Protein AF-0000000084852584 (afdb_homodimer)

InterPro domains:
  IPR003615 HNH nuclease [PF13391] (146-246)

Sequence (698 aa):
MPSTPLPKPDSDEVQRFAYGEPNLLNAYQVCLDFEEQLALTEKVRLVRILGYLLLYAPNLSVCNEIAQSIHSCKDQSAFTDLGAFFEINIIKPFKKHRGPTPTPSEHPSRPSFETTKKDIEAEITEAPRNHKEAKRQALIRDNWRCVVTGTLHKDAPADIFKAAEPPIITAYTECAHIIPEAIFFNIKSKEEKSPKRDYSASILAVLKQFGYDTSTFSGEKVHSLTNVITMDKNIHDVFNRLELYFEATATQNHYDVKSFSAYPINAYQRDSVTFSTKYPESLPIPSPELLALHATCCKVAHLSGSAEYIDSVYDDLEEIGVLASDGTSDGLLRFQLLALDNSMMTIEAMPSTPLPKPDSDEVQRFAYGEPNLLNAYQVCLDFEEQLALTEKVRLVRILGYLLLYAPNLSVCNEIAQSIHSCKDQSAFTDLGAFFEINIIKPFKKHRGPTPTPSEHPSRPSFETTKKDIEAEITEAPRNHKEAKRQALIRDNWRCVVTGTLHKDAPADIFKAAEPPIITAYTECAHIIPEAIFFNIKSKEEKSPKRDYSASILAVLKQFGYDTSTFSGEKVHSLTNVITMDKNIHDVFNRLELYFEATATQNHYDVKSFSAYPINAYQRDSVTFSTKYPESLPIPSPELLALHATCCKVAHLSGSAEYIDSVYDDLEEIGVLASDGTSDGLLRFQLLALDNSMMTIEA

Organism: Agaricus bisporus var. burnettii (strain JB137-S8 / ATCC MYA-4627 / FGSC 10392) (NCBI:txid597362)

pLDDT: mean 82.37, std 18.95, range [16.3, 98.5]

Solvent-accessible surface area (backbone atoms only — not comparable to full-atom values): 37159 Å² total; per-residue (Å²): 122,76,52,51,81,81,79,54,77,84,34,69,69,41,42,64,66,27,60,93,34,65,67,51,44,50,39,44,48,52,32,54,52,50,44,70,70,48,80,52,67,70,57,32,27,22,33,34,35,50,40,38,42,52,68,44,35,68,43,70,66,34,26,49,47,52,31,51,50,54,68,55,38,86,46,69,66,46,44,40,49,41,18,47,45,45,43,60,45,53,36,47,66,47,30,67,67,97,63,53,57,54,59,66,74,75,67,79,65,39,78,66,48,56,55,49,18,52,56,40,44,73,62,64,50,52,30,68,84,75,47,63,65,42,38,53,50,36,29,61,44,49,72,32,18,15,67,56,48,59,35,29,29,64,82,52,56,69,68,58,60,73,69,52,64,80,84,62,35,26,35,73,54,39,72,36,48,63,63,44,60,69,60,33,48,80,39,65,60,83,82,49,92,39,62,49,37,50,30,34,16,44,30,51,32,53,42,42,70,47,65,47,70,60,78,65,52,38,35,71,29,36,53,29,47,42,29,40,44,40,22,33,46,53,59,36,50,38,39,28,54,38,39,40,38,48,43,78,52,95,48,83,60,26,24,38,51,43,61,79,58,96,49,42,71,42,96,51,56,42,62,54,42,69,65,61,52,96,40,61,86,85,36,36,53,58,35,67,68,54,42,32,45,48,28,28,37,24,52,28,24,45,39,20,27,50,49,60,51,52,52,52,52,52,53,49,43,61,70,68,60,62,59,47,87,77,57,63,37,28,65,59,57,33,35,60,72,50,42,68,63,56,76,71,65,82,79,79,122,122,76,52,52,81,80,77,56,76,84,35,70,69,41,43,65,65,29,60,93,32,66,67,51,43,52,40,43,47,52,31,53,53,49,43,70,70,47,79,51,66,70,55,33,28,22,32,34,36,51,38,38,41,52,66,44,36,69,43,69,66,33,27,51,48,52,31,51,50,55,68,55,37,87,46,70,67,46,43,38,48,41,20,48,42,45,43,60,46,54,36,48,66,49,26,68,70,94,65,51,56,51,59,66,73,74,66,79,67,38,77,64,49,56,55,49,18,52,55,40,44,73,63,64,51,50,31,68,84,75,46,63,66,41,37,53,50,35,29,60,43,48,72,32,18,15,67,55,48,61,34,28,30,65,84,52,55,71,68,57,60,70,70,51,64,78,85,62,36,25,35,73,54,39,71,37,47,63,63,44,60,69,62,33,48,81,37,64,60,84,84,51,92,40,63,47,37,50,30,36,16,44,30,50,33,53,42,42,69,48,66,46,68,60,76,66,51,38,37,71,29,35,53,30,46,44,30,38,43,39,20,34,48,54,57,37,49,39,40,29,56,38,39,38,36,48,42,79,51,94,49,84,58,28,24,39,51,43,60,80,57,95,51,43,70,43,97,52,55,42,62,54,41,68,65,60,50,98,41,61,87,84,35,38,53,58,36,67,66,54,42,31,44,48,29,29,36,23,50,28,26,45,40,21,26,49,48,60,50,53,51,51,52,52,52,50,45,62,68,68,58,65,57,47,86,78,55,62,36,30,65,58,56,33,34,59,74,52,40,70,64,57,79,73,64,83,81,77,124

Secondary structure (DSSP, 8-state):
----PPPPTTSHHHHHHHTT-HHHHHHHHHHHHHHHH---HHHHHHHHHHHHHHHT-SSHHHHHHHHHHHHT--SHHHHHHHHHHHIIIIIGGGS---SPPPPP---SS-HHHHHHHHHHHHH--PPPS--HHHHHHHHHHTTTB-TTT-PEETT--HHHHHHPPSS--EE--EEEESS-GGGGTT---TTS--HHHHHHHHHHHHHHHTT--GGGSSGGGGG-GGGEEEE-HHHHHHHHTT-EEEEE-SSTTEEEEEESSSS-SSTT--SEEE---S-TTTSPPPPHHHHHHHHHHHHHHHHHTHHHHHHHHHHHHHHHS---TTS-THHHHHHHHHHHHHTTT----/----PPPPTTSHHHHHHHTT-HHHHHHHHHHHHHHHH---HHHHHHHHHHHHHHHT-SSHHHHHHHHHHHHT--SHHHHHHHHHHHIIIIIGGGS---SPPPPP---TT-HHHHHHHHHHHHH--PPPS--HHHHHHHHHHTTTB-TTT-PEETT--HHHHHHPPSS--EE--EEEESS-GGGGTT---TTS--HHHHHHHHHHHHHHHTT--GGGSSGGGGG-GGGEEEE-HHHHHHHHTT-EEEEE-SSTTEEEEEESSSS-SSTT--SEEE---S-TTTSPPPPHHHHHHHHHHHHHHHHHTHHHHHHHHHHHHHHHS---TTS-THHHHHHHHHHHHHTTS----

Radius of gyration: 28.09 Å; Cα contacts (8 Å, |Δi|>4): 1096; chains: 2; bounding box: 68×88×63 Å

Structure (mmCIF, N/CA/C/O backbone):
data_AF-0000000084852584-model_v1
#
loop_
_entity.id
_entity.type
_entity.pdbx_description
1 polymer 'HNH nuclease domain-containing protein'
#
loop_
_atom_site.group_PDB
_atom_site.id
_atom_site.type_symbol
_atom_site.label_atom_id
_atom_site.label_alt_id
_atom_site.label_comp_id
_atom_site.label_asym_id
_atom_site.label_entity_id
_atom_site.label_seq_id
_atom_site.pdbx_PDB_ins_code
_atom_site.Cartn_x
_atom_site.Cartn_y
_atom_site.Cartn_z
_atom_site.occupancy
_atom_site.B_iso_or_equiv
_atom_site.auth_seq_id
_atom_site.auth_comp_id
_atom_site.auth_asym_id
_atom_site.auth_atom_id
_atom_site.pdbx_PDB_model_num
ATOM 1 N N . MET A 1 1 ? 8.945 20.688 -4.203 1 58.22 1 MET A N 1
ATOM 2 C CA . MET A 1 1 ? 8.836 22.141 -4.387 1 58.22 1 MET A CA 1
ATOM 3 C C . MET A 1 1 ? 9.648 22.891 -3.336 1 58.22 1 MET A C 1
ATOM 5 O O . MET A 1 1 ? 9.75 22.438 -2.189 1 58.22 1 MET A O 1
ATOM 9 N N . PRO A 1 2 ? 10.297 23.828 -3.812 1 69.94 2 PRO A N 1
ATOM 10 C CA . PRO A 1 2 ? 11.078 24.609 -2.85 1 69.94 2 PRO A CA 1
ATOM 11 C C . PRO A 1 2 ? 10.195 25.344 -1.839 1 69.94 2 PRO A C 1
ATOM 13 O O . PRO A 1 2 ? 9.023 25.609 -2.107 1 69.94 2 PRO A O 1
ATOM 16 N N . SER A 1 3 ? 10.688 25.406 -0.665 1 87.5 3 SER A N 1
ATOM 17 C CA . SER A 1 3 ? 10.023 26.172 0.381 1 87.5 3 SER A CA 1
ATOM 18 C C . SER A 1 3 ? 9.711 27.594 -0.09 1 87.5 3 SER A C 1
ATOM 20 O O . SER A 1 3 ? 10.391 28.109 -0.973 1 87.5 3 SER A O 1
ATOM 22 N N . THR A 1 4 ? 8.617 28.141 0.345 1 92.25 4 THR A N 1
ATOM 23 C CA . THR A 1 4 ? 8.133 29.469 -0.04 1 92.25 4 THR A CA 1
ATOM 24 C C . THR A 1 4 ? 8.297 30.453 1.108 1 92.25 4 THR A C 1
ATOM 26 O O . THR A 1 4 ? 7.945 30.156 2.25 1 92.25 4 THR A O 1
ATOM 29 N N . PRO A 1 5 ? 8.844 31.609 0.796 1 95 5 PRO A N 1
ATOM 30 C CA . PRO A 1 5 ? 8.914 32.625 1.853 1 95 5 PRO A CA 1
ATOM 31 C C . PRO A 1 5 ? 7.531 33.031 2.371 1 95 5 PRO A C 1
ATOM 33 O O . PRO A 1 5 ? 6.539 32.906 1.645 1 95 5 PRO A O 1
ATOM 36 N N . LEU A 1 6 ? 7.512 33.469 3.625 1 96.38 6 LEU A N 1
ATOM 37 C CA . LEU A 1 6 ? 6.258 33.938 4.211 1 96.38 6 LEU A CA 1
ATOM 38 C C . LEU A 1 6 ? 5.719 35.156 3.461 1 96.38 6 LEU A C 1
ATOM 40 O O . LEU A 1 6 ? 6.484 36.031 3.076 1 96.38 6 LEU A O 1
ATOM 44 N N . PRO A 1 7 ? 4.457 35.156 3.26 1 95.06 7 PRO A N 1
ATOM 45 C CA . PRO A 1 7 ? 3.867 36.344 2.596 1 95.06 7 PRO A CA 1
ATOM 46 C C . PRO A 1 7 ? 4.043 37.625 3.396 1 95.06 7 PRO A C 1
ATOM 48 O O . PRO A 1 7 ? 4.082 37.594 4.629 1 95.06 7 PRO A O 1
ATOM 51 N N . LYS A 1 8 ? 4.035 38.688 2.672 1 92.81 8 LYS A N 1
ATOM 52 C CA . LYS A 1 8 ? 4.16 40 3.314 1 92.81 8 LYS A CA 1
ATOM 53 C C . LYS A 1 8 ? 2.875 40.375 4.043 1 92.81 8 LYS A C 1
ATOM 55 O O . LYS A 1 8 ? 1.795 39.875 3.705 1 92.81 8 LYS A O 1
ATOM 60 N N . PRO A 1 9 ? 3.02 41.25 5.039 1 88.25 9 PRO A N 1
ATOM 61 C CA . PRO A 1 9 ? 1.856 41.625 5.855 1 88.25 9 PRO A CA 1
ATOM 62 C C . PRO A 1 9 ? 0.738 42.25 5.035 1 88.25 9 PRO A C 1
ATOM 64 O O . PRO A 1 9 ? -0.433 42.188 5.414 1 88.25 9 PRO A O 1
ATOM 67 N N . ASP A 1 10 ? 1.093 42.875 3.902 1 87.44 10 ASP A N 1
ATOM 68 C CA . ASP A 1 10 ? 0.085 43.562 3.115 1 87.44 10 ASP A CA 1
ATOM 69 C C . ASP A 1 10 ? -0.575 42.625 2.105 1 87.44 10 ASP A C 1
ATOM 71 O O . ASP A 1 10 ? -1.475 43.031 1.368 1 87.44 10 ASP A O 1
ATOM 75 N N . SER A 1 11 ? -0.097 41.469 2.135 1 90 11 SER A N 1
ATOM 76 C CA . SER A 1 11 ? -0.712 40.5 1.23 1 90 11 SER A CA 1
ATOM 77 C C . SER A 1 11 ? -2.146 40.188 1.644 1 90 11 SER A C 1
ATOM 79 O O . SER A 1 11 ? -2.508 40.344 2.812 1 90 11 SER A O 1
ATOM 81 N N . ASP A 1 12 ? -2.967 39.75 0.703 1 88.62 12 ASP A N 1
ATOM 82 C CA . ASP A 1 12 ? -4.371 39.406 0.94 1 88.62 12 ASP A CA 1
ATOM 83 C C . ASP A 1 12 ? -4.512 38.281 1.944 1 88.62 12 ASP A C 1
ATOM 85 O O . ASP A 1 12 ? -5.422 38.281 2.777 1 88.62 12 ASP A O 1
ATOM 89 N N . GLU A 1 13 ? -3.658 37.344 1.907 1 87.38 13 GLU A N 1
ATOM 90 C CA . GLU A 1 13 ? -3.715 36.188 2.783 1 87.38 13 GLU A CA 1
ATOM 91 C C . GLU A 1 13 ? -3.543 36.594 4.246 1 87.38 13 GLU A C 1
ATOM 93 O O . GLU A 1 13 ? -4.285 36.125 5.113 1 87.38 13 GLU A O 1
ATOM 98 N N . VAL A 1 14 ? -2.635 37.469 4.477 1 89.31 14 VAL A N 1
ATOM 99 C CA . VAL A 1 14 ? -2.344 37.875 5.844 1 89.31 14 VAL A CA 1
ATOM 100 C C . VAL A 1 14 ? -3.439 38.812 6.344 1 89.31 14 VAL A C 1
ATOM 102 O O . VAL A 1 14 ? -3.854 38.75 7.5 1 89.31 14 VAL A O 1
ATOM 105 N N . GLN A 1 15 ? -3.9 39.688 5.461 1 85.25 15 GLN A N 1
ATOM 106 C CA . GLN A 1 15 ? -4.945 40.625 5.848 1 85.25 15 GLN A CA 1
ATOM 107 C C . GLN A 1 15 ? -6.238 39.875 6.203 1 85.25 15 GLN A C 1
ATOM 109 O O . GLN A 1 15 ? -6.969 40.312 7.105 1 85.25 15 GLN A O 1
ATOM 114 N N . ARG A 1 16 ? -6.391 38.844 5.527 1 82.25 16 ARG A N 1
ATOM 115 C CA . ARG A 1 16 ? -7.594 38.094 5.797 1 82.25 16 ARG A CA 1
ATOM 116 C C . ARG A 1 16 ? -7.496 37.375 7.145 1 82.25 16 ARG A C 1
ATOM 118 O O . ARG A 1 16 ? -8.484 37.281 7.883 1 82.25 16 ARG A O 1
ATOM 125 N N . PHE A 1 17 ? -6.422 36.875 7.414 1 80.69 17 PHE A N 1
ATOM 126 C CA . PHE A 1 17 ? -6.199 36.094 8.617 1 80.69 17 PHE A CA 1
ATOM 127 C C . PHE A 1 17 ? -6.113 37 9.844 1 80.69 17 PHE A C 1
ATOM 129 O O . PHE A 1 17 ? -6.672 36.656 10.898 1 80.69 17 PHE A O 1
ATOM 136 N N . ALA A 1 18 ? -5.473 38.094 9.719 1 74.38 18 ALA A N 1
ATOM 137 C CA . ALA A 1 18 ? -5.113 38.906 10.867 1 74.38 18 ALA A CA 1
ATOM 138 C C . ALA A 1 18 ? -5.996 40.156 10.953 1 74.38 18 ALA A C 1
ATOM 140 O O . ALA A 1 18 ? -5.812 41 11.836 1 74.38 18 ALA A O 1
ATOM 141 N N . TYR A 1 19 ? -6.934 40.156 10.07 1 74 19 TYR A N 1
ATOM 142 C CA . TYR A 1 19 ? -7.738 41.375 10.07 1 74 19 TYR A CA 1
ATOM 143 C C . TYR A 1 19 ? -8.422 41.562 11.414 1 74 19 TYR A C 1
ATOM 145 O O . TYR A 1 19 ? -9.148 40.688 11.891 1 74 19 TYR A O 1
ATOM 153 N N . GLY A 1 20 ? -8.031 42.688 11.969 1 75.44 20 GLY A N 1
ATOM 154 C CA . GLY A 1 20 ? -8.68 43.125 13.188 1 75.44 20 GLY A CA 1
ATOM 155 C C . GLY A 1 20 ? -8.133 42.469 14.43 1 75.44 20 GLY A C 1
ATOM 156 O O . GLY A 1 20 ? -8.672 42.625 15.523 1 75.44 20 GLY A O 1
ATOM 157 N N . GLU A 1 21 ? -7.121 41.625 14.297 1 87.88 21 GLU A N 1
ATOM 158 C CA . GLU A 1 21 ? -6.523 40.938 15.445 1 87.88 21 GLU A CA 1
ATOM 159 C C . GLU A 1 21 ? -5.051 41.312 15.594 1 87.88 21 GLU A C 1
ATOM 161 O O . GLU A 1 21 ? -4.172 40.594 15.133 1 87.88 21 GLU A O 1
ATOM 166 N N . PRO A 1 22 ? -4.816 42.312 16.344 1 88.62 22 PRO A N 1
ATOM 167 C CA . PRO A 1 22 ? -3.443 42.812 16.469 1 88.62 22 PRO A CA 1
ATOM 168 C C . PRO A 1 22 ? -2.488 41.75 17.031 1 88.62 22 PRO A C 1
ATOM 170 O O . PRO A 1 22 ? -1.32 41.719 16.641 1 88.62 22 PRO A O 1
ATOM 173 N N . ASN A 1 23 ? -2.992 41 17.953 1 91.44 23 ASN A N 1
ATOM 174 C CA . ASN A 1 23 ? -2.152 39.969 18.562 1 91.44 23 ASN A CA 1
ATOM 175 C C . ASN A 1 23 ? -1.644 38.969 17.531 1 91.44 23 ASN A C 1
ATOM 177 O O . ASN A 1 23 ? -0.494 38.531 17.609 1 91.44 23 ASN A O 1
ATOM 181 N N . LEU A 1 24 ? -2.457 38.625 16.609 1 93.75 24 LEU A N 1
ATOM 182 C CA . LEU A 1 24 ? -2.094 37.688 15.555 1 93.75 24 LEU A CA 1
ATOM 183 C C . LEU A 1 24 ? -1.114 38.312 14.578 1 93.75 24 LEU A C 1
ATOM 185 O O . LEU A 1 24 ? -0.149 37.688 14.156 1 93.75 24 LEU A O 1
ATOM 189 N N . LEU A 1 25 ? -1.354 39.562 14.297 1 92.88 25 LEU A N 1
ATOM 190 C CA . LEU A 1 25 ? -0.469 40.25 13.383 1 92.88 25 LEU A CA 1
ATOM 191 C C . LEU A 1 25 ? 0.924 40.406 13.984 1 92.88 25 LEU A C 1
ATOM 193 O O . LEU A 1 25 ? 1.927 40.312 13.281 1 92.88 25 LEU A O 1
ATOM 197 N N . ASN A 1 26 ? 0.952 40.688 15.242 1 93.88 26 ASN A N 1
ATOM 198 C CA . ASN A 1 26 ? 2.234 40.812 15.93 1 93.88 26 ASN A CA 1
ATOM 199 C C . ASN A 1 26 ? 3.008 39.5 15.922 1 93.88 26 ASN A C 1
ATOM 201 O O . ASN A 1 26 ? 4.219 39.5 15.703 1 93.88 26 ASN A O 1
ATOM 205 N N . ALA A 1 27 ? 2.275 38.438 16.234 1 94.88 27 ALA A N 1
ATOM 206 C CA . ALA A 1 27 ? 2.916 37.125 16.203 1 94.88 27 ALA A CA 1
ATOM 207 C C . ALA A 1 27 ? 3.471 36.812 14.805 1 94.88 27 ALA A C 1
ATOM 209 O O . ALA A 1 27 ? 4.582 36.312 14.68 1 94.88 27 ALA A O 1
ATOM 210 N N . TYR A 1 28 ? 2.717 37.188 13.797 1 95.94 28 TYR A N 1
ATOM 211 C CA . TYR A 1 28 ? 3.145 36.969 12.414 1 95.94 28 TYR A CA 1
ATOM 212 C C . TYR A 1 28 ? 4.359 37.812 12.078 1 95.94 28 TYR A C 1
ATOM 214 O O . TYR A 1 28 ? 5.285 37.344 11.406 1 95.94 28 TYR A O 1
ATOM 222 N N . GLN A 1 29 ? 4.336 39 12.594 1 94.38 29 GLN A N 1
ATOM 223 C CA . GLN A 1 29 ? 5.457 39.906 12.344 1 94.38 29 GLN A CA 1
ATOM 224 C C . GLN A 1 29 ? 6.742 39.375 12.969 1 94.38 29 GLN A C 1
ATOM 226 O O . GLN A 1 29 ? 7.828 39.531 12.406 1 94.38 29 GLN A O 1
ATOM 231 N N . VAL A 1 30 ? 6.613 38.781 14.102 1 94.94 30 VAL A N 1
ATOM 232 C CA . VAL A 1 30 ? 7.766 38.156 14.75 1 94.94 30 VAL A CA 1
ATOM 233 C C . VAL A 1 30 ? 8.344 37.094 13.836 1 94.94 30 VAL A C 1
ATOM 235 O O . VAL A 1 30 ? 9.562 37 13.68 1 94.94 30 VAL A O 1
ATOM 238 N N . CYS A 1 31 ? 7.508 36.281 13.234 1 96 31 CYS A N 1
ATOM 239 C CA . CYS A 1 31 ? 7.949 35.25 12.312 1 96 31 CYS A CA 1
ATOM 240 C C . CYS A 1 31 ? 8.672 35.875 11.117 1 96 31 CYS A C 1
ATOM 242 O O . CYS A 1 31 ? 9.734 35.375 10.711 1 96 31 CYS A O 1
ATOM 244 N N . LEU A 1 32 ? 8.109 36.938 10.602 1 95.56 32 LEU A N 1
ATOM 245 C CA . LEU A 1 32 ? 8.719 37.625 9.461 1 95.56 32 LEU A CA 1
ATOM 246 C C . LEU A 1 32 ? 10.102 38.156 9.812 1 95.56 32 LEU A C 1
ATOM 248 O O . LEU A 1 32 ? 11.039 38.031 9.031 1 95.56 32 LEU A O 1
ATOM 252 N N . ASP A 1 33 ? 10.227 38.719 10.953 1 95 33 ASP A N 1
ATOM 253 C CA . ASP A 1 33 ? 11.492 39.281 11.406 1 95 33 ASP A CA 1
ATOM 254 C C . ASP A 1 33 ? 1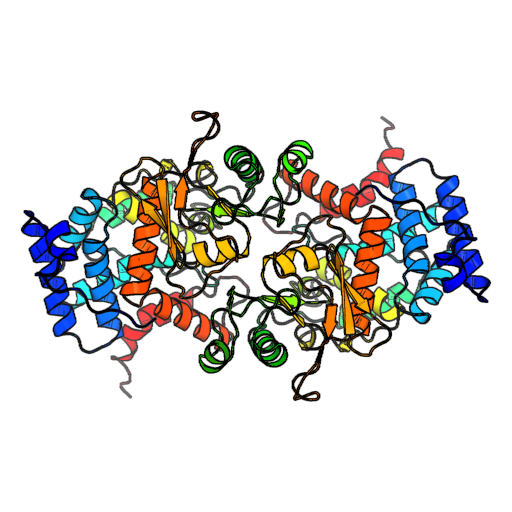2.562 38.219 11.531 1 95 33 ASP A C 1
ATOM 256 O O . ASP A 1 33 ? 13.688 38.375 11.078 1 95 33 ASP A O 1
ATOM 260 N N . PHE A 1 34 ? 12.18 37.125 12.117 1 94.5 34 PHE A N 1
ATOM 261 C CA . PHE A 1 34 ? 13.141 36.062 12.305 1 94.5 34 PHE A CA 1
ATOM 262 C C . PHE A 1 34 ? 13.5 35.406 10.969 1 94.5 34 PHE A C 1
ATOM 264 O O . PHE A 1 34 ? 14.641 35 10.766 1 94.5 34 PHE A O 1
ATOM 271 N N . GLU A 1 35 ? 12.516 35.281 10.062 1 94.81 35 GLU A N 1
ATOM 272 C CA . GLU A 1 35 ? 12.82 34.719 8.75 1 94.81 35 GLU A CA 1
ATOM 273 C C . GLU A 1 35 ? 13.867 35.531 8.016 1 94.81 35 GLU A C 1
ATOM 275 O O . GLU A 1 35 ? 14.75 35 7.352 1 94.81 35 GLU A O 1
ATOM 280 N N . GLU A 1 36 ? 13.82 36.844 8.18 1 93.25 36 GLU A N 1
ATOM 281 C CA . GLU A 1 36 ? 14.742 37.75 7.516 1 93.25 36 GLU A CA 1
ATOM 282 C C . GLU A 1 36 ? 16.125 37.719 8.172 1 93.25 36 GLU A C 1
ATOM 284 O O . GLU A 1 36 ? 17.141 37.906 7.504 1 93.25 36 GLU A O 1
ATOM 289 N N . GLN A 1 37 ? 16.172 37.469 9.414 1 91.94 37 GLN A N 1
ATOM 290 C CA . GLN A 1 37 ? 17.406 37.562 10.188 1 91.94 37 GLN A CA 1
ATOM 291 C C . GLN A 1 37 ? 18.203 36.25 10.062 1 91.94 37 GLN A C 1
ATOM 293 O O . GLN A 1 37 ? 19.422 36.25 10.141 1 91.94 37 GLN A O 1
ATOM 298 N N . LEU A 1 38 ? 17.469 35.219 9.945 1 89.25 38 LEU A N 1
ATOM 299 C CA . LEU A 1 38 ? 18.125 33.906 9.969 1 89.25 38 LEU A CA 1
ATOM 300 C C . LEU A 1 38 ? 18.703 33.562 8.594 1 89.25 38 LEU A C 1
ATOM 302 O O . LEU A 1 38 ? 18.094 33.844 7.57 1 89.25 38 LEU A O 1
ATOM 306 N N . ALA A 1 39 ? 19.906 32.938 8.578 1 82.69 39 ALA A N 1
ATOM 307 C CA . ALA A 1 39 ? 20.609 32.562 7.344 1 82.69 39 ALA A CA 1
ATOM 308 C C . ALA A 1 39 ? 20.516 31.078 7.066 1 82.69 39 ALA A C 1
ATOM 310 O O . ALA A 1 39 ? 20.453 30.656 5.906 1 82.69 39 ALA A O 1
ATOM 311 N N . LEU A 1 40 ? 20.484 30.375 8.094 1 84.69 40 LEU A N 1
ATOM 312 C CA . LEU A 1 40 ? 20.484 28.938 7.934 1 84.69 40 LEU A CA 1
ATOM 313 C C . LEU A 1 40 ? 19.141 28.438 7.445 1 84.69 40 LEU A C 1
ATOM 315 O O . LEU A 1 40 ? 18.094 28.719 8.055 1 84.69 40 LEU A O 1
ATOM 319 N N . THR A 1 41 ? 19.156 27.672 6.418 1 85.81 41 THR A N 1
ATOM 320 C CA . THR A 1 41 ? 17.969 27.172 5.754 1 85.81 41 THR A CA 1
ATOM 321 C C . THR A 1 41 ? 17.109 26.359 6.723 1 85.81 41 THR A C 1
ATOM 323 O O . THR A 1 41 ? 15.883 26.422 6.684 1 85.81 41 THR A O 1
ATOM 326 N N . GLU A 1 42 ? 17.75 25.625 7.559 1 86.75 42 GLU A N 1
ATOM 327 C CA . GLU A 1 42 ? 17.047 24.781 8.508 1 86.75 42 GLU A CA 1
ATOM 328 C C . GLU A 1 42 ? 16.266 25.609 9.516 1 86.75 42 GLU A C 1
ATOM 330 O O . GLU A 1 42 ? 15.133 25.266 9.875 1 86.75 42 GLU A O 1
ATOM 335 N N . LYS A 1 43 ? 16.906 26.609 9.984 1 90.75 43 LYS A N 1
ATOM 336 C CA . LYS A 1 43 ? 16.25 27.484 10.953 1 90.75 43 LYS A CA 1
ATOM 337 C C . LYS A 1 43 ? 15.117 28.281 10.297 1 90.75 43 LYS A C 1
ATOM 339 O O . LYS A 1 43 ? 14.07 28.5 10.914 1 90.75 43 LYS A O 1
ATOM 344 N N . VAL A 1 44 ? 15.344 28.656 9.055 1 94.19 44 VAL A N 1
ATOM 345 C CA . VAL A 1 44 ? 14.32 29.375 8.305 1 94.19 44 VAL A CA 1
ATOM 346 C C . VAL A 1 44 ? 13.086 28.5 8.133 1 94.19 44 VAL A C 1
ATOM 348 O O . VAL A 1 44 ? 11.961 28.969 8.266 1 94.19 44 VAL A O 1
ATOM 351 N N . ARG A 1 45 ? 13.281 27.203 7.84 1 95.06 45 ARG A N 1
ATOM 352 C CA . ARG A 1 45 ? 12.188 26.25 7.73 1 95.06 45 ARG A CA 1
ATOM 353 C C . ARG A 1 45 ? 11.352 26.219 9 1 95.06 45 ARG A C 1
ATOM 355 O O . ARG A 1 45 ? 10.117 26.25 8.938 1 95.06 45 ARG A O 1
ATOM 362 N N . LEU A 1 46 ? 12.023 26.219 10.141 1 94.19 46 LEU A N 1
ATOM 363 C CA . LEU A 1 46 ? 11.344 26.125 11.422 1 94.19 46 LEU A CA 1
ATOM 364 C C . LEU A 1 46 ? 10.516 27.391 11.695 1 94.19 46 LEU A C 1
ATOM 366 O O . LEU A 1 46 ? 9.406 27.312 12.227 1 94.19 46 LEU A O 1
ATOM 370 N N . VAL A 1 47 ? 11.023 28.516 11.297 1 95.69 47 VAL A N 1
ATOM 371 C CA . VAL A 1 47 ? 10.312 29.766 11.438 1 95.69 47 VAL A CA 1
ATOM 372 C C . VAL A 1 47 ? 9.102 29.781 10.5 1 95.69 47 VAL A C 1
ATOM 374 O O . VAL A 1 47 ? 8.008 30.203 10.898 1 95.69 47 VAL A O 1
ATOM 377 N N . ARG A 1 48 ? 9.305 29.312 9.344 1 96.81 48 ARG A N 1
ATOM 378 C CA . ARG A 1 48 ? 8.227 29.281 8.359 1 96.81 48 ARG A CA 1
ATOM 379 C C . ARG A 1 48 ? 7.098 28.359 8.82 1 96.81 48 ARG A C 1
ATOM 381 O O . ARG A 1 48 ? 5.926 28.625 8.547 1 96.81 48 ARG A O 1
ATOM 388 N N . ILE A 1 49 ? 7.445 27.328 9.477 1 97 49 ILE A N 1
ATOM 389 C CA . ILE A 1 49 ? 6.422 26.453 10.016 1 97 49 ILE A CA 1
ATOM 390 C C . ILE A 1 49 ? 5.477 27.234 10.922 1 97 49 ILE A C 1
ATOM 392 O O . ILE A 1 49 ? 4.254 27.125 10.797 1 97 49 ILE A O 1
ATOM 396 N N . LEU A 1 50 ? 6.047 28.078 11.789 1 96.88 50 LEU A N 1
ATOM 397 C CA . LEU A 1 50 ? 5.234 28.859 12.711 1 96.88 50 LEU A CA 1
ATOM 398 C C . LEU A 1 50 ? 4.402 29.891 11.953 1 96.88 50 LEU A C 1
ATOM 400 O O . LEU A 1 50 ? 3.209 30.047 12.219 1 96.88 50 LEU A O 1
ATOM 404 N N . GLY A 1 51 ? 5.027 30.578 11.008 1 96.94 51 GLY A N 1
ATOM 405 C CA . GLY A 1 51 ? 4.309 31.578 10.219 1 96.94 51 GLY A CA 1
ATOM 406 C C . GLY A 1 51 ? 3.156 30.984 9.43 1 96.94 51 GLY A C 1
ATOM 407 O O . GLY A 1 51 ? 2.053 31.531 9.422 1 96.94 51 GLY A O 1
ATOM 408 N N . TYR A 1 52 ? 3.377 29.891 8.812 1 97.44 52 TYR A N 1
ATOM 409 C CA . TYR A 1 52 ? 2.344 29.266 7.992 1 97.44 52 TYR A CA 1
ATOM 410 C C . TYR A 1 52 ? 1.279 28.609 8.859 1 97.44 52 TYR A C 1
ATOM 412 O O . TYR A 1 52 ? 0.114 28.516 8.469 1 97.44 52 TYR A O 1
ATOM 420 N N . LEU A 1 53 ? 1.674 28.109 10.055 1 96.94 53 LEU A N 1
ATOM 421 C CA . LEU A 1 53 ? 0.667 27.594 10.977 1 96.94 53 LEU A CA 1
ATOM 422 C C . LEU A 1 53 ? -0.315 28.688 11.367 1 96.94 53 LEU A C 1
ATOM 424 O O . LEU A 1 53 ? -1.512 28.438 11.523 1 96.94 53 LEU A O 1
ATOM 428 N N . LEU A 1 54 ? 0.199 29.891 11.523 1 95.56 54 LEU A N 1
ATOM 429 C CA . LEU A 1 54 ? -0.675 31.016 11.812 1 95.56 54 LEU A CA 1
ATOM 430 C C . LEU A 1 54 ? -1.586 31.312 10.625 1 95.56 54 LEU A C 1
ATOM 432 O O . LEU A 1 54 ? -2.799 31.469 10.789 1 95.56 54 LEU A O 1
ATOM 436 N N . LEU A 1 55 ? -1.048 31.328 9.484 1 95.38 55 LEU A N 1
ATOM 437 C CA . LEU A 1 55 ? -1.758 31.719 8.273 1 95.38 55 LEU A CA 1
ATOM 438 C C . LEU A 1 55 ? -2.828 30.703 7.906 1 95.38 55 LEU A C 1
ATOM 440 O O . LEU A 1 55 ? -3.896 31.062 7.41 1 95.38 55 LEU A O 1
ATOM 444 N N . TYR A 1 56 ? -2.518 29.469 8.133 1 95.81 56 TYR A N 1
ATOM 445 C CA . TYR A 1 56 ? -3.41 28.422 7.648 1 95.81 56 TYR A CA 1
ATOM 446 C C . TYR A 1 56 ? -3.957 27.594 8.805 1 95.81 56 TYR A C 1
ATOM 448 O O . TYR A 1 56 ? -4.262 26.406 8.641 1 95.81 56 TYR A O 1
ATOM 456 N N . ALA A 1 57 ? -3.98 28.156 9.977 1 95.44 57 ALA A N 1
ATOM 457 C CA . ALA A 1 57 ? -4.605 27.453 11.102 1 95.44 57 ALA A CA 1
ATOM 458 C C . ALA A 1 57 ? -6.016 27 10.75 1 95.44 57 ALA A C 1
ATOM 460 O O . ALA A 1 57 ? -6.742 27.688 10.031 1 95.44 57 ALA A O 1
ATOM 461 N N . PRO A 1 58 ? -6.418 25.875 11.227 1 94.5 58 PRO A N 1
ATOM 462 C CA . PRO A 1 58 ? -7.734 25.328 10.867 1 94.5 58 PRO A CA 1
ATOM 463 C C . PRO A 1 58 ? -8.883 26.172 11.414 1 94.5 58 PRO A C 1
ATOM 465 O O . PRO A 1 58 ? -9.984 26.172 10.852 1 94.5 58 PRO A O 1
ATOM 468 N N . ASN A 1 59 ? -8.695 26.844 12.523 1 91.25 59 ASN A N 1
ATOM 469 C CA . ASN A 1 59 ? -9.68 27.734 13.133 1 91.25 59 ASN A CA 1
ATOM 470 C C . ASN A 1 59 ? -9.016 28.781 14.008 1 91.25 59 ASN A C 1
ATOM 472 O O . ASN A 1 59 ? -7.801 28.766 14.203 1 91.25 59 ASN A O 1
ATOM 476 N N . LEU A 1 60 ? -9.844 29.641 14.5 1 90.06 60 LEU A N 1
ATOM 477 C CA . LEU A 1 60 ? -9.32 30.781 15.25 1 90.06 60 LEU A CA 1
ATOM 478 C C . LEU A 1 60 ? -8.719 30.344 16.578 1 90.06 60 LEU A C 1
ATOM 480 O O . LEU A 1 60 ? -7.738 30.922 17.047 1 90.06 60 LEU A O 1
ATOM 484 N N . SER A 1 61 ? -9.312 29.328 17.125 1 90.31 61 SER A N 1
ATOM 485 C CA . SER A 1 61 ? -8.812 28.828 18.406 1 90.31 61 SER A CA 1
ATOM 486 C C . SER A 1 61 ? -7.379 28.328 18.281 1 90.31 61 SER A C 1
ATOM 488 O O . SER A 1 61 ? -6.531 28.641 19.125 1 90.31 61 SER A O 1
ATOM 490 N N . VAL A 1 62 ? -7.098 27.594 17.281 1 93.62 62 VAL A N 1
ATOM 491 C CA . VAL A 1 62 ? -5.754 27.078 17.047 1 93.62 62 VAL A CA 1
ATOM 492 C C . VAL A 1 62 ? -4.805 28.219 16.734 1 93.62 62 VAL A C 1
ATOM 494 O O . VAL A 1 62 ? -3.668 28.25 17.203 1 93.62 62 VAL A O 1
ATOM 497 N N . CYS A 1 63 ? -5.273 29.141 16.016 1 93.94 63 CYS A N 1
ATOM 498 C CA . CYS A 1 63 ? -4.48 30.312 15.664 1 93.94 63 CYS A CA 1
ATOM 499 C C . CYS A 1 63 ? -4.031 31.062 16.906 1 93.94 63 CYS A C 1
ATOM 501 O O . CYS A 1 63 ? -2.865 31.438 17.031 1 93.94 63 CYS A O 1
ATOM 503 N N . ASN A 1 64 ? -4.914 31.234 17.781 1 92.5 64 ASN A N 1
ATOM 504 C CA . ASN A 1 64 ? -4.621 31.938 19.031 1 92.5 64 ASN A CA 1
ATOM 505 C C . ASN A 1 64 ? -3.637 31.156 19.891 1 92.5 64 ASN A C 1
ATOM 507 O O . ASN A 1 64 ? -2.773 31.75 20.547 1 92.5 64 ASN A O 1
ATOM 511 N N . GLU A 1 65 ? -3.854 29.891 19.875 1 91.62 65 GLU A N 1
ATOM 512 C CA . GLU A 1 65 ? -2.934 29.062 20.641 1 91.62 65 GLU A CA 1
ATOM 513 C C . GLU A 1 65 ? -1.511 29.172 20.094 1 91.62 65 GLU A C 1
ATOM 515 O O . GLU A 1 65 ? -0.552 29.234 20.875 1 91.62 65 GLU A O 1
ATOM 520 N N . ILE A 1 66 ? -1.354 29.172 18.828 1 94.12 66 ILE A N 1
ATOM 521 C CA . ILE A 1 66 ? -0.046 29.297 18.203 1 94.12 66 ILE A CA 1
ATOM 522 C C . ILE A 1 66 ? 0.551 30.672 18.5 1 94.12 66 ILE A C 1
ATOM 524 O O . ILE A 1 66 ? 1.726 30.781 18.844 1 94.12 66 ILE A O 1
ATOM 528 N N . ALA A 1 67 ? -0.27 31.656 18.391 1 94.31 67 ALA A N 1
ATOM 529 C CA . ALA A 1 67 ? 0.185 33 18.672 1 94.31 67 ALA A CA 1
ATOM 530 C C . ALA A 1 67 ? 0.678 33.156 20.109 1 94.31 67 ALA A C 1
ATOM 532 O O . ALA A 1 67 ? 1.721 33.75 20.359 1 94.31 67 ALA A O 1
ATOM 533 N N . GLN A 1 68 ? -0.077 32.562 20.969 1 92.12 68 GLN A N 1
ATOM 534 C CA . GLN A 1 68 ? 0.307 32.625 22.375 1 92.12 68 GLN A CA 1
ATOM 535 C C . GLN A 1 68 ? 1.638 31.906 22.609 1 92.12 68 GLN A C 1
ATOM 537 O O . GLN A 1 68 ? 2.477 32.375 23.375 1 92.12 68 GLN A O 1
ATOM 542 N N . SER A 1 69 ? 1.834 30.812 21.984 1 91.25 69 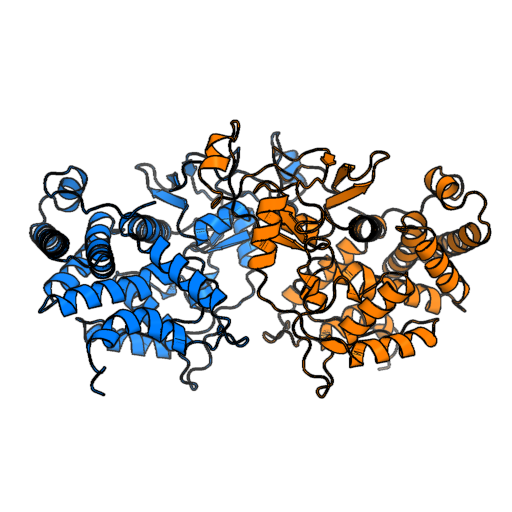SER A N 1
ATOM 543 C CA . SER A 1 69 ? 3.088 30.062 22.094 1 91.25 69 SER A CA 1
ATOM 544 C C . SER A 1 69 ? 4.258 30.875 21.547 1 91.25 69 SER A C 1
ATOM 546 O O . SER A 1 69 ? 5.348 30.875 22.125 1 91.25 69 SER A O 1
ATOM 548 N N . ILE A 1 70 ? 4.008 31.578 20.516 1 93.56 70 ILE A N 1
ATOM 549 C CA . ILE A 1 70 ? 5.031 32.406 19.891 1 93.56 70 ILE A CA 1
ATOM 550 C C . ILE A 1 70 ? 5.41 33.562 20.812 1 93.56 70 ILE A C 1
ATOM 552 O O . ILE A 1 70 ? 6.594 33.812 21.047 1 93.56 70 ILE A O 1
ATOM 556 N N . HIS A 1 71 ? 4.414 34.156 21.391 1 92.62 71 HIS A N 1
ATOM 557 C CA . HIS A 1 71 ? 4.645 35.312 22.266 1 92.62 71 HIS A CA 1
ATOM 558 C C . HIS A 1 71 ? 5.363 34.875 23.547 1 92.62 71 HIS A C 1
ATOM 560 O O . HIS A 1 71 ? 6.039 35.688 24.188 1 92.62 71 HIS A O 1
ATOM 566 N N . SER A 1 72 ? 5.215 33.656 23.906 1 89.94 72 SER A N 1
ATOM 567 C CA . SER A 1 72 ? 5.801 33.156 25.141 1 89.94 72 SER A CA 1
ATOM 568 C C . SER A 1 72 ? 7.273 32.812 24.953 1 89.94 72 SER A C 1
ATOM 570 O O . SER A 1 72 ? 7.969 32.5 25.922 1 89.94 72 SER A O 1
ATOM 572 N N . CYS A 1 73 ? 7.703 32.844 23.688 1 89.88 73 CYS A N 1
ATOM 573 C CA . CYS A 1 73 ? 9.109 32.562 23.422 1 89.88 73 CYS A CA 1
ATOM 574 C C . CYS A 1 73 ? 10 33.719 23.891 1 89.88 73 CYS A C 1
ATOM 576 O O . CYS A 1 73 ? 9.773 34.875 23.516 1 89.88 73 CYS A O 1
ATOM 578 N N . LYS A 1 74 ? 11.094 33.375 24.594 1 86 74 LYS A N 1
ATOM 579 C CA . LYS A 1 74 ? 11.953 34.375 25.219 1 86 74 LYS A CA 1
ATOM 580 C C . LYS A 1 74 ? 13 34.875 24.234 1 86 74 LYS A C 1
ATOM 582 O O . LYS A 1 74 ? 13.438 36.031 24.328 1 86 74 LYS A O 1
ATOM 587 N N . ASP A 1 75 ? 13.508 33.969 23.406 1 85.88 75 ASP A N 1
ATOM 588 C CA . ASP A 1 75 ? 14.57 34.312 22.469 1 85.88 75 ASP A CA 1
ATOM 589 C C . ASP A 1 75 ? 14.43 33.531 21.172 1 85.88 75 ASP A C 1
ATOM 591 O O . ASP A 1 75 ? 13.438 32.812 20.969 1 85.88 75 ASP A O 1
ATOM 595 N N . GLN A 1 76 ? 15.391 33.781 20.344 1 84.31 76 GLN A N 1
ATOM 596 C CA . GLN A 1 76 ? 15.359 33.156 19.016 1 84.31 76 GLN A CA 1
ATOM 597 C C . GLN A 1 76 ? 15.484 31.656 19.109 1 84.31 76 GLN A C 1
ATOM 599 O O . GLN A 1 76 ? 14.875 30.922 18.328 1 84.31 76 GLN A O 1
ATOM 604 N N . SER A 1 77 ? 16.297 31.234 20.016 1 84.25 77 SER A N 1
ATOM 605 C CA . SER A 1 77 ? 16.469 29.797 20.188 1 84.25 77 SER A CA 1
ATOM 606 C C . SER A 1 77 ? 15.172 29.125 20.609 1 84.25 77 SER A C 1
ATOM 608 O O . SER A 1 77 ? 14.812 28.062 20.078 1 84.25 77 SER A O 1
ATOM 610 N N . ALA A 1 78 ? 14.484 29.781 21.5 1 87.81 78 ALA A N 1
ATOM 611 C CA . ALA A 1 78 ? 13.195 29.266 21.938 1 87.81 78 ALA A CA 1
ATOM 612 C C . ALA A 1 78 ? 12.195 29.25 20.781 1 87.81 78 ALA A C 1
ATOM 614 O O . ALA A 1 78 ? 11.359 28.344 20.703 1 87.81 78 ALA A O 1
ATOM 615 N N . PHE A 1 79 ? 12.406 30.203 19.953 1 91 79 PHE A N 1
ATOM 616 C CA . PHE A 1 79 ? 11.523 30.328 18.812 1 91 79 PHE A CA 1
ATOM 617 C C . PHE A 1 79 ? 11.75 29.188 17.828 1 91 79 PHE A C 1
ATOM 619 O O . PHE A 1 79 ? 10.797 28.547 17.375 1 91 79 PHE A O 1
ATOM 626 N N . THR A 1 80 ? 12.938 28.859 17.516 1 89.75 80 THR A N 1
ATOM 627 C CA . THR A 1 80 ? 13.266 27.766 16.609 1 89.75 80 THR A CA 1
ATOM 628 C C . THR A 1 80 ? 12.922 26.422 17.25 1 89.75 80 THR A C 1
ATOM 630 O O . THR A 1 80 ? 12.492 25.5 16.562 1 89.75 80 THR A O 1
ATOM 633 N N . ASP A 1 81 ? 13.055 26.359 18.531 1 87 81 ASP A N 1
ATOM 634 C CA . ASP A 1 81 ? 12.672 25.141 19.25 1 87 81 ASP A CA 1
ATOM 635 C C . ASP A 1 81 ? 11.164 24.891 19.141 1 87 81 ASP A C 1
ATOM 637 O O . ASP A 1 81 ? 10.727 23.75 19.062 1 87 81 ASP A O 1
ATOM 641 N N . LEU A 1 82 ? 10.461 25.953 19.203 1 91.38 82 LEU A N 1
ATOM 642 C CA . LEU A 1 82 ? 9.008 25.844 19.062 1 91.38 82 LEU A CA 1
ATOM 643 C C . LEU A 1 82 ? 8.641 25.328 17.672 1 91.38 82 LEU A C 1
ATOM 645 O O . LEU A 1 82 ? 7.773 24.453 17.531 1 91.38 82 LEU A O 1
ATOM 649 N N . GLY A 1 83 ? 9.328 25.891 16.688 1 93.5 83 GLY A N 1
ATOM 650 C CA . GLY A 1 83 ? 9.133 25.391 15.328 1 93.5 83 GLY A CA 1
ATOM 651 C C . GLY A 1 83 ? 9.43 23.922 15.188 1 93.5 83 GLY A C 1
ATOM 652 O O . GLY A 1 83 ? 8.648 23.172 14.578 1 93.5 83 GLY A O 1
ATOM 653 N N . ALA A 1 84 ? 10.477 23.531 15.781 1 88.75 84 ALA A N 1
ATOM 654 C CA . ALA A 1 84 ? 10.859 22.125 15.766 1 88.75 84 ALA A CA 1
ATOM 655 C C . ALA A 1 84 ? 9.828 21.266 16.484 1 88.75 84 ALA A C 1
ATOM 657 O O . ALA A 1 84 ? 9.516 20.156 16.047 1 88.75 84 ALA A O 1
ATOM 658 N N . PHE A 1 85 ? 9.375 21.812 17.516 1 87.5 85 PHE A N 1
ATOM 659 C CA . PHE A 1 85 ? 8.375 21.109 18.312 1 87.5 85 PHE A CA 1
ATOM 660 C C . PHE A 1 85 ? 7.121 20.828 17.5 1 87.5 85 PHE A C 1
ATOM 662 O O . PHE A 1 85 ? 6.617 19.703 17.484 1 87.5 85 PHE A O 1
ATOM 669 N N . PHE A 1 86 ? 6.676 21.781 16.781 1 92.06 86 PHE A N 1
ATOM 670 C CA . PHE A 1 86 ? 5.469 21.594 15.977 1 92.06 86 PHE A CA 1
ATOM 671 C C . PHE A 1 86 ? 5.754 20.734 14.758 1 92.06 86 PHE A C 1
ATOM 673 O O . PHE A 1 86 ? 4.887 19.969 14.305 1 92.06 86 PHE A O 1
ATOM 680 N N . GLU A 1 87 ? 6.91 20.812 14.211 1 92.12 87 GLU A N 1
ATOM 681 C CA . GLU A 1 87 ? 7.281 19.953 13.094 1 92.12 87 GLU A CA 1
ATOM 682 C C . GLU A 1 87 ? 7.176 18.484 13.484 1 92.12 87 GLU A C 1
ATOM 684 O O . GLU A 1 87 ? 6.582 17.688 12.75 1 92.12 87 GLU A O 1
ATOM 689 N N . ILE A 1 88 ? 7.582 18.156 14.641 1 85.88 88 ILE A N 1
ATOM 690 C CA . ILE A 1 88 ? 7.695 16.781 15.094 1 85.88 88 ILE A CA 1
ATOM 691 C C . ILE A 1 88 ? 6.336 16.281 15.578 1 85.88 88 ILE A C 1
ATOM 693 O O . ILE A 1 88 ? 5.996 15.109 15.406 1 85.88 88 ILE A O 1
ATOM 697 N N . ASN A 1 89 ? 5.57 17.219 16.125 1 88.25 89 ASN A N 1
ATOM 698 C CA . ASN A 1 89 ? 4.379 16.75 16.828 1 88.25 89 ASN A CA 1
ATOM 699 C C . ASN A 1 89 ? 3.113 17.016 16.016 1 88.25 89 ASN A C 1
ATOM 701 O O . ASN A 1 89 ? 2.045 16.484 16.328 1 88.25 89 ASN A O 1
ATOM 705 N N . ILE A 1 90 ? 3.244 17.75 14.922 1 91.81 90 ILE A N 1
ATOM 706 C CA . ILE A 1 90 ? 2.045 18.062 14.148 1 91.81 90 ILE A CA 1
ATOM 707 C C . ILE A 1 90 ? 2.244 17.672 12.695 1 91.81 90 ILE A C 1
ATOM 709 O O . ILE A 1 90 ? 1.349 17.078 12.078 1 91.81 90 ILE A O 1
ATOM 713 N N . ILE A 1 91 ? 3.35 17.891 12.133 1 92.88 91 ILE A N 1
ATOM 714 C CA . ILE A 1 91 ? 3.561 17.656 10.711 1 92.88 91 ILE A CA 1
ATOM 715 C C . ILE A 1 91 ? 4.02 16.219 10.492 1 92.88 91 ILE A C 1
ATOM 717 O O . ILE A 1 91 ? 3.365 15.453 9.773 1 92.88 91 ILE A O 1
ATOM 721 N N . LYS A 1 92 ? 5.02 15.805 11.156 1 90 92 LYS A N 1
ATOM 722 C CA . LYS A 1 92 ? 5.652 14.508 10.945 1 90 92 LYS A CA 1
ATOM 723 C C . LYS A 1 92 ? 4.668 13.367 11.188 1 90 92 LYS A C 1
ATOM 725 O O . LYS A 1 92 ? 4.625 12.406 10.414 1 90 92 LYS A O 1
ATOM 730 N N . PRO A 1 93 ? 3.855 13.477 12.219 1 87.81 93 PRO A N 1
ATOM 731 C CA . PRO A 1 93 ? 2.955 12.344 12.477 1 87.81 93 PRO A CA 1
ATOM 732 C C . PRO A 1 93 ? 1.961 12.117 11.344 1 87.81 93 PRO A C 1
ATOM 734 O O . PRO A 1 93 ? 1.482 10.992 11.156 1 87.81 93 PRO A O 1
ATOM 737 N N . PHE A 1 94 ? 1.649 13.117 10.625 1 91.62 94 PHE A N 1
ATOM 738 C CA . PHE A 1 94 ? 0.647 13.016 9.57 1 91.62 94 PHE A CA 1
ATOM 739 C C . PHE A 1 94 ? 1.283 12.57 8.258 1 91.62 94 PHE A C 1
ATOM 741 O O . PHE A 1 94 ? 0.581 12.219 7.309 1 91.62 94 PHE A O 1
ATOM 748 N N . LYS A 1 95 ? 2.518 12.672 8.18 1 87.69 95 LYS A N 1
ATOM 749 C CA . LYS A 1 95 ? 3.201 12.312 6.941 1 87.69 95 LYS A CA 1
ATOM 750 C C . LYS A 1 95 ? 3.686 10.859 6.98 1 87.69 95 LYS A C 1
ATOM 752 O O . LYS A 1 95 ? 4.266 10.422 7.977 1 87.69 95 LYS A O 1
ATOM 757 N N . LYS A 1 96 ? 3.109 10.203 5.867 1 69 96 LYS A N 1
ATOM 758 C CA . LYS A 1 96 ? 3.43 8.789 5.715 1 69 96 LYS A CA 1
ATOM 759 C C . LYS A 1 96 ? 4.93 8.539 5.859 1 69 96 LYS A C 1
ATOM 761 O O . LYS A 1 96 ? 5.738 9.219 5.215 1 69 96 LYS A O 1
ATOM 766 N N . HIS A 1 97 ? 5.414 8.023 7.117 1 57.94 97 HIS A N 1
ATOM 767 C CA . HIS A 1 97 ? 6.852 7.805 7.238 1 57.94 97 HIS A CA 1
ATOM 768 C C . HIS A 1 97 ? 7.16 6.363 7.625 1 57.94 97 HIS A C 1
ATOM 770 O O . HIS A 1 97 ? 6.367 5.719 8.312 1 57.94 97 HIS A O 1
ATOM 776 N N . ARG A 1 98 ? 8.008 5.809 6.852 1 54.34 98 ARG A N 1
ATOM 777 C CA . ARG A 1 98 ? 8.695 4.535 7.051 1 54.34 98 ARG A CA 1
ATOM 778 C C . ARG A 1 98 ? 9.797 4.668 8.094 1 54.34 98 ARG A C 1
ATOM 780 O O . ARG A 1 98 ? 10.469 3.688 8.422 1 54.34 98 ARG A O 1
ATOM 787 N N . GLY A 1 99 ? 9.594 5.492 9.18 1 45.59 99 GLY A N 1
ATOM 788 C CA . GLY A 1 99 ? 10.812 5.672 9.945 1 45.59 99 GLY A CA 1
ATOM 789 C C . GLY A 1 99 ? 10.633 5.402 11.43 1 45.59 99 GLY A C 1
ATOM 790 O O . GLY A 1 99 ? 9.555 5.008 11.867 1 45.59 99 GLY A O 1
ATOM 791 N N . PRO A 1 100 ? 11.68 5.387 12.156 1 42.59 100 PRO A N 1
ATOM 792 C CA . PRO A 1 100 ? 11.625 5.156 13.602 1 42.59 100 PRO A CA 1
ATOM 793 C C . PRO A 1 100 ? 10.828 6.23 14.336 1 42.59 100 PRO A C 1
ATOM 795 O O . PRO A 1 100 ? 10.625 7.328 13.805 1 42.59 100 PRO A O 1
ATOM 798 N N . THR A 1 101 ? 10.25 5.824 15.508 1 47.28 101 THR A N 1
ATOM 799 C CA . THR A 1 101 ? 9.531 6.742 16.391 1 47.28 101 THR A CA 1
ATOM 800 C C . THR A 1 101 ? 10.43 7.895 16.812 1 47.28 101 THR A C 1
ATOM 802 O O . THR A 1 101 ? 11.555 7.676 17.281 1 47.28 101 THR A O 1
ATOM 805 N N . PRO A 1 102 ? 10.102 9.156 16.625 1 43.69 102 PRO A N 1
ATOM 806 C CA . PRO A 1 102 ? 10.883 10.312 17.062 1 43.69 102 PRO A CA 1
ATOM 807 C C . PRO A 1 102 ? 11.047 10.367 18.578 1 43.69 102 PRO A C 1
ATOM 809 O O . PRO A 1 102 ? 10.25 9.773 19.312 1 43.69 102 PRO A O 1
ATOM 812 N N . THR A 1 103 ? 12.156 10.984 19.109 1 43.84 103 THR A N 1
ATOM 813 C CA . THR A 1 103 ? 12.297 11.266 20.531 1 43.84 103 THR A CA 1
ATOM 814 C C . THR A 1 103 ? 11.305 12.336 20.984 1 43.84 103 THR A C 1
ATOM 816 O O . THR A 1 103 ? 11.156 13.367 20.328 1 43.84 103 THR A O 1
ATOM 819 N N . PRO A 1 104 ? 10.602 11.938 22.062 1 44.72 104 PRO A N 1
ATOM 820 C CA . PRO A 1 104 ? 9.656 12.938 22.562 1 44.72 104 PRO A CA 1
ATOM 821 C C . PRO A 1 104 ? 10.328 14.266 22.906 1 44.72 104 PRO A C 1
ATOM 823 O O . PRO A 1 104 ? 11.492 14.281 23.312 1 44.72 104 PRO A O 1
ATOM 826 N N . SER A 1 105 ? 9.766 15.383 22.484 1 49.94 105 SER A N 1
ATOM 827 C CA . SER A 1 105 ? 10.273 16.719 22.812 1 49.94 105 SER A CA 1
ATOM 828 C C . SER A 1 105 ? 9.328 17.453 23.75 1 49.94 105 SER A C 1
ATOM 830 O O . SER A 1 105 ? 8.125 17.188 23.766 1 49.94 105 SER A O 1
ATOM 832 N N . GLU A 1 106 ? 9.969 18.266 24.641 1 55.12 106 GLU A N 1
ATOM 833 C CA . GLU A 1 106 ? 9.188 19.109 25.547 1 55.12 106 GLU A CA 1
ATOM 834 C C . GLU A 1 106 ? 8.695 20.375 24.844 1 55.12 106 GLU A C 1
ATOM 836 O O . GLU A 1 106 ? 9.352 20.859 23.906 1 55.12 106 GLU A O 1
ATOM 841 N N . HIS A 1 107 ? 7.527 20.719 25.172 1 59 107 HIS A N 1
ATOM 842 C CA . HIS A 1 107 ? 7.043 22 24.656 1 59 107 HIS A CA 1
ATOM 843 C C . HIS A 1 107 ? 7.867 23.156 25.203 1 59 107 HIS A C 1
ATOM 845 O O . HIS A 1 107 ? 8.07 23.266 26.422 1 59 107 HIS A O 1
ATOM 851 N N . PRO A 1 108 ? 8.414 23.891 24.453 1 56.66 108 PRO A N 1
ATOM 852 C CA . PRO A 1 108 ? 9.359 24.891 24.953 1 56.66 108 PRO A CA 1
ATOM 853 C C . PRO A 1 108 ? 8.695 25.953 25.812 1 56.66 108 PRO A C 1
ATOM 855 O O . PRO A 1 108 ? 9.367 26.594 26.641 1 56.66 108 PRO A O 1
ATOM 858 N N . SER A 1 109 ? 7.398 26.156 25.781 1 57.84 109 SER A N 1
ATOM 859 C CA . SER A 1 109 ? 6.895 27.375 26.391 1 57.84 109 SER A CA 1
ATOM 860 C C . SER A 1 109 ? 5.652 27.109 27.234 1 57.84 109 SER A C 1
ATOM 862 O O . SER A 1 109 ? 4.973 28.031 27.672 1 57.84 109 SER A O 1
ATOM 864 N N . ARG A 1 110 ? 5.312 25.797 27.391 1 59.34 110 ARG A N 1
ATOM 865 C CA . ARG A 1 110 ? 4.082 25.578 28.141 1 59.34 110 ARG A CA 1
ATOM 866 C C . ARG A 1 110 ? 4.258 24.453 29.156 1 59.34 110 ARG A C 1
ATOM 868 O O . ARG A 1 110 ? 4.164 23.281 28.812 1 59.34 110 ARG A O 1
ATOM 875 N N . PRO A 1 111 ? 4.527 24.906 30.438 1 60.97 111 PRO A N 1
ATOM 876 C CA . PRO A 1 111 ? 4.656 23.875 31.469 1 60.97 111 PRO A CA 1
ATOM 877 C C . PRO A 1 111 ? 3.406 23.016 31.594 1 60.97 111 PRO A C 1
ATOM 879 O O . PRO A 1 111 ? 3.496 21.828 31.953 1 60.97 111 PRO A O 1
ATOM 882 N N . SER A 1 112 ? 2.303 23.641 31.312 1 71.25 112 SER A N 1
ATOM 883 C CA . SER A 1 112 ? 1.041 22.922 31.406 1 71.25 112 SER A CA 1
ATOM 884 C C . SER A 1 112 ? 0.975 21.781 30.391 1 71.25 112 SER A C 1
ATOM 886 O O . SER A 1 112 ? 0.242 20.812 30.578 1 71.25 112 SER A O 1
ATOM 888 N N . PHE A 1 113 ? 1.766 21.938 29.406 1 76.25 113 PHE A N 1
ATOM 889 C CA . PHE A 1 113 ? 1.787 20.922 28.359 1 76.25 113 PHE A CA 1
ATOM 890 C C . PHE A 1 113 ? 2.254 19.578 28.922 1 76.25 113 PHE A C 1
ATOM 892 O O . PHE A 1 113 ? 1.679 18.531 28.609 1 76.25 113 PHE A O 1
ATOM 899 N N . GLU A 1 114 ? 3.191 19.641 29.781 1 75.62 114 GLU A N 1
ATOM 900 C CA . GLU A 1 114 ? 3.766 18.406 30.297 1 75.62 114 GLU A CA 1
ATOM 901 C C . GLU A 1 114 ? 2.773 17.672 31.203 1 75.62 114 GLU A C 1
ATOM 903 O O . GLU A 1 114 ? 2.736 16.453 31.219 1 75.62 114 GLU A O 1
ATOM 908 N N . THR A 1 115 ? 1.988 18.453 31.891 1 78.81 115 THR A N 1
ATOM 909 C CA . THR A 1 115 ? 0.963 17.844 32.719 1 78.81 115 THR A CA 1
ATOM 910 C C . THR A 1 115 ? -0.093 17.156 31.875 1 78.81 115 THR A C 1
ATOM 912 O O . THR A 1 115 ? -0.459 16 32.156 1 78.81 115 THR A O 1
ATOM 915 N N . THR A 1 116 ? -0.483 17.875 30.906 1 79 116 THR A N 1
ATOM 916 C CA . THR A 1 116 ? -1.467 17.297 29.984 1 79 116 THR A CA 1
ATOM 917 C C . THR A 1 116 ? -0.917 16.031 29.328 1 79 116 THR A C 1
ATOM 919 O O . THR A 1 116 ? -1.613 15.023 29.219 1 79 116 THR A O 1
ATOM 922 N N . LYS A 1 117 ? 0.268 16.094 28.922 1 81.81 117 LYS A N 1
ATOM 923 C CA . LYS A 1 117 ? 0.912 14.961 28.25 1 81.81 117 LYS A CA 1
ATOM 924 C C . LYS A 1 117 ? 0.979 13.75 29.188 1 81.81 117 LYS A C 1
ATOM 926 O O . LYS A 1 117 ? 0.701 12.625 28.766 1 81.81 117 LYS A O 1
ATOM 931 N N . LYS A 1 118 ? 1.356 13.992 30.375 1 77.06 118 LYS A N 1
ATOM 932 C CA . LYS A 1 118 ? 1.47 12.906 31.359 1 77.06 118 LYS A CA 1
ATOM 933 C C . LYS A 1 118 ? 0.119 12.242 31.594 1 77.06 118 LYS A C 1
ATOM 935 O O . LYS A 1 118 ? 0.038 11.016 31.703 1 77.06 118 LYS A O 1
ATOM 940 N N . ASP A 1 119 ? -0.873 13.062 31.688 1 82.19 119 ASP A N 1
ATOM 941 C CA . ASP A 1 119 ? -2.219 12.531 31.875 1 82.19 119 ASP A CA 1
ATOM 942 C C . ASP A 1 119 ? -2.635 11.648 30.703 1 82.19 119 ASP A C 1
ATOM 944 O O . ASP A 1 119 ? -3.197 10.57 30.891 1 82.19 119 ASP A O 1
ATOM 948 N N . ILE A 1 120 ? -2.342 12.117 29.609 1 80.12 120 ILE A N 1
ATOM 949 C CA . ILE A 1 120 ? -2.705 11.375 28.406 1 80.12 120 ILE A CA 1
ATOM 950 C C . ILE A 1 120 ? -1.898 10.078 28.328 1 80.12 120 ILE A C 1
ATOM 952 O O . ILE A 1 120 ? -2.436 9.023 27.984 1 80.12 120 ILE A O 1
ATOM 956 N N . GLU A 1 121 ? -0.656 10.195 28.578 1 77.12 121 GLU A N 1
ATOM 957 C CA . GLU A 1 121 ? 0.229 9.031 28.531 1 77.12 121 GLU A CA 1
ATOM 958 C C . GLU A 1 121 ? -0.267 7.926 29.469 1 77.12 121 GLU A C 1
ATOM 960 O O . GLU A 1 121 ? -0.129 6.742 29.156 1 77.12 121 GLU A O 1
ATOM 965 N N . ALA A 1 122 ? -0.825 8.328 30.5 1 75.5 122 ALA A N 1
ATOM 966 C CA . ALA A 1 122 ? -1.322 7.371 31.484 1 75.5 122 ALA A CA 1
ATOM 967 C C . ALA A 1 122 ? -2.561 6.645 30.969 1 75.5 122 ALA A C 1
ATOM 969 O O . ALA A 1 122 ? -2.834 5.508 31.359 1 75.5 122 ALA A O 1
ATOM 970 N N . GLU A 1 123 ? -3.209 7.293 30.031 1 76.5 123 GLU A N 1
ATOM 971 C CA . GLU A 1 123 ? -4.52 6.766 29.656 1 76.5 123 GLU A CA 1
ATOM 972 C C . GLU A 1 123 ? -4.5 6.184 28.25 1 76.5 123 GLU A C 1
ATOM 974 O O . GLU A 1 123 ? -5.383 5.406 27.875 1 76.5 123 GLU A O 1
ATOM 979 N N . ILE A 1 124 ? -3.594 6.535 27.562 1 74.81 124 ILE A N 1
ATOM 980 C CA . ILE A 1 124 ? -3.582 6.164 26.141 1 74.81 124 ILE A CA 1
ATOM 981 C C . ILE A 1 124 ? -3.518 4.645 26.016 1 74.81 124 ILE A C 1
ATOM 983 O O . ILE A 1 124 ? -2.812 3.979 26.781 1 74.81 124 ILE A O 1
ATOM 987 N N . THR A 1 125 ? -4.359 4.098 25.109 1 73.81 125 THR A N 1
ATOM 988 C CA . THR A 1 125 ? -4.402 2.666 24.828 1 73.81 125 THR A CA 1
ATOM 989 C C . THR A 1 125 ? -4.164 2.391 23.359 1 73.81 125 THR A C 1
ATOM 991 O O . THR A 1 125 ? -4.449 3.238 22.5 1 73.81 125 THR A O 1
ATOM 994 N N . GLU A 1 126 ? -3.623 1.193 23.172 1 72.69 126 GLU A N 1
ATOM 995 C CA . GLU A 1 126 ? -3.369 0.789 21.797 1 72.69 126 GLU A CA 1
ATOM 996 C C . GLU A 1 126 ? -4.672 0.614 21.016 1 72.69 126 GLU A C 1
ATOM 998 O O . GLU A 1 126 ? -5.648 0.081 21.547 1 72.69 126 GLU A O 1
ATOM 1003 N N . ALA A 1 127 ? -4.707 1.148 19.844 1 74.06 127 ALA A N 1
ATOM 1004 C CA . ALA A 1 127 ? -5.852 0.96 18.953 1 74.06 127 ALA A CA 1
ATOM 1005 C C . ALA A 1 127 ? -5.859 -0.446 18.359 1 74.06 127 ALA A C 1
ATOM 1007 O O . ALA A 1 127 ? -4.801 -1.016 18.078 1 74.06 127 ALA A O 1
ATOM 1008 N N . PRO A 1 128 ? -7.082 -0.976 18.172 1 70.25 128 PRO A N 1
ATOM 1009 C CA . PRO A 1 128 ? -7.129 -2.248 17.453 1 70.25 128 PRO A CA 1
ATOM 1010 C C . PRO A 1 128 ? -6.574 -2.139 16.031 1 70.25 128 PRO A C 1
ATOM 1012 O O . PRO A 1 128 ? -6.773 -1.12 15.359 1 70.25 128 PRO A O 1
ATOM 1015 N N . ARG A 1 129 ? -5.871 -3.08 15.633 1 65.56 129 ARG A N 1
ATOM 1016 C CA . ARG A 1 129 ? -5.262 -3.049 14.312 1 65.56 129 ARG A CA 1
ATOM 1017 C C . ARG A 1 129 ? -6.266 -3.449 13.234 1 65.56 129 ARG A C 1
ATOM 1019 O O . ARG A 1 129 ? -6.133 -3.059 12.078 1 65.56 129 ARG A O 1
ATOM 1026 N N . ASN A 1 130 ? -7.223 -4.172 13.727 1 67.38 130 ASN A N 1
ATOM 1027 C CA . ASN A 1 130 ? -8.234 -4.617 12.766 1 67.38 130 ASN A CA 1
ATOM 1028 C C . ASN A 1 130 ? -9.273 -3.533 12.508 1 67.38 130 ASN A C 1
ATOM 1030 O O . ASN A 1 130 ? -9.914 -3.041 13.438 1 67.38 130 ASN A O 1
ATOM 1034 N N . HIS A 1 131 ? -9.344 -3.184 11.258 1 77.88 131 HIS A N 1
ATOM 1035 C CA . HIS A 1 131 ? -10.336 -2.17 10.922 1 77.88 131 HIS A CA 1
ATOM 1036 C C . HIS A 1 131 ? -11.273 -2.662 9.82 1 77.88 131 HIS A C 1
ATOM 1038 O O . HIS A 1 131 ? -11.766 -1.866 9.016 1 77.88 131 HIS A O 1
ATOM 1044 N N . LYS A 1 132 ? -11.453 -3.869 9.797 1 78.75 132 LYS A N 1
ATOM 1045 C CA . LYS A 1 132 ? -12.281 -4.453 8.75 1 78.75 132 LYS A CA 1
ATOM 1046 C C . LYS A 1 132 ? -13.695 -3.871 8.773 1 78.75 132 LYS A C 1
ATOM 1048 O O . LYS A 1 132 ? -14.242 -3.516 7.73 1 78.75 132 LYS A O 1
ATOM 1053 N N . GLU A 1 133 ? -14.211 -3.779 9.945 1 82.81 133 GLU A N 1
ATOM 1054 C CA . GLU A 1 133 ? -15.562 -3.25 10.07 1 82.81 133 GLU A CA 1
ATOM 1055 C C . GLU A 1 133 ? -15.625 -1.787 9.641 1 82.81 133 GLU A C 1
ATOM 1057 O O . GLU A 1 133 ? -16.547 -1.382 8.93 1 82.81 133 GLU A O 1
ATOM 1062 N N . ALA A 1 134 ? -14.68 -1.037 10.086 1 88.44 134 ALA A N 1
ATOM 1063 C CA . ALA A 1 134 ? -14.617 0.366 9.688 1 88.44 134 ALA A CA 1
ATOM 1064 C C . ALA A 1 134 ? -14.508 0.502 8.172 1 88.44 134 ALA A C 1
ATOM 1066 O O . ALA A 1 134 ? -15.164 1.357 7.574 1 88.44 134 ALA A O 1
ATOM 1067 N N . LYS A 1 135 ? -13.758 -0.374 7.617 1 90.12 135 LYS A N 1
ATOM 1068 C CA . LYS A 1 135 ? -13.602 -0.348 6.164 1 90.12 135 LYS A CA 1
ATOM 1069 C C . LYS A 1 135 ? -14.922 -0.658 5.469 1 90.12 135 LYS A C 1
ATOM 1071 O O . LYS A 1 135 ? -15.312 0.04 4.531 1 90.12 135 LYS A O 1
ATOM 1076 N N . ARG A 1 136 ? -15.586 -1.65 5.898 1 89.62 136 ARG A N 1
ATOM 1077 C CA . ARG A 1 136 ? -16.859 -2.035 5.293 1 89.62 136 ARG A CA 1
ATOM 1078 C C . ARG A 1 136 ? -17.875 -0.904 5.395 1 89.62 136 ARG A C 1
ATOM 1080 O O . ARG A 1 136 ? -18.547 -0.582 4.414 1 89.62 136 ARG A O 1
ATOM 1087 N N . GLN A 1 137 ? -17.969 -0.319 6.547 1 93 137 GLN A N 1
ATOM 1088 C CA . GLN A 1 137 ? -18.906 0.777 6.758 1 93 137 GLN A CA 1
ATOM 1089 C C . GLN A 1 137 ? -18.547 1.989 5.906 1 93 137 GLN A C 1
ATOM 1091 O O . GLN A 1 137 ? -19.422 2.662 5.359 1 93 137 GLN A O 1
ATOM 1096 N N . ALA A 1 138 ? -17.266 2.236 5.797 1 96.06 138 ALA A N 1
ATOM 1097 C CA . ALA A 1 138 ? -16.812 3.342 4.957 1 96.06 138 ALA A CA 1
ATOM 1098 C C . ALA A 1 138 ? -17.156 3.096 3.492 1 96.06 138 ALA A C 1
ATOM 1100 O O . ALA A 1 138 ? -17.531 4.02 2.775 1 96.06 138 ALA A O 1
ATOM 1101 N N . LEU A 1 139 ? -17 1.84 3.078 1 95.31 139 LEU A N 1
ATOM 1102 C CA . LEU A 1 139 ? -17.344 1.478 1.709 1 95.31 139 LEU A CA 1
ATOM 1103 C C . LEU A 1 139 ? -18.828 1.721 1.44 1 95.31 139 LEU A C 1
ATOM 1105 O O . LEU A 1 139 ? -19.203 2.287 0.407 1 95.31 139 LEU A O 1
ATOM 1109 N N . ILE A 1 140 ? -19.625 1.344 2.383 1 94.81 140 ILE A N 1
ATOM 1110 C CA . ILE A 1 140 ? -21.062 1.553 2.23 1 94.81 140 ILE A CA 1
ATOM 1111 C C . ILE A 1 140 ? -21.359 3.049 2.184 1 94.81 140 ILE A C 1
ATOM 1113 O O . ILE A 1 140 ? -22.078 3.518 1.294 1 94.81 140 ILE A O 1
ATOM 1117 N N . ARG A 1 141 ? -20.797 3.779 3.076 1 96.25 141 ARG A N 1
ATOM 1118 C CA . ARG A 1 141 ? -21 5.223 3.15 1 96.25 141 ARG A CA 1
ATOM 1119 C C . ARG A 1 141 ? -20.578 5.902 1.85 1 96.25 141 ARG A C 1
ATOM 1121 O O . ARG A 1 141 ? -21.281 6.773 1.343 1 96.25 141 ARG A O 1
ATOM 1128 N N . ASP A 1 142 ? -19.469 5.477 1.309 1 96.62 142 ASP A N 1
ATOM 1129 C CA . ASP A 1 142 ? -18.859 6.133 0.155 1 96.62 142 ASP A CA 1
ATOM 1130 C C . ASP A 1 142 ? -19.297 5.465 -1.148 1 96.62 142 ASP A C 1
ATOM 1132 O O . ASP A 1 142 ? -18.641 5.625 -2.182 1 96.62 142 ASP A O 1
ATOM 1136 N N . ASN A 1 143 ? -20.328 4.648 -1.116 1 95 143 ASN A N 1
ATOM 1137 C CA . ASN A 1 143 ? -20.891 3.961 -2.273 1 95 143 ASN A CA 1
ATOM 1138 C C . ASN A 1 143 ? -19.859 3.061 -2.947 1 95 143 ASN A C 1
ATOM 1140 O O . ASN A 1 143 ? -19.797 2.984 -4.176 1 95 143 ASN A O 1
ATOM 1144 N N . TRP A 1 144 ? -18.938 2.525 -2.152 1 94.75 144 TRP A N 1
ATOM 1145 C CA . TRP A 1 144 ? -17.938 1.541 -2.553 1 94.75 144 TRP A CA 1
ATOM 1146 C C . TRP A 1 144 ? -16.922 2.152 -3.523 1 94.75 144 TRP A C 1
ATOM 1148 O O . TRP A 1 144 ? -16.453 1.478 -4.438 1 94.75 144 TRP A O 1
ATOM 1158 N N . ARG A 1 145 ? -16.719 3.438 -3.381 1 96.19 145 ARG A N 1
ATOM 1159 C CA . ARG A 1 145 ? -15.844 4.117 -4.328 1 96.19 145 ARG A CA 1
ATOM 1160 C C . ARG A 1 145 ? -14.773 4.926 -3.602 1 96.19 145 ARG A C 1
ATOM 1162 O O . ARG A 1 145 ? -15 5.391 -2.482 1 96.19 145 ARG A O 1
ATOM 1169 N N . CYS A 1 146 ? -13.602 4.98 -4.223 1 97.12 146 CYS A N 1
ATOM 1170 C CA . CYS A 1 146 ? -12.688 6.043 -3.834 1 97.12 146 CYS A CA 1
ATOM 1171 C C . CYS A 1 146 ? -13.352 7.41 -3.967 1 97.12 146 CYS A C 1
ATOM 1173 O O . CYS A 1 146 ? -13.828 7.77 -5.043 1 97.12 146 CYS A O 1
ATOM 1175 N N . VAL A 1 147 ? -13.312 8.227 -2.992 1 97.12 147 VAL A N 1
ATOM 1176 C CA . VAL A 1 147 ? -14.07 9.477 -2.986 1 97.12 147 VAL A CA 1
ATOM 1177 C C . VAL A 1 147 ? -13.422 10.469 -3.947 1 97.12 147 VAL A C 1
ATOM 1179 O O . VAL A 1 147 ? -14.102 11.352 -4.484 1 97.12 147 VAL A O 1
ATOM 1182 N N . VAL A 1 148 ? -12.164 10.312 -4.199 1 96.56 148 VAL A N 1
ATOM 1183 C CA . VAL A 1 148 ? -11.414 11.297 -4.973 1 96.56 148 VAL A CA 1
ATOM 1184 C C . VAL A 1 148 ? -11.5 10.961 -6.457 1 96.56 148 VAL A C 1
ATOM 1186 O O . VAL A 1 148 ? -11.609 11.859 -7.301 1 96.56 148 VAL A O 1
ATOM 1189 N N . THR A 1 149 ? -11.508 9.672 -6.828 1 94.44 149 THR A N 1
ATOM 1190 C CA . THR A 1 149 ? -11.375 9.297 -8.234 1 94.44 149 THR A CA 1
ATOM 1191 C C . THR A 1 149 ? -12.664 8.656 -8.742 1 94.44 149 THR A C 1
ATOM 1193 O O . THR A 1 149 ? -12.867 8.547 -9.953 1 94.44 149 THR A O 1
ATOM 1196 N N . GLY A 1 150 ? -13.469 8.125 -7.859 1 94.06 150 GLY A N 1
ATOM 1197 C CA . GLY A 1 150 ? -14.656 7.391 -8.258 1 94.06 150 GLY A CA 1
ATOM 1198 C C . GLY A 1 150 ? -14.383 5.934 -8.578 1 94.06 150 GLY A C 1
ATOM 1199 O O . GLY A 1 150 ? -15.289 5.188 -8.938 1 94.06 150 GLY A O 1
ATOM 1200 N N . THR A 1 151 ? -13.164 5.508 -8.43 1 94.81 151 THR A N 1
ATOM 1201 C CA . THR A 1 151 ? -12.797 4.113 -8.656 1 94.81 151 THR A CA 1
ATOM 1202 C C . THR A 1 151 ? -13.617 3.188 -7.77 1 94.81 151 THR A C 1
ATOM 1204 O O . THR A 1 151 ? -13.742 3.422 -6.566 1 94.81 151 THR A O 1
ATOM 1207 N N . LEU A 1 152 ? -14.172 2.188 -8.375 1 95.62 152 LEU A N 1
ATOM 1208 C CA . LEU A 1 152 ? -15.047 1.256 -7.668 1 95.62 152 LEU A CA 1
ATOM 1209 C C . LEU A 1 152 ? -14.234 0.163 -6.98 1 95.62 152 LEU A C 1
ATOM 1211 O O . LEU A 1 152 ? -13.297 -0.382 -7.566 1 95.62 152 LEU A O 1
ATOM 1215 N N . HIS A 1 153 ? -14.562 -0.104 -5.715 1 95.31 153 HIS A N 1
ATOM 1216 C CA . HIS A 1 153 ? -13.914 -1.198 -4.996 1 95.31 153 HIS A CA 1
ATOM 1217 C C . HIS A 1 153 ? -14.164 -2.533 -5.691 1 95.31 153 HIS A C 1
ATOM 1219 O O . HIS A 1 153 ? -15.305 -2.854 -6.043 1 95.31 153 HIS A O 1
ATOM 1225 N N . LYS A 1 154 ? -13.219 -3.26 -5.82 1 92.12 154 LYS A N 1
ATOM 1226 C CA . LYS A 1 154 ? -13.25 -4.461 -6.652 1 92.12 154 LYS A CA 1
ATOM 1227 C C . LYS A 1 154 ? -14.258 -5.473 -6.113 1 92.12 154 LYS A C 1
ATOM 1229 O O . LYS A 1 154 ? -14.891 -6.191 -6.887 1 92.12 154 LYS A O 1
ATOM 1234 N N . ASP A 1 155 ? -14.414 -5.543 -4.781 1 87.75 155 ASP A N 1
ATOM 1235 C CA . ASP A 1 155 ? -15.305 -6.527 -4.184 1 87.75 155 ASP A CA 1
ATOM 1236 C C . ASP A 1 155 ? -16.672 -5.918 -3.898 1 87.75 155 ASP A C 1
ATOM 1238 O O . ASP A 1 155 ? -17.391 -6.371 -3.002 1 87.75 155 ASP A O 1
ATOM 1242 N N . ALA A 1 156 ? -17 -4.875 -4.527 1 92.25 156 ALA A N 1
ATOM 1243 C CA . ALA A 1 156 ? -18.328 -4.281 -4.367 1 92.25 156 ALA A CA 1
ATOM 1244 C C . ALA A 1 156 ? -19.422 -5.262 -4.777 1 92.25 156 ALA A C 1
ATOM 1246 O O . ALA A 1 156 ? -19.203 -6.145 -5.609 1 92.25 156 ALA A O 1
ATOM 1247 N N . PRO A 1 157 ? -20.562 -5.168 -4.207 1 91.81 157 PRO A N 1
ATOM 1248 C CA . PRO A 1 157 ? -21.672 -6.047 -4.57 1 91.81 157 PRO A CA 1
ATOM 1249 C C . PRO A 1 157 ? -22.094 -5.891 -6.031 1 91.81 157 PRO A C 1
ATOM 1251 O O . PRO A 1 157 ? -21.891 -4.832 -6.629 1 91.81 157 PRO A O 1
ATOM 1254 N N . ALA A 1 158 ? -22.75 -6.902 -6.527 1 90.5 158 ALA A N 1
ATOM 1255 C CA . ALA A 1 158 ? -23.141 -6.973 -7.934 1 90.5 158 ALA A CA 1
ATOM 1256 C C . ALA A 1 158 ? -24.078 -5.824 -8.297 1 90.5 158 ALA A C 1
ATOM 1258 O O . ALA A 1 158 ? -23.984 -5.277 -9.406 1 90.5 158 ALA A O 1
ATOM 1259 N N . ASP A 1 159 ? -24.906 -5.449 -7.418 1 91.38 159 ASP A N 1
ATOM 1260 C CA . ASP A 1 159 ? -25.875 -4.395 -7.688 1 91.38 159 ASP A CA 1
ATOM 1261 C C . ASP A 1 159 ? -25.188 -3.049 -7.895 1 91.38 159 ASP A C 1
ATOM 1263 O O . ASP A 1 159 ? -25.641 -2.225 -8.688 1 91.38 159 ASP A O 1
ATOM 1267 N N . ILE A 1 160 ? -24.078 -2.867 -7.199 1 92.06 160 ILE A N 1
ATOM 1268 C CA . ILE A 1 160 ? -23.312 -1.635 -7.332 1 92.06 160 ILE A CA 1
ATOM 1269 C C . ILE A 1 160 ? -22.656 -1.581 -8.711 1 92.06 160 ILE A C 1
ATOM 1271 O O . ILE A 1 160 ? -22.656 -0.536 -9.367 1 92.06 160 ILE A O 1
ATOM 1275 N N . PHE A 1 161 ? -22.141 -2.695 -9.156 1 92.06 161 PHE A N 1
ATOM 1276 C CA . PHE A 1 161 ? -21.531 -2.771 -10.484 1 92.06 161 PHE A CA 1
ATOM 1277 C C . PHE A 1 161 ? -22.578 -2.521 -11.57 1 92.06 161 PHE A C 1
ATOM 1279 O O . PHE A 1 161 ? -22.297 -1.809 -12.539 1 92.06 161 PHE A O 1
ATOM 1286 N N . LYS A 1 162 ? -23.734 -3.084 -11.438 1 92 162 LYS A N 1
ATOM 1287 C CA . LYS A 1 162 ? -24.797 -2.941 -12.422 1 92 162 LYS A CA 1
ATOM 1288 C C . LYS A 1 162 ? -25.25 -1.486 -12.539 1 92 162 LYS A C 1
ATOM 1290 O O . LYS A 1 162 ? -25.562 -1.019 -13.633 1 92 162 LYS A O 1
ATOM 1295 N N . ALA A 1 163 ? -25.203 -0.799 -11.422 1 91.88 163 ALA A N 1
ATOM 1296 C CA . ALA A 1 163 ? -25.672 0.583 -11.383 1 91.88 163 ALA A CA 1
ATOM 1297 C C . ALA A 1 163 ? -24.594 1.546 -11.852 1 91.88 163 ALA A C 1
ATOM 1299 O O . ALA A 1 163 ? -24.859 2.711 -12.141 1 91.88 163 ALA A O 1
ATOM 1300 N N . ALA A 1 164 ? -23.359 1.029 -11.938 1 91.25 164 ALA A N 1
ATOM 1301 C CA . ALA A 1 164 ? -22.234 1.9 -12.273 1 91.25 164 ALA A CA 1
ATOM 1302 C C . ALA A 1 164 ? -22.25 2.268 -13.75 1 91.25 164 ALA A C 1
ATOM 1304 O O . ALA A 1 164 ? -22.547 1.429 -14.602 1 91.25 164 ALA A O 1
ATOM 1305 N N . GLU A 1 165 ? -21.938 3.494 -14.031 1 89.69 165 GLU A N 1
ATOM 1306 C CA . GLU A 1 165 ? -21.844 3.963 -15.414 1 89.69 165 GLU A CA 1
ATOM 1307 C C . GLU A 1 165 ? -20.422 3.82 -15.945 1 89.69 165 GLU A C 1
ATOM 1309 O O . GLU A 1 165 ? -19.453 4.121 -15.234 1 89.69 165 GLU A O 1
ATOM 1314 N N . PRO A 1 166 ? -20.328 3.373 -17.141 1 87.31 166 PRO A N 1
ATOM 1315 C CA . PRO A 1 166 ? -18.984 3.289 -17.719 1 87.31 166 PRO A CA 1
ATOM 1316 C C . PRO A 1 166 ? -18.344 4.656 -17.891 1 87.31 166 PRO A C 1
ATOM 1318 O O . PRO A 1 166 ? -19.031 5.664 -18.047 1 87.31 166 PRO A O 1
ATOM 1321 N N . PRO A 1 167 ? -17.078 4.734 -18 1 87.44 167 PRO A N 1
ATOM 1322 C CA . PRO A 1 167 ? -16.156 3.615 -17.797 1 87.44 167 PRO A CA 1
ATOM 1323 C C . PRO A 1 167 ? -16.016 3.221 -16.328 1 87.44 167 PRO A C 1
ATOM 1325 O O . PRO A 1 167 ? -15.977 4.086 -15.445 1 87.44 167 PRO A O 1
ATOM 1328 N N . ILE A 1 168 ? -15.984 1.945 -16.109 1 90.5 168 ILE A N 1
ATOM 1329 C CA . ILE A 1 168 ? -15.844 1.429 -14.758 1 90.5 168 ILE A CA 1
ATOM 1330 C C . ILE A 1 168 ? -14.383 1.042 -14.508 1 90.5 168 ILE A C 1
ATOM 1332 O O . ILE A 1 168 ? -13.836 0.187 -15.203 1 90.5 168 ILE A O 1
ATOM 1336 N N . ILE A 1 169 ? -13.797 1.757 -13.594 1 92.19 169 ILE A N 1
ATOM 1337 C CA . ILE A 1 169 ? -12.445 1.45 -13.141 1 92.19 169 ILE A CA 1
ATOM 1338 C C . ILE A 1 169 ? -12.492 0.873 -11.727 1 92.19 169 ILE A C 1
ATOM 1340 O O . ILE A 1 169 ? -13.211 1.379 -10.867 1 92.19 169 ILE A O 1
ATOM 1344 N N . THR A 1 170 ? -11.773 -0.208 -11.523 1 93.56 170 THR A N 1
ATOM 1345 C CA . THR A 1 170 ? -11.852 -0.862 -10.227 1 93.56 170 THR A CA 1
ATOM 1346 C C . THR A 1 170 ? -10.477 -0.935 -9.57 1 93.56 170 THR A C 1
ATOM 1348 O O . THR A 1 170 ? -9.453 -0.878 -10.258 1 93.56 170 THR A O 1
ATOM 1351 N N . ALA A 1 171 ? -10.383 -0.944 -8.328 1 93.38 171 ALA A N 1
ATOM 1352 C CA . ALA A 1 171 ? -9.203 -1.166 -7.508 1 93.38 171 ALA A CA 1
ATOM 1353 C C . ALA A 1 171 ? -9.578 -1.651 -6.113 1 93.38 171 ALA A C 1
ATOM 1355 O O . ALA A 1 171 ? -10.742 -1.535 -5.707 1 93.38 171 ALA A O 1
ATOM 1356 N N . TYR A 1 172 ? -8.664 -2.312 -5.488 1 92.62 172 TYR A N 1
ATOM 1357 C CA . TYR A 1 172 ? -8.859 -2.549 -4.062 1 92.62 172 TYR A CA 1
ATOM 1358 C C . TYR A 1 172 ? -8.602 -1.278 -3.258 1 92.62 172 TYR A C 1
ATOM 1360 O O . TYR A 1 172 ? -7.453 -0.866 -3.086 1 92.62 172 TYR A O 1
ATOM 1368 N N . THR A 1 173 ? -9.688 -0.706 -2.822 1 94.75 173 THR A N 1
ATOM 1369 C CA . THR A 1 173 ? -9.562 0.54 -2.074 1 94.75 173 THR A CA 1
ATOM 1370 C C . THR A 1 173 ? -9.133 0.267 -0.635 1 94.75 173 THR A C 1
ATOM 1372 O O . THR A 1 173 ? -9.117 -0.885 -0.196 1 94.75 173 THR A O 1
ATOM 1375 N N . GLU A 1 174 ? -8.711 1.344 0.029 1 93.81 174 GLU A N 1
ATOM 1376 C CA . GLU A 1 174 ? -8.25 1.297 1.414 1 93.81 174 GLU A CA 1
ATOM 1377 C C . GLU A 1 174 ? -8.984 2.322 2.273 1 93.81 174 GLU A C 1
ATOM 1379 O O . GLU A 1 174 ? -9.594 3.258 1.75 1 93.81 174 GLU A O 1
ATOM 1384 N N . CYS A 1 175 ? -8.914 1.949 3.547 1 91.44 175 CYS A N 1
ATOM 1385 C CA . CYS A 1 175 ? -9.383 2.906 4.543 1 91.44 175 CYS A CA 1
ATOM 1386 C C . CYS A 1 175 ? -8.289 3.908 4.895 1 91.44 175 CYS A C 1
ATOM 1388 O O . CYS A 1 175 ? -7.344 3.574 5.605 1 91.44 175 CYS A O 1
ATOM 1390 N N . ALA A 1 176 ? -8.422 5.098 4.398 1 94.94 176 ALA A N 1
ATOM 1391 C CA . ALA A 1 176 ? -7.453 6.152 4.695 1 94.94 176 ALA A CA 1
ATOM 1392 C C . ALA A 1 176 ? -7.844 6.914 5.961 1 94.94 176 ALA A C 1
ATOM 1394 O O . ALA A 1 176 ? -8.945 7.449 6.055 1 94.94 176 ALA A O 1
ATOM 1395 N N . HIS A 1 177 ? -6.988 6.965 6.898 1 94.88 177 HIS A N 1
ATOM 1396 C CA . HIS A 1 177 ? -7.238 7.699 8.133 1 94.88 177 HIS A CA 1
ATOM 1397 C C . HIS A 1 177 ? -6.809 9.156 8.008 1 94.88 177 HIS A C 1
ATOM 1399 O O . HIS A 1 177 ? -5.719 9.445 7.508 1 94.88 177 HIS A O 1
ATOM 1405 N N . ILE A 1 178 ? -7.645 9.992 8.445 1 96.75 178 ILE A N 1
ATOM 1406 C CA . ILE A 1 178 ? -7.289 11.414 8.461 1 96.75 178 ILE A CA 1
ATOM 1407 C C . ILE A 1 178 ? -6.207 11.664 9.508 1 96.75 178 ILE A C 1
ATOM 1409 O O . ILE A 1 178 ? -5.152 12.219 9.195 1 96.75 178 ILE A O 1
ATOM 1413 N N . ILE A 1 179 ? -6.551 11.32 10.75 1 93.25 179 ILE A N 1
ATOM 1414 C CA . ILE A 1 179 ? -5.527 11.188 11.781 1 93.25 179 ILE A CA 1
ATOM 1415 C C . ILE A 1 179 ? -4.902 9.797 11.711 1 93.25 179 ILE A C 1
ATOM 1417 O O . ILE A 1 179 ? -5.594 8.789 11.883 1 93.25 179 ILE A O 1
ATOM 1421 N N . PRO A 1 180 ? -3.652 9.734 11.43 1 90.19 180 PRO A N 1
ATOM 1422 C CA . PRO A 1 180 ? -3.023 8.438 11.172 1 90.19 180 PRO A CA 1
ATOM 1423 C C . PRO A 1 180 ? -3.152 7.473 12.352 1 90.19 180 PRO A C 1
ATOM 1425 O O . PRO A 1 180 ? -2.875 7.848 13.492 1 90.19 180 PRO A O 1
ATOM 1428 N N . GLU A 1 181 ? -3.447 6.242 12.016 1 85.5 181 GLU A N 1
ATOM 1429 C CA . GLU A 1 181 ? -3.615 5.211 13.031 1 85.5 181 GLU A CA 1
ATOM 1430 C C . GLU A 1 181 ? -2.281 4.852 13.68 1 85.5 181 GLU A C 1
ATOM 1432 O O . GLU A 1 181 ? -2.246 4.398 14.828 1 85.5 181 GLU A O 1
ATOM 1437 N N . ALA A 1 182 ? -1.235 5.098 12.984 1 77.25 182 ALA A N 1
ATOM 1438 C CA . ALA A 1 182 ? 0.097 4.746 13.469 1 77.25 182 ALA A CA 1
ATOM 1439 C C . ALA A 1 182 ? 0.41 5.461 14.781 1 77.25 182 ALA A C 1
ATOM 1441 O O . ALA A 1 182 ? 1.255 5.004 15.555 1 77.25 182 ALA A O 1
ATOM 1442 N N . ILE A 1 183 ? -0.238 6.602 15 1 78.25 183 ILE A N 1
ATOM 1443 C CA . ILE A 1 183 ? -0.064 7.348 16.234 1 78.25 183 ILE A CA 1
ATOM 1444 C C . ILE A 1 183 ? -0.438 6.465 17.422 1 78.25 183 ILE A C 1
ATOM 1446 O O . ILE A 1 183 ? 0.138 6.59 18.516 1 78.25 183 ILE A O 1
ATOM 1450 N N . PHE A 1 184 ? -1.241 5.527 17.172 1 74.31 184 PHE A N 1
ATOM 1451 C CA . PHE A 1 184 ? -1.835 4.793 18.281 1 74.31 184 PHE A CA 1
ATOM 1452 C C . PHE A 1 184 ? -1.36 3.344 18.297 1 74.31 184 PHE A C 1
ATOM 1454 O O . PHE A 1 184 ? -1.795 2.547 19.125 1 74.31 184 PHE A O 1
ATOM 1461 N N . PHE A 1 185 ? -0.541 2.945 17.344 1 69.06 185 PHE A N 1
ATOM 1462 C CA . PHE A 1 185 ? -0.053 1.573 17.266 1 69.06 185 PHE A CA 1
ATOM 1463 C C . PHE A 1 185 ? 1.209 1.403 18.109 1 69.06 185 PHE A C 1
ATOM 1465 O O . PHE A 1 185 ? 1.969 2.355 18.297 1 69.06 185 PHE A O 1
ATOM 1472 N N . ASN A 1 186 ? 1.397 0.179 18.516 1 65.62 186 ASN A N 1
ATOM 1473 C CA . ASN A 1 186 ? 2.592 -0.243 19.234 1 65.62 186 ASN A CA 1
ATOM 1474 C C . ASN A 1 186 ? 2.742 0.508 20.562 1 65.62 186 ASN A C 1
ATOM 1476 O O . ASN A 1 186 ? 3.854 0.87 20.953 1 65.62 186 ASN A O 1
ATOM 1480 N N . ILE A 1 187 ? 1.638 1.02 21.094 1 68.94 187 ILE A N 1
ATOM 1481 C CA . ILE A 1 187 ? 1.65 1.606 22.422 1 68.94 187 ILE A CA 1
ATOM 1482 C C . ILE A 1 187 ? 1.679 0.499 23.469 1 68.94 187 ILE A C 1
ATOM 1484 O O . ILE A 1 187 ? 0.71 -0.25 23.625 1 68.94 187 ILE A O 1
ATOM 1488 N N . LYS A 1 188 ? 2.883 0.214 23.984 1 67.19 188 LYS A N 1
ATOM 1489 C CA . LYS A 1 188 ? 3.061 -0.84 24.969 1 67.19 188 LYS A CA 1
ATOM 1490 C C . LYS A 1 188 ? 2.352 -0.491 26.281 1 67.19 188 LYS A C 1
ATOM 1492 O O . LYS A 1 188 ? 1.898 0.641 26.469 1 67.19 188 LYS A O 1
ATOM 1497 N N . SER A 1 189 ? 2.279 -1.42 27.141 1 69.5 189 SER A N 1
ATOM 1498 C CA . SER A 1 189 ? 1.585 -1.256 28.422 1 69.5 189 SER A CA 1
ATOM 1499 C C . SER A 1 189 ? 2.23 -0.165 29.266 1 69.5 189 SER A C 1
ATOM 1501 O O . SER A 1 189 ? 3.385 0.204 29.031 1 69.5 189 SER A O 1
ATOM 1503 N N . LYS A 1 190 ? 1.529 0.43 30.094 1 65.75 190 LYS A N 1
ATOM 1504 C CA . LYS A 1 190 ? 1.88 1.553 30.953 1 65.75 190 LYS A CA 1
ATOM 1505 C C . LYS A 1 190 ? 3.156 1.264 31.75 1 65.75 190 LYS A C 1
ATOM 1507 O O . LYS A 1 190 ? 3.922 2.18 32.062 1 65.75 190 LYS A O 1
ATOM 1512 N N . GLU A 1 191 ? 3.266 0.205 31.953 1 61.44 191 GLU A N 1
ATOM 1513 C CA . GLU A 1 191 ? 4.375 -0.144 32.844 1 61.44 191 GLU A CA 1
ATOM 1514 C C . GLU A 1 191 ? 5.711 -0.035 32.125 1 61.44 191 GLU A C 1
ATOM 1516 O O . GLU A 1 191 ? 6.758 0.125 32.75 1 61.44 191 GLU A O 1
ATOM 1521 N N . GLU A 1 192 ? 5.707 -0.049 30.938 1 61.88 192 GLU A N 1
ATOM 1522 C CA . GLU A 1 192 ? 6.953 -0.031 30.172 1 61.88 192 GLU A CA 1
ATOM 1523 C C . GLU A 1 192 ? 7.199 1.34 29.547 1 61.88 192 GLU A C 1
ATOM 1525 O O . GLU A 1 192 ? 6.312 1.905 28.906 1 61.88 192 GLU A O 1
ATOM 1530 N N . LYS A 1 193 ? 8.18 1.922 30.141 1 60.25 193 LYS A N 1
ATOM 1531 C CA . LYS A 1 193 ? 8.586 3.158 29.469 1 60.25 193 LYS A CA 1
ATOM 1532 C C . LYS A 1 193 ? 8.867 2.922 28 1 60.25 193 LYS A C 1
ATOM 1534 O O . LYS A 1 193 ? 9.727 2.119 27.641 1 60.25 193 LYS A O 1
ATOM 1539 N N . SER A 1 194 ? 7.938 3.338 27.125 1 70.06 194 SER A N 1
ATOM 1540 C CA . SER A 1 194 ? 8.062 3.143 25.688 1 70.06 194 SER A CA 1
ATOM 1541 C C . SER A 1 194 ? 8.156 4.477 24.953 1 70.06 194 SER A C 1
ATOM 1543 O O . SER A 1 194 ? 7.363 5.387 25.203 1 70.06 194 SER A O 1
ATOM 1545 N N . PRO A 1 195 ? 9.227 4.797 24.297 1 69.19 195 PRO A N 1
ATOM 1546 C CA . PRO A 1 195 ? 9.344 6.02 23.5 1 69.19 195 PRO A CA 1
ATOM 1547 C C . PRO A 1 195 ? 8.133 6.27 22.609 1 69.19 195 PRO A C 1
ATOM 1549 O O . PRO A 1 195 ? 7.734 7.422 22.406 1 69.19 195 PRO A O 1
ATOM 1552 N N . LYS A 1 196 ? 7.582 5.211 22.219 1 75.62 196 LYS A N 1
ATOM 1553 C CA . LYS A 1 196 ? 6.402 5.348 21.375 1 75.62 196 LYS A CA 1
ATOM 1554 C C . LYS A 1 196 ? 5.219 5.902 22.156 1 75.62 196 LYS A C 1
ATOM 1556 O O . LYS A 1 196 ? 4.477 6.754 21.672 1 75.62 196 LYS A O 1
ATOM 1561 N N . ARG A 1 197 ? 5.02 5.492 23.312 1 78.69 197 ARG A N 1
ATOM 1562 C CA . ARG A 1 197 ? 3.955 5.977 24.188 1 78.69 197 ARG A CA 1
ATOM 1563 C C . ARG A 1 197 ? 4.137 7.457 24.5 1 78.69 197 ARG A C 1
ATOM 1565 O O . ARG A 1 197 ? 3.18 8.234 24.422 1 78.69 197 ARG A O 1
ATOM 1572 N N . ASP A 1 198 ? 5.312 7.777 24.797 1 77.81 198 ASP A N 1
ATOM 1573 C CA . ASP A 1 198 ? 5.629 9.164 25.109 1 77.81 198 ASP A CA 1
ATOM 1574 C C . ASP A 1 198 ? 5.383 10.062 23.891 1 77.81 198 ASP A C 1
ATOM 1576 O O . ASP A 1 198 ? 4.809 11.148 24.031 1 77.81 198 ASP A O 1
ATOM 1580 N N . TYR A 1 199 ? 5.824 9.641 22.781 1 79.56 199 TYR A N 1
ATOM 1581 C CA . TYR A 1 199 ? 5.652 10.406 21.547 1 79.56 199 TYR A CA 1
ATOM 1582 C C . TYR A 1 199 ? 4.176 10.57 21.203 1 79.56 199 TYR A C 1
ATOM 1584 O O . TYR A 1 199 ? 3.717 11.68 20.906 1 79.56 199 TYR A O 1
ATOM 1592 N N . SER A 1 200 ? 3.467 9.5 21.266 1 83.38 200 SER A N 1
ATOM 1593 C CA . SER A 1 200 ? 2.033 9.547 21 1 83.38 200 SER A CA 1
ATOM 1594 C C . SER A 1 200 ? 1.324 10.5 21.953 1 83.38 200 SER A C 1
ATOM 1596 O O . SER A 1 200 ? 0.439 11.258 21.547 1 83.38 200 SER A O 1
ATOM 1598 N N . ALA A 1 201 ? 1.762 10.453 23.188 1 83.38 201 ALA A N 1
ATOM 1599 C CA . ALA A 1 201 ? 1.181 11.344 24.172 1 83.38 201 ALA A CA 1
ATOM 1600 C C . ALA A 1 201 ? 1.479 12.805 23.844 1 83.38 201 ALA A C 1
ATOM 1602 O O . ALA A 1 201 ? 0.645 13.68 24.078 1 83.38 201 ALA A O 1
ATOM 1603 N N . SER A 1 202 ? 2.607 13.07 23.359 1 83.69 202 SER A N 1
ATOM 1604 C CA . SER A 1 202 ? 2.979 14.422 22.969 1 83.69 202 SER A CA 1
ATOM 1605 C C . SER A 1 202 ? 2.096 14.938 21.844 1 83.69 202 SER A C 1
ATOM 1607 O O . SER A 1 202 ? 1.615 16.078 21.891 1 83.69 202 SER A O 1
ATOM 1609 N N . ILE A 1 203 ? 1.905 14.109 20.859 1 87.25 203 ILE A N 1
ATOM 1610 C CA . ILE A 1 203 ? 1.062 14.477 19.734 1 87.25 203 ILE A CA 1
ATOM 1611 C C . ILE A 1 203 ? -0.347 14.805 20.219 1 87.25 203 ILE A C 1
ATOM 1613 O O . ILE A 1 203 ? -0.897 15.852 19.891 1 87.25 203 ILE A O 1
ATOM 1617 N N . LEU A 1 204 ? -0.852 13.961 21.062 1 88.5 204 LEU A N 1
ATOM 1618 C CA . LEU A 1 204 ? -2.221 14.133 21.531 1 88.5 204 LEU A CA 1
ATOM 1619 C C . LEU A 1 204 ? -2.336 15.359 22.438 1 88.5 204 LEU A C 1
ATOM 1621 O O . LEU A 1 204 ? -3.369 16.031 22.438 1 88.5 204 LEU A O 1
ATOM 1625 N N . ALA A 1 205 ? -1.361 15.586 23.172 1 88.31 205 ALA A N 1
ATOM 1626 C CA . ALA A 1 205 ? -1.359 16.766 24.031 1 88.31 205 ALA A CA 1
ATOM 1627 C C . ALA A 1 205 ? -1.405 18.047 23.203 1 88.31 205 ALA A C 1
ATOM 1629 O O . ALA A 1 205 ? -2.1 19 23.562 1 88.31 205 ALA A O 1
ATOM 1630 N N . VAL A 1 206 ? -0.678 18.125 22.172 1 90.31 206 VAL A N 1
ATOM 1631 C CA . VAL A 1 206 ? -0.702 19.281 21.281 1 90.31 206 VAL A CA 1
ATOM 1632 C C . VAL A 1 206 ? -2.098 19.453 20.688 1 90.31 206 VAL A C 1
ATOM 1634 O O . VAL A 1 206 ? -2.637 20.562 20.656 1 90.31 206 VAL A O 1
ATOM 1637 N N . LEU A 1 207 ? -2.666 18.344 20.25 1 92 207 LEU A N 1
ATOM 1638 C CA . LEU A 1 207 ? -4 18.406 19.656 1 92 207 LEU A CA 1
ATOM 1639 C C . LEU A 1 207 ? -5.027 18.859 20.688 1 92 207 LEU A C 1
ATOM 1641 O O . LEU A 1 207 ? -5.93 19.641 20.359 1 92 207 LEU A O 1
ATOM 1645 N N . LYS A 1 208 ? -4.848 18.391 21.859 1 89.69 208 LYS A N 1
ATOM 1646 C CA . LYS A 1 208 ? -5.727 18.844 22.938 1 89.69 208 LYS A CA 1
ATOM 1647 C C . LYS A 1 208 ? -5.574 20.344 23.172 1 89.69 208 LYS A C 1
ATOM 1649 O O . LYS A 1 208 ? -6.566 21.047 23.359 1 89.69 208 LYS A O 1
ATOM 1654 N N . GLN A 1 209 ? -4.418 20.766 23.188 1 89.19 209 GLN A N 1
ATOM 1655 C CA . GLN A 1 209 ? -4.156 22.203 23.344 1 89.19 209 GLN A CA 1
ATOM 1656 C C . GLN A 1 209 ? -4.789 23 22.219 1 89.19 209 GLN A C 1
ATOM 1658 O O . GLN A 1 209 ? -5.219 24.141 22.422 1 89.19 209 GLN A O 1
ATOM 1663 N N . PHE A 1 210 ? -4.832 22.422 21.062 1 92.12 210 PHE A N 1
ATOM 1664 C CA . PHE A 1 210 ? -5.449 23.047 19.906 1 92.12 210 PHE A CA 1
ATOM 1665 C C . PHE A 1 210 ? -6.969 23.016 20 1 92.12 210 PHE A C 1
ATOM 1667 O O . PHE A 1 210 ? -7.668 23.578 19.156 1 92.12 210 PHE A O 1
ATOM 1674 N N . GLY A 1 211 ? -7.484 22.281 21.016 1 91.38 211 GLY A N 1
ATOM 1675 C CA . GLY A 1 211 ? -8.914 22.297 21.266 1 91.38 211 GLY A CA 1
ATOM 1676 C C . GLY A 1 211 ? -9.633 21.078 20.719 1 91.38 211 GLY A C 1
ATOM 1677 O O . GLY A 1 211 ? -10.859 21.016 20.719 1 91.38 211 GLY A O 1
ATOM 1678 N N . TYR A 1 212 ? -8.883 20.125 20.188 1 92.56 212 TYR A N 1
ATOM 1679 C CA . TYR A 1 212 ? -9.508 18.906 19.656 1 92.56 212 TYR A CA 1
ATOM 1680 C C . TYR A 1 212 ? -9.891 17.953 20.781 1 92.56 212 TYR A C 1
ATOM 1682 O O . TYR A 1 212 ? -9.164 17.812 21.766 1 92.56 212 TYR A O 1
ATOM 1690 N N . ASP A 1 213 ? -11 17.391 20.625 1 92.44 213 ASP A N 1
ATOM 1691 C CA . ASP A 1 213 ? -11.398 16.312 21.516 1 92.44 213 ASP A CA 1
ATOM 1692 C C . ASP A 1 213 ? -10.781 14.977 21.078 1 92.44 213 ASP A C 1
ATOM 1694 O O . ASP A 1 213 ? -11.375 14.234 20.312 1 92.44 213 ASP A O 1
ATOM 1698 N N . THR A 1 214 ? -9.695 14.586 21.672 1 89.38 214 THR A N 1
ATOM 1699 C CA . THR A 1 214 ? -8.906 13.438 21.234 1 89.38 214 THR A CA 1
ATOM 1700 C C . THR A 1 214 ? -9.633 12.133 21.531 1 89.38 214 THR A C 1
ATOM 1702 O O . THR A 1 214 ? -9.297 11.086 20.984 1 89.38 214 THR A O 1
ATOM 1705 N N . SER A 1 215 ? -10.625 12.164 22.391 1 87.38 215 SER A N 1
ATOM 1706 C CA . SER A 1 215 ? -11.375 10.961 22.719 1 87.38 215 SER A CA 1
ATOM 1707 C C . SER A 1 215 ? -12.188 10.469 21.531 1 87.38 215 SER A C 1
ATOM 1709 O O . SER A 1 215 ? -12.602 9.305 21.484 1 87.38 215 SER A O 1
ATOM 1711 N N . THR A 1 216 ? -12.352 11.297 20.562 1 88.19 216 THR A N 1
ATOM 1712 C CA . THR A 1 216 ? -13.203 10.961 19.422 1 88.19 216 THR A CA 1
ATOM 1713 C C . THR A 1 216 ? -12.422 10.156 18.391 1 88.19 216 THR A C 1
ATOM 1715 O O . THR A 1 216 ? -13.016 9.547 17.5 1 88.19 216 THR A O 1
ATOM 1718 N N . PHE A 1 217 ? -11.148 10.102 18.531 1 89 217 PHE A N 1
ATOM 1719 C CA . PHE A 1 217 ? -10.367 9.383 17.531 1 89 217 PHE A CA 1
ATOM 1720 C C . PHE A 1 217 ? -9.195 8.648 18.188 1 89 217 PHE A C 1
ATOM 1722 O O . PHE A 1 217 ? -8.148 8.477 17.578 1 89 217 PHE A O 1
ATOM 1729 N N . SER A 1 218 ? -9.266 8.383 19.422 1 83.62 218 SER A N 1
ATOM 1730 C CA . SER A 1 218 ? -8.25 7.609 20.125 1 83.62 218 SER A CA 1
ATOM 1731 C C . SER A 1 218 ? -8.758 6.219 20.484 1 83.62 218 SER A C 1
ATOM 1733 O O . SER A 1 218 ? -9.969 5.977 20.484 1 83.62 218 SER A O 1
ATOM 1735 N N . GLY A 1 219 ? -7.758 5.305 20.688 1 80.5 219 GLY A N 1
ATOM 1736 C CA . GLY A 1 219 ? -8.148 3.943 21.016 1 80.5 219 GLY A CA 1
ATOM 1737 C C . GLY A 1 219 ? -8.93 3.268 19.906 1 80.5 219 GLY A C 1
ATOM 1738 O O . GLY A 1 219 ? -8.508 3.285 18.734 1 80.5 219 GLY A O 1
ATOM 1739 N N . GLU A 1 220 ? -10.047 2.764 20.219 1 79 220 GLU A N 1
ATOM 1740 C CA . GLU A 1 220 ? -10.875 2.07 19.234 1 79 220 GLU A CA 1
ATOM 1741 C C . GLU A 1 220 ? -11.492 3.053 18.25 1 79 220 GLU A C 1
ATOM 1743 O O . GLU A 1 220 ? -11.781 2.688 17.109 1 79 220 GLU A O 1
ATOM 1748 N N . LYS A 1 221 ? -11.562 4.254 18.672 1 86.75 221 LYS A N 1
ATOM 1749 C CA . LYS A 1 221 ? -12.242 5.258 17.859 1 86.75 221 LYS A CA 1
ATOM 1750 C C . LYS A 1 221 ? -11.328 5.785 16.766 1 86.75 221 LYS A C 1
ATOM 1752 O O . LYS A 1 221 ? -11.758 6.57 15.914 1 86.75 221 LYS A O 1
ATOM 1757 N N . VAL A 1 222 ? -10.172 5.262 16.75 1 89.06 222 VAL A N 1
ATOM 1758 C CA . VAL A 1 222 ? -9.258 5.648 15.68 1 89.06 222 VAL A CA 1
ATOM 1759 C C . VAL A 1 222 ? -9.844 5.23 14.328 1 89.06 222 VAL A C 1
ATOM 1761 O O . VAL A 1 222 ? -9.586 5.871 13.305 1 89.06 222 VAL A O 1
ATOM 1764 N N . HIS A 1 223 ? -10.688 4.168 14.375 1 89.94 223 HIS A N 1
ATOM 1765 C CA . HIS A 1 223 ? -11.297 3.635 13.164 1 89.94 223 HIS A CA 1
ATOM 1766 C C . HIS A 1 223 ? -12.727 4.141 12.992 1 89.94 223 HIS A C 1
ATOM 1768 O O . HIS A 1 223 ? -13.5 3.578 12.211 1 89.94 223 HIS A O 1
ATOM 1774 N N . SER A 1 224 ? -13.016 5.246 13.734 1 92.5 224 SER A N 1
ATOM 1775 C CA . SER A 1 224 ? -14.328 5.855 13.547 1 92.5 224 SER A CA 1
ATOM 1776 C C . SER A 1 224 ? -14.484 6.398 12.133 1 92.5 224 SER A C 1
ATOM 1778 O O . SER A 1 224 ? -13.523 6.871 11.531 1 92.5 224 SER A O 1
ATOM 1780 N N . LEU A 1 225 ? -15.773 6.371 11.648 1 94.94 225 LEU A N 1
ATOM 1781 C CA . LEU A 1 225 ? -16.047 6.801 10.281 1 94.94 225 LEU A CA 1
ATOM 1782 C C . LEU A 1 225 ? -15.758 8.289 10.117 1 94.94 225 LEU A C 1
ATOM 1784 O O . LEU A 1 225 ? -15.523 8.758 9 1 94.94 225 LEU A O 1
ATOM 1788 N N . THR A 1 226 ? -15.734 9.016 11.195 1 96.25 226 THR A N 1
ATOM 1789 C CA . THR A 1 226 ? -15.414 10.438 11.133 1 96.25 226 THR A CA 1
ATOM 1790 C C . THR A 1 226 ? -13.93 10.648 10.852 1 96.25 226 THR A C 1
ATOM 1792 O O . THR A 1 226 ? -13.508 11.75 10.484 1 96.25 226 THR A O 1
ATOM 1795 N N . ASN A 1 227 ? -13.117 9.547 11.023 1 96 227 ASN A N 1
ATOM 1796 C CA . ASN A 1 227 ? -11.672 9.633 10.828 1 96 227 ASN A CA 1
ATOM 1797 C C . ASN A 1 227 ? -11.211 8.789 9.641 1 96 227 ASN A C 1
ATOM 1799 O O . ASN A 1 227 ? -10.016 8.57 9.461 1 96 227 ASN A O 1
ATOM 1803 N N . VAL A 1 228 ? -12.117 8.242 8.867 1 95.75 228 VAL A N 1
ATOM 1804 C CA . VAL A 1 228 ? -11.68 7.375 7.781 1 95.75 228 VAL A CA 1
ATOM 1805 C C . VAL A 1 228 ? -12.383 7.777 6.484 1 95.75 228 VAL A C 1
ATOM 1807 O O . VAL A 1 228 ? -13.516 8.258 6.508 1 95.75 228 VAL A O 1
ATOM 1810 N N . ILE A 1 229 ? -11.664 7.582 5.383 1 97.44 229 ILE A N 1
ATOM 1811 C CA . ILE A 1 229 ? -12.156 7.867 4.035 1 97.44 229 ILE A CA 1
ATOM 1812 C C . ILE A 1 229 ? -11.734 6.746 3.088 1 97.44 229 ILE A C 1
ATOM 1814 O O . ILE A 1 229 ? -10.617 6.23 3.176 1 97.44 229 ILE A O 1
ATOM 1818 N N . THR A 1 230 ? -12.617 6.359 2.178 1 96.94 230 THR A N 1
ATOM 1819 C CA . THR A 1 230 ? -12.281 5.324 1.206 1 96.94 230 THR A CA 1
ATOM 1820 C C . THR A 1 230 ? -11.445 5.906 0.069 1 96.94 230 THR A C 1
ATOM 1822 O O . THR A 1 230 ? -11.883 6.832 -0.618 1 96.94 230 THR A O 1
ATOM 1825 N N . MET A 1 231 ? -10.25 5.316 -0.115 1 97 231 MET A N 1
ATOM 1826 C CA . MET A 1 231 ? -9.367 5.789 -1.178 1 97 231 MET A CA 1
ATOM 1827 C C . MET A 1 231 ? -8.688 4.617 -1.886 1 97 231 MET A C 1
ATOM 1829 O O . MET A 1 231 ? -8.453 3.572 -1.276 1 97 231 MET A O 1
ATOM 1833 N N . ASP A 1 232 ? -8.516 4.793 -3.195 1 95.38 232 ASP A N 1
ATOM 1834 C CA . ASP A 1 232 ? -7.648 3.801 -3.822 1 95.38 232 ASP A CA 1
ATOM 1835 C C . ASP A 1 232 ? -6.203 3.963 -3.354 1 95.38 232 ASP A C 1
ATOM 1837 O O . ASP A 1 232 ? -5.871 4.93 -2.668 1 95.38 232 ASP A O 1
ATOM 1841 N N . LYS A 1 233 ? -5.363 3.074 -3.725 1 94.19 233 LYS A N 1
ATOM 1842 C CA . LYS A 1 233 ? -4.039 2.979 -3.119 1 94.19 233 LYS A CA 1
ATOM 1843 C C . LYS A 1 233 ? -3.152 4.145 -3.551 1 94.19 233 LYS A C 1
ATOM 1845 O O . LYS A 1 233 ? -2.355 4.652 -2.758 1 94.19 233 LYS A O 1
ATOM 1850 N N . ASN A 1 234 ? -3.203 4.57 -4.781 1 94.31 234 ASN A N 1
ATOM 1851 C CA . ASN A 1 234 ? -2.404 5.699 -5.246 1 94.31 234 ASN A CA 1
ATOM 1852 C C . ASN A 1 234 ? -2.795 6.992 -4.543 1 94.31 234 ASN A C 1
ATOM 1854 O O . ASN A 1 234 ? -1.931 7.746 -4.09 1 94.31 234 ASN A O 1
ATOM 1858 N N . ILE A 1 235 ? -4.129 7.227 -4.387 1 95.5 235 ILE A N 1
ATOM 1859 C CA . ILE A 1 235 ? -4.637 8.422 -3.725 1 95.5 235 ILE A CA 1
ATOM 1860 C C . ILE A 1 235 ? -4.301 8.375 -2.236 1 95.5 235 ILE A C 1
ATOM 1862 O O . ILE A 1 235 ? -3.873 9.375 -1.657 1 95.5 235 ILE A O 1
ATOM 1866 N N . HIS A 1 236 ? -4.52 7.215 -1.682 1 95.69 236 HIS A N 1
ATOM 1867 C CA . HIS A 1 236 ? -4.203 7.035 -0.269 1 95.69 236 HIS A CA 1
ATOM 1868 C C . HIS A 1 236 ? -2.746 7.383 0.018 1 95.69 236 HIS A C 1
ATOM 1870 O O . HIS A 1 236 ? -2.441 8 1.04 1 95.69 236 HIS A O 1
ATOM 1876 N N . ASP A 1 237 ? -1.89 6.973 -0.843 1 93.75 237 ASP A N 1
ATOM 1877 C CA . ASP A 1 237 ? -0.459 7.203 -0.667 1 93.75 237 ASP A CA 1
ATOM 1878 C C . ASP A 1 237 ? -0.139 8.695 -0.646 1 93.75 237 ASP A C 1
ATOM 1880 O O . ASP A 1 237 ? 0.557 9.172 0.252 1 93.75 237 ASP A O 1
ATOM 1884 N N . VAL A 1 238 ? -0.649 9.438 -1.621 1 94.38 238 VAL A N 1
ATOM 1885 C CA . VAL A 1 238 ? -0.352 10.867 -1.688 1 94.38 238 VAL A CA 1
ATOM 1886 C C . VAL A 1 238 ? -1.05 11.594 -0.542 1 94.38 238 VAL A C 1
ATOM 1888 O O . VAL A 1 238 ? -0.54 12.594 -0.033 1 94.38 238 VAL A O 1
ATOM 1891 N N . PHE A 1 239 ? -2.238 11.117 -0.088 1 96.38 239 PHE A N 1
ATOM 1892 C CA . PHE A 1 239 ? -2.918 11.656 1.083 1 96.38 239 PHE A CA 1
ATOM 1893 C C . PHE A 1 239 ? -2.049 11.516 2.328 1 96.38 239 PHE A C 1
ATOM 1895 O O . PHE A 1 239 ? -1.871 12.477 3.08 1 96.38 239 PHE A O 1
ATOM 1902 N N . ASN A 1 240 ? -1.419 10.367 2.422 1 93.88 240 ASN A N 1
ATOM 1903 C CA . ASN A 1 240 ? -0.568 10.078 3.57 1 93.88 240 ASN A CA 1
ATOM 1904 C C . ASN A 1 240 ? 0.754 10.836 3.498 1 93.88 240 ASN A C 1
ATOM 1906 O O . ASN A 1 240 ? 1.428 11.016 4.512 1 93.88 240 ASN A O 1
ATOM 1910 N N . ARG A 1 241 ? 1.138 11.258 2.355 1 92.62 241 ARG A N 1
ATOM 1911 C CA . ARG A 1 241 ? 2.379 12 2.166 1 92.62 241 ARG A CA 1
ATOM 1912 C C . ARG A 1 241 ? 2.15 13.5 2.312 1 92.62 241 ARG A C 1
ATOM 1914 O O . ARG A 1 241 ? 3.066 14.297 2.105 1 92.62 241 ARG A O 1
ATOM 1921 N N . LEU A 1 242 ? 0.913 13.883 2.625 1 95.38 242 LEU A N 1
ATOM 1922 C CA . LEU A 1 242 ? 0.509 15.273 2.779 1 95.38 242 LEU A CA 1
ATOM 1923 C C . LEU A 1 242 ? 0.622 16.016 1.454 1 95.38 242 LEU A C 1
ATOM 1925 O O . LEU A 1 242 ? 1.02 17.188 1.427 1 95.38 242 LEU A O 1
ATOM 1929 N N . GLU A 1 243 ? 0.279 15.367 0.389 1 95.06 243 GLU A N 1
ATOM 1930 C CA . GLU A 1 243 ? 0.383 15.977 -0.932 1 95.06 243 GLU A CA 1
ATOM 1931 C C . GLU A 1 243 ? -0.996 16.234 -1.53 1 95.06 243 GLU A C 1
ATOM 1933 O O . GLU A 1 243 ? -1.115 16.891 -2.564 1 95.06 243 GLU A O 1
ATOM 1938 N N . LEU A 1 244 ? -1.977 15.719 -0.931 1 96.12 244 LEU A N 1
ATOM 1939 C CA . LEU A 1 244 ? -3.371 15.914 -1.315 1 96.12 244 LEU A CA 1
ATOM 1940 C C . LEU A 1 244 ? -4.227 16.25 -0.1 1 96.12 244 LEU A C 1
ATOM 1942 O O . LEU A 1 244 ? -4.078 15.641 0.96 1 96.12 244 LEU A O 1
ATOM 1946 N N . TYR A 1 245 ? -5.078 17.25 -0.228 1 97.44 245 TYR A N 1
ATOM 1947 C CA . TYR A 1 245 ? -5.922 17.609 0.904 1 97.44 245 TYR A CA 1
ATOM 1948 C C . TYR A 1 245 ? -7.266 18.141 0.429 1 97.44 245 TYR A C 1
ATOM 1950 O O . TYR A 1 245 ? -7.438 18.453 -0.753 1 97.44 245 TYR A O 1
ATOM 1958 N N . PHE A 1 246 ? -8.203 18.156 1.314 1 98.38 246 PHE A N 1
ATOM 1959 C CA . PHE A 1 246 ? -9.547 18.672 1.066 1 98.38 246 PHE A CA 1
ATOM 1960 C C . PHE A 1 246 ? -9.711 20.078 1.63 1 98.38 246 PHE A C 1
ATOM 1962 O O . PHE A 1 246 ? -9.617 20.281 2.842 1 98.38 246 PHE A O 1
ATOM 1969 N N . GLU A 1 247 ? -9.938 21 0.778 1 97.56 247 GLU A N 1
ATOM 1970 C CA . GLU A 1 247 ? -10.148 22.375 1.181 1 97.56 247 GLU A CA 1
ATOM 1971 C C . GLU A 1 247 ? -11.641 22.703 1.265 1 97.56 247 GLU A C 1
ATOM 1973 O O . GLU A 1 247 ? -12.359 22.609 0.271 1 97.56 247 GLU A O 1
ATOM 1978 N N . ALA A 1 248 ? -12.047 23.109 2.457 1 96.94 248 ALA A N 1
ATOM 1979 C CA . ALA A 1 248 ? -13.461 23.406 2.666 1 96.94 248 ALA A CA 1
ATOM 1980 C C . ALA A 1 248 ? -13.914 24.562 1.775 1 96.94 248 ALA A C 1
ATOM 1982 O O . ALA A 1 248 ? -13.18 25.531 1.571 1 96.94 248 ALA A O 1
ATOM 1983 N N . THR A 1 249 ? -15.062 24.438 1.251 1 97 249 THR A N 1
ATOM 1984 C CA . THR A 1 249 ? -15.703 25.5 0.486 1 97 249 THR A CA 1
ATOM 1985 C C . THR A 1 249 ? -16.812 26.156 1.299 1 97 249 THR A C 1
ATOM 1987 O O . THR A 1 249 ? -17 25.828 2.473 1 97 249 THR A O 1
ATOM 1990 N N . ALA A 1 250 ? -17.531 27.078 0.643 1 95 250 ALA A N 1
ATOM 1991 C CA . ALA A 1 250 ? -18.656 27.75 1.289 1 95 250 ALA A CA 1
ATOM 1992 C C . ALA A 1 250 ? -19.828 26.797 1.482 1 95 250 ALA A C 1
ATOM 1994 O O . ALA A 1 250 ? -20.688 27.016 2.35 1 95 250 ALA A O 1
ATOM 1995 N N . THR A 1 251 ? -19.875 25.766 0.649 1 96.31 251 THR A N 1
ATOM 1996 C CA . THR A 1 251 ? -20.938 24.766 0.75 1 96.31 251 THR A CA 1
ATOM 1997 C C . THR A 1 251 ? -20.562 23.672 1.758 1 96.31 251 THR A C 1
ATOM 1999 O O . THR A 1 251 ? -19.469 23.094 1.678 1 96.31 251 THR A O 1
ATOM 2002 N N . GLN A 1 252 ? -21.453 23.438 2.664 1 95.56 252 GLN A N 1
ATOM 2003 C CA . GLN A 1 252 ? -21.203 22.469 3.719 1 95.56 252 GLN A CA 1
ATOM 2004 C C . GLN A 1 252 ? -20.891 21.094 3.133 1 95.56 252 GLN A C 1
ATOM 2006 O O . GLN A 1 252 ? -21.531 20.656 2.18 1 95.56 252 GLN A O 1
ATOM 2011 N N . ASN A 1 253 ? -19.891 20.469 3.654 1 96.94 253 ASN A N 1
ATOM 2012 C CA . ASN A 1 253 ? -19.484 19.109 3.326 1 96.94 253 ASN A CA 1
ATOM 2013 C C . ASN A 1 253 ? -18.984 19 1.889 1 96.94 253 ASN A C 1
ATOM 2015 O O . ASN A 1 253 ? -18.891 17.906 1.338 1 96.94 253 ASN A O 1
ATOM 2019 N N . HIS A 1 254 ? -18.766 20.172 1.302 1 98.12 254 HIS A N 1
ATOM 2020 C CA . HIS A 1 254 ? -18.203 20.234 -0.04 1 98.12 254 HIS A CA 1
ATOM 2021 C C . HIS A 1 254 ? -16.75 20.734 -0.004 1 98.12 254 HIS A C 1
ATOM 2023 O O . HIS A 1 254 ? -16.469 21.75 0.627 1 98.12 254 HIS A O 1
ATOM 2029 N N . TYR A 1 255 ? -15.922 20 -0.625 1 98.5 255 TYR A N 1
ATOM 2030 C CA . TYR A 1 255 ? -14.5 20.281 -0.535 1 98.5 255 TYR A CA 1
ATOM 2031 C C . TYR A 1 255 ? -13.859 20.312 -1.917 1 98.5 255 TYR A C 1
ATOM 2033 O O . TYR A 1 255 ? -14.18 19.484 -2.77 1 98.5 255 TYR A O 1
ATOM 2041 N N . ASP A 1 256 ? -13.008 21.266 -2.15 1 98.12 256 ASP A N 1
ATOM 2042 C CA . ASP A 1 256 ? -12.109 21.188 -3.297 1 98.12 256 ASP A CA 1
ATOM 2043 C C . ASP A 1 256 ? -10.969 20.203 -3.037 1 98.12 256 ASP A C 1
ATOM 2045 O O . ASP A 1 256 ? -10.383 20.203 -1.955 1 98.12 256 ASP A O 1
ATOM 2049 N N . VAL A 1 257 ? -10.734 19.328 -4.035 1 97.12 257 VAL A N 1
ATOM 2050 C CA . VAL A 1 257 ? -9.594 18.422 -3.943 1 97.12 257 VAL A CA 1
ATOM 2051 C C . VAL A 1 257 ? -8.336 19.125 -4.453 1 97.12 257 VAL A C 1
ATOM 2053 O O . VAL A 1 257 ? -8.227 19.422 -5.648 1 97.12 257 VAL A O 1
ATOM 2056 N N . LYS A 1 258 ? -7.402 19.375 -3.492 1 96.19 258 LYS A N 1
ATOM 2057 C CA . LYS A 1 258 ? -6.18 20.094 -3.832 1 96.19 258 LYS A CA 1
ATOM 2058 C C . LYS A 1 258 ? -4.957 19.188 -3.746 1 96.19 258 LYS A C 1
ATOM 2060 O O . LYS A 1 258 ? -4.941 18.234 -2.965 1 96.19 258 LYS A O 1
ATOM 2065 N N . SER A 1 259 ? -4.035 19.422 -4.637 1 92.69 259 SER A N 1
ATOM 2066 C CA . SER A 1 259 ? -2.791 18.672 -4.652 1 92.69 259 SER A CA 1
ATOM 2067 C C . SER A 1 259 ? -1.59 19.578 -4.879 1 92.69 259 SER A C 1
ATOM 2069 O O . SER A 1 259 ? -1.72 20.641 -5.48 1 92.69 259 SER A O 1
ATOM 2071 N N . PHE A 1 260 ? -0.458 19.297 -4.34 1 90.44 260 PHE A N 1
ATOM 2072 C CA . PHE A 1 260 ? 0.776 20.047 -4.551 1 90.44 260 PHE A CA 1
ATOM 2073 C C . PHE A 1 260 ? 1.531 19.516 -5.766 1 90.44 260 PHE A C 1
ATOM 2075 O O . PHE A 1 260 ? 2.549 20.078 -6.168 1 90.44 260 PHE A O 1
ATOM 2082 N N . SER A 1 261 ? 0.987 18.484 -6.352 1 83.88 261 SER A N 1
ATOM 2083 C CA . SER A 1 261 ? 1.577 17.953 -7.578 1 83.88 261 SER A CA 1
ATOM 2084 C C . SER A 1 261 ? 1.065 18.688 -8.805 1 83.88 261 SER A C 1
ATOM 2086 O O . SER A 1 261 ? -0.103 19.078 -8.859 1 83.88 261 SER A O 1
ATOM 2088 N N . ALA A 1 262 ? 1.979 18.859 -9.758 1 82.94 262 ALA A N 1
ATOM 2089 C CA . ALA A 1 262 ? 1.604 19.516 -11.008 1 82.94 262 ALA A CA 1
ATOM 2090 C C . ALA A 1 262 ? 0.778 18.578 -11.891 1 82.94 262 ALA A C 1
ATOM 2092 O O . ALA A 1 262 ? 0.07 19.016 -12.789 1 82.94 262 ALA A O 1
ATOM 2093 N N . TYR A 1 263 ? 0.872 17.344 -11.625 1 86.88 263 TYR A N 1
ATOM 2094 C CA . TYR A 1 263 ? 0.188 16.359 -12.445 1 86.88 263 TYR A CA 1
ATOM 2095 C C . TYR A 1 263 ? -0.794 15.547 -11.617 1 86.88 263 TYR A C 1
ATOM 2097 O O . TYR A 1 263 ? -0.548 15.273 -10.438 1 86.88 263 TYR A O 1
ATOM 2105 N N . PRO A 1 264 ? -1.815 15.141 -12.305 1 84.62 264 PRO A N 1
ATOM 2106 C CA . PRO A 1 264 ? -2.803 14.344 -11.57 1 84.62 264 PRO A CA 1
ATOM 2107 C C . PRO A 1 264 ? -2.303 12.945 -11.234 1 84.62 264 PRO A C 1
ATOM 2109 O O . PRO A 1 264 ? -1.408 12.43 -11.914 1 84.62 264 PRO A O 1
ATOM 2112 N N . ILE A 1 265 ? -2.873 12.406 -10.219 1 83.25 265 ILE A N 1
ATOM 2113 C CA . ILE A 1 265 ? -2.547 11.055 -9.766 1 83.25 265 ILE A CA 1
ATOM 2114 C C . ILE A 1 265 ? -3.436 10.039 -10.477 1 83.25 265 ILE A C 1
ATOM 2116 O O . ILE A 1 265 ? -3.131 8.844 -10.5 1 83.25 265 ILE A O 1
ATOM 2120 N N . ASN A 1 266 ? -4.445 10.469 -11.008 1 79.62 266 ASN A N 1
ATOM 2121 C CA . ASN A 1 266 ? -5.43 9.648 -11.703 1 79.62 266 ASN A CA 1
ATOM 2122 C C . ASN A 1 266 ? -6.145 10.438 -12.797 1 79.62 266 ASN A C 1
ATOM 2124 O O . ASN A 1 266 ? -6.398 11.633 -12.641 1 79.62 266 ASN A O 1
ATOM 2128 N N . ALA A 1 267 ? -6.477 9.734 -13.812 1 79.25 267 ALA A N 1
ATOM 2129 C CA . ALA A 1 267 ? -7.152 10.383 -14.938 1 79.25 267 ALA A CA 1
ATOM 2130 C C . ALA A 1 267 ? -8.539 10.867 -14.531 1 79.25 267 ALA A C 1
ATOM 2132 O O . ALA A 1 267 ? -9.086 11.789 -15.148 1 79.25 267 ALA A O 1
ATOM 2133 N N . TYR A 1 268 ? -9.039 10.32 -13.477 1 81.5 268 TYR A N 1
ATOM 2134 C CA . TYR A 1 268 ? -10.414 10.625 -13.086 1 81.5 268 TYR A CA 1
ATOM 2135 C C . TYR A 1 268 ? -10.453 11.414 -11.789 1 81.5 268 TYR A C 1
ATOM 2137 O O . TYR A 1 268 ? -11.477 11.453 -11.102 1 81.5 268 TYR A O 1
ATOM 2145 N N . GLN A 1 269 ? -9.367 11.961 -11.445 1 87.69 269 GLN A N 1
ATOM 2146 C CA . GLN A 1 269 ? -9.359 12.758 -10.219 1 87.69 269 GLN A CA 1
ATOM 2147 C C . GLN A 1 269 ? -10.375 13.883 -10.289 1 87.69 269 GLN A C 1
ATOM 2149 O O . GLN A 1 269 ? -10.375 14.68 -11.234 1 87.69 269 GLN A O 1
ATOM 2154 N N . ARG A 1 270 ? -11.18 13.945 -9.289 1 90.88 270 ARG A N 1
ATOM 2155 C CA . ARG A 1 270 ? -12.219 14.969 -9.211 1 90.88 270 ARG A CA 1
ATOM 2156 C C . ARG A 1 270 ? -11.648 16.281 -8.703 1 90.88 270 ARG A C 1
ATOM 2158 O O . ARG A 1 270 ? -10.75 16.297 -7.852 1 90.88 270 ARG A O 1
ATOM 2165 N N . ASP A 1 271 ? -12.273 17.281 -9.125 1 93.94 271 ASP A N 1
ATOM 2166 C CA . ASP A 1 271 ? -11.867 18.594 -8.656 1 93.94 271 ASP A CA 1
ATOM 2167 C C . ASP A 1 271 ? -12.445 18.891 -7.273 1 93.94 271 ASP A C 1
ATOM 2169 O O . ASP A 1 271 ? -11.867 19.656 -6.5 1 93.94 271 ASP A O 1
ATOM 2173 N N . SER A 1 272 ? -13.602 18.297 -7.066 1 97.12 272 SER A N 1
ATOM 2174 C CA . SER A 1 272 ? -14.258 18.531 -5.781 1 97.12 272 SER A CA 1
ATOM 2175 C C . SER A 1 272 ? -15.047 17.297 -5.344 1 97.12 272 SER A C 1
ATOM 2177 O O . SER A 1 272 ? -15.312 16.406 -6.152 1 97.12 272 SER A O 1
ATOM 2179 N N . VAL A 1 273 ? -15.312 17.266 -4.086 1 97.31 273 VAL A N 1
ATOM 2180 C CA . VAL A 1 273 ? -16.047 16.141 -3.506 1 97.31 273 VAL A CA 1
ATOM 2181 C C . VAL A 1 273 ? -17.078 16.656 -2.506 1 97.31 273 VAL A C 1
ATOM 2183 O O . VAL A 1 273 ? -16.828 17.641 -1.803 1 97.31 273 VAL A O 1
ATOM 2186 N N . THR A 1 274 ? -18.219 16.078 -2.473 1 97.5 274 THR A N 1
ATOM 2187 C CA . THR A 1 274 ? -19.219 16.281 -1.426 1 97.5 274 THR A CA 1
ATOM 2188 C C . THR A 1 274 ? -19.359 15.023 -0.572 1 97.5 274 THR A C 1
ATOM 2190 O O . THR A 1 274 ? -19.688 13.953 -1.086 1 97.5 274 THR A O 1
ATOM 2193 N N . PHE A 1 275 ? -19.062 15.133 0.651 1 97.69 275 PHE A N 1
ATOM 2194 C CA . PHE A 1 275 ? -19.297 14.016 1.556 1 97.69 275 PHE A CA 1
ATOM 2195 C C . PHE A 1 275 ? -20.75 13.961 1.991 1 97.69 275 PHE A C 1
ATOM 2197 O O . PHE A 1 275 ? -21.297 14.953 2.475 1 97.69 275 PHE A O 1
ATOM 2204 N N . SER A 1 276 ? -21.375 12.867 1.755 1 95.19 276 SER A N 1
ATOM 2205 C CA . SER A 1 276 ? -22.766 12.672 2.129 1 95.19 276 SER A CA 1
ATOM 2206 C C . SER A 1 276 ? -23.016 11.25 2.613 1 95.19 276 SER A C 1
ATOM 2208 O O . SER A 1 276 ? -22.188 10.367 2.406 1 95.19 276 SER A O 1
ATOM 2210 N N . THR A 1 277 ? -24.031 11.133 3.377 1 94 277 THR A N 1
ATOM 2211 C CA . THR A 1 277 ? -24.438 9.82 3.877 1 94 277 THR A CA 1
ATOM 2212 C C . THR A 1 277 ? -25.969 9.727 3.967 1 94 277 THR A C 1
ATOM 2214 O O . THR A 1 277 ? -26.641 10.734 4.195 1 94 277 THR A O 1
ATOM 2217 N N . LYS A 1 278 ? -26.469 8.586 3.707 1 88.25 278 LYS A N 1
ATOM 2218 C CA . LYS A 1 278 ? -27.906 8.328 3.883 1 88.25 278 LYS A CA 1
ATOM 2219 C C . LYS A 1 278 ? -28.234 8.047 5.348 1 88.25 278 LYS A C 1
ATOM 2221 O O . LYS A 1 278 ? -29.375 8.203 5.766 1 88.25 278 LYS A O 1
ATOM 2226 N N . TYR A 1 279 ? -27.172 7.684 6.109 1 91.69 279 TYR A N 1
ATOM 2227 C CA . TYR A 1 279 ? -27.359 7.281 7.5 1 91.69 279 TYR A CA 1
ATOM 2228 C C . TYR A 1 279 ? -26.422 8.062 8.422 1 91.69 279 TYR A C 1
ATOM 2230 O O . TYR A 1 279 ? -25.453 7.516 8.953 1 91.69 279 TYR A O 1
ATOM 2238 N N . PRO A 1 280 ? -26.766 9.273 8.703 1 91.31 280 PRO A N 1
ATOM 2239 C CA . PRO A 1 280 ? -25.844 10.156 9.43 1 91.31 280 PRO A CA 1
ATOM 2240 C C . PRO A 1 280 ? -25.484 9.625 10.812 1 91.31 280 PRO A C 1
ATOM 2242 O O . PRO A 1 280 ? -24.375 9.875 11.305 1 91.31 280 PRO A O 1
ATOM 2245 N N . GLU A 1 281 ? -26.312 8.844 11.469 1 90.62 281 GLU A N 1
ATOM 2246 C CA . GLU A 1 281 ? -26.047 8.359 12.82 1 90.62 281 GLU A CA 1
ATOM 2247 C C . GLU A 1 281 ? -25.156 7.121 12.797 1 90.62 281 GLU A C 1
ATOM 2249 O O . GLU A 1 281 ? -24.234 7 13.609 1 90.62 281 GLU A O 1
ATOM 2254 N N . SER A 1 282 ? -25.359 6.281 11.828 1 90.69 282 SER A N 1
ATOM 2255 C CA . SER A 1 282 ? -24.656 5.012 11.797 1 90.69 282 SER A CA 1
ATOM 2256 C C . SER A 1 282 ? -23.406 5.098 10.914 1 90.69 282 SER A C 1
ATOM 2258 O O . SER A 1 282 ? -22.422 4.406 11.164 1 90.69 282 SER A O 1
ATOM 2260 N N . LEU A 1 283 ? -23.516 5.941 9.93 1 95.44 283 LEU A N 1
ATOM 2261 C CA . LEU A 1 283 ? -22.422 6.086 8.977 1 95.44 283 LEU A CA 1
ATOM 2262 C C . LEU A 1 283 ? -22.047 7.551 8.789 1 95.44 283 LEU A C 1
ATOM 2264 O O . LEU A 1 283 ? -22.172 8.086 7.68 1 95.44 283 LEU A O 1
ATOM 2268 N N . PRO A 1 284 ? -21.594 8.164 9.82 1 96.31 284 PRO A N 1
ATOM 2269 C CA . PRO A 1 284 ? -21.297 9.594 9.727 1 96.31 284 PRO A CA 1
ATOM 2270 C C . PRO A 1 284 ? -20.219 9.914 8.703 1 96.31 284 PRO A C 1
ATOM 2272 O O . PRO A 1 284 ? -19.391 9.055 8.391 1 96.31 284 PRO A O 1
ATOM 2275 N N . ILE A 1 285 ? -20.266 11.094 8.188 1 97.62 285 ILE A N 1
ATOM 2276 C CA . ILE A 1 285 ? -19.281 11.562 7.23 1 97.62 285 ILE A CA 1
ATOM 2277 C C . ILE A 1 285 ? -18 11.969 7.965 1 97.62 285 ILE A C 1
ATOM 2279 O O . ILE A 1 285 ? -18 12.102 9.188 1 97.62 285 ILE A O 1
ATOM 2283 N N . PRO A 1 286 ? -16.844 12.094 7.234 1 97.31 286 PRO A N 1
ATOM 2284 C CA . PRO A 1 286 ? -15.602 12.523 7.867 1 97.31 286 PRO A CA 1
ATOM 2285 C C . PRO A 1 286 ? -15.734 13.859 8.594 1 97.31 286 PRO A C 1
ATOM 2287 O O . PRO A 1 286 ? -16.453 14.75 8.125 1 97.31 286 PRO A O 1
ATOM 2290 N N . SER A 1 287 ? -15 13.984 9.695 1 97.06 287 SER A N 1
ATOM 2291 C CA . SER A 1 287 ? -15.062 15.195 10.508 1 97.06 287 SER A CA 1
ATOM 2292 C C . SER A 1 287 ? -14.477 16.391 9.758 1 97.06 287 SER A C 1
ATOM 2294 O O . SER A 1 287 ? -13.32 16.359 9.336 1 97.06 287 SER A O 1
ATOM 2296 N N . PRO A 1 288 ? -15.305 17.453 9.664 1 97.06 288 PRO A N 1
ATOM 2297 C CA . PRO A 1 288 ? -14.766 18.656 9.031 1 97.06 288 PRO A CA 1
ATOM 2298 C C . PRO A 1 288 ? -13.547 19.203 9.766 1 97.06 288 PRO A C 1
ATOM 2300 O O . PRO A 1 288 ? -12.625 19.734 9.133 1 97.06 288 PRO A O 1
ATOM 2303 N N . GLU A 1 289 ? -13.516 19.078 11.016 1 96.31 289 GLU A N 1
ATOM 2304 C CA . GLU A 1 289 ? -12.406 19.578 11.812 1 96.31 289 GLU A CA 1
ATOM 2305 C C . GLU A 1 289 ? -11.117 18.812 11.523 1 96.31 289 GLU A C 1
ATOM 2307 O O . GLU A 1 289 ? -10.039 19.406 11.422 1 96.31 289 GLU A O 1
ATOM 2312 N N . LEU A 1 290 ? -11.273 17.516 11.391 1 97.06 290 LEU A N 1
ATOM 2313 C CA . LEU A 1 290 ? -10.109 16.703 11.102 1 97.06 290 LEU A CA 1
ATOM 2314 C C . LEU A 1 290 ? -9.594 16.953 9.688 1 97.06 290 LEU A C 1
ATOM 2316 O O . LEU A 1 290 ? -8.383 17 9.469 1 97.06 290 LEU A O 1
ATOM 2320 N N . LEU A 1 291 ? -10.508 17.094 8.789 1 98.12 291 LEU A N 1
ATOM 2321 C CA . LEU A 1 291 ? -10.125 17.406 7.418 1 98.12 291 LEU A CA 1
ATOM 2322 C C . LEU A 1 291 ? -9.383 18.734 7.355 1 98.12 291 LEU A C 1
ATOM 2324 O O . LEU A 1 291 ? -8.383 18.859 6.637 1 98.12 291 LEU A O 1
ATOM 2328 N N . ALA A 1 292 ? -9.844 19.672 8.133 1 97.75 292 ALA A N 1
ATOM 2329 C CA . ALA A 1 292 ? -9.195 20.984 8.172 1 97.75 292 ALA A CA 1
ATOM 2330 C C . ALA A 1 292 ? -7.797 20.891 8.766 1 97.75 292 ALA A C 1
ATOM 2332 O O . ALA A 1 292 ? -6.867 21.547 8.281 1 97.75 292 ALA A O 1
ATOM 2333 N N . LEU A 1 293 ? -7.699 20.141 9.773 1 97.38 293 LEU A N 1
ATOM 2334 C CA . LEU A 1 293 ? -6.387 19.922 10.383 1 97.38 293 LEU A CA 1
ATOM 2335 C C . LEU A 1 293 ? -5.422 19.297 9.383 1 97.38 293 LEU A C 1
ATOM 2337 O O . LEU A 1 293 ? -4.281 19.734 9.242 1 97.38 293 LEU A O 1
ATOM 2341 N N . HIS A 1 294 ? -5.844 18.266 8.719 1 97.88 294 HIS A N 1
ATOM 2342 C CA . HIS A 1 294 ? -5.012 17.625 7.715 1 97.88 294 HIS A CA 1
ATOM 2343 C C . HIS A 1 294 ? -4.605 18.594 6.617 1 97.88 294 HIS A C 1
ATOM 2345 O O . HIS A 1 294 ? -3.445 18.609 6.191 1 97.88 294 HIS A O 1
ATOM 2351 N N . ALA A 1 295 ? -5.547 19.375 6.188 1 98.25 295 ALA A N 1
ATOM 2352 C CA . ALA A 1 295 ? -5.254 20.391 5.176 1 98.25 295 ALA A CA 1
ATOM 2353 C C . ALA A 1 295 ? -4.176 21.359 5.664 1 98.25 295 ALA A C 1
ATOM 2355 O O . ALA A 1 295 ? -3.264 21.703 4.914 1 98.25 295 ALA A O 1
ATOM 2356 N N . THR A 1 296 ? -4.309 21.75 6.859 1 97.69 296 THR A N 1
ATOM 2357 C CA . THR A 1 296 ? -3.312 22.625 7.465 1 97.69 296 THR A CA 1
ATOM 2358 C C . THR A 1 296 ? -1.935 21.969 7.449 1 97.69 296 THR A C 1
ATOM 2360 O O . THR A 1 296 ? -0.948 22.594 7.055 1 97.69 296 THR A O 1
ATOM 2363 N N . CYS A 1 297 ? -1.896 20.766 7.848 1 97.44 297 CYS A N 1
ATOM 2364 C CA . CYS A 1 297 ? -0.63 20.047 7.867 1 97.44 297 CYS A CA 1
ATOM 2365 C C . CYS A 1 297 ? -0.023 19.969 6.473 1 97.44 297 CYS A C 1
ATOM 2367 O O . CYS A 1 297 ? 1.184 20.156 6.305 1 97.44 297 CYS A O 1
ATOM 2369 N N . CYS A 1 298 ? -0.843 19.703 5.516 1 97.31 298 CYS A N 1
ATOM 2370 C CA . CYS A 1 298 ? -0.383 19.641 4.133 1 97.31 298 CYS A CA 1
ATOM 2371 C C . CYS A 1 298 ? 0.227 20.969 3.701 1 97.31 298 CYS A C 1
ATOM 2373 O O . CYS A 1 298 ? 1.363 21.016 3.227 1 97.31 298 CYS A O 1
ATOM 2375 N N . LYS A 1 299 ? -0.497 22.031 3.904 1 97.12 299 LYS A N 1
ATOM 2376 C CA . LYS A 1 299 ? -0.059 23.344 3.473 1 97.12 299 LYS A CA 1
ATOM 2377 C C . LYS A 1 299 ? 1.218 23.766 4.195 1 97.12 299 LYS A C 1
ATOM 2379 O O . LYS A 1 299 ? 2.182 24.203 3.561 1 97.12 299 LYS A O 1
ATOM 2384 N N . VAL A 1 300 ? 1.239 23.609 5.465 1 97.62 300 VAL A N 1
ATOM 2385 C CA . VAL A 1 300 ? 2.393 24.016 6.258 1 97.62 300 VAL A CA 1
ATOM 2386 C C . VAL A 1 300 ? 3.609 23.188 5.871 1 97.62 300 VAL A C 1
ATOM 2388 O O . VAL A 1 300 ? 4.707 23.719 5.688 1 97.62 300 VAL A O 1
ATOM 2391 N N . ALA A 1 301 ? 3.414 21.891 5.73 1 96.69 301 ALA A N 1
ATOM 2392 C CA . ALA A 1 301 ? 4.52 21 5.406 1 96.69 301 ALA A CA 1
ATOM 2393 C C . ALA A 1 301 ? 5.176 21.391 4.082 1 96.69 301 ALA A C 1
ATOM 2395 O O . ALA A 1 301 ? 6.402 21.453 3.99 1 96.69 301 ALA A O 1
ATOM 2396 N N . HIS A 1 302 ? 4.418 21.703 3.146 1 96 302 HIS A N 1
ATOM 2397 C CA . HIS A 1 302 ? 4.957 21.953 1.816 1 96 302 HIS A CA 1
ATOM 2398 C C . HIS A 1 302 ? 5.457 23.391 1.683 1 96 302 HIS A C 1
ATOM 2400 O O . HIS A 1 302 ? 6.535 23.641 1.139 1 96 302 HIS A O 1
ATOM 2406 N N . LEU A 1 303 ? 4.754 24.344 2.191 1 96.25 303 LEU A N 1
ATOM 2407 C CA . LEU A 1 303 ? 5.129 25.75 2.033 1 96.25 303 LEU A CA 1
ATOM 2408 C C . LEU A 1 303 ? 6.367 26.062 2.859 1 96.25 303 LEU A C 1
ATOM 2410 O O . LEU A 1 303 ? 7.195 26.891 2.451 1 96.25 303 LEU A O 1
ATOM 2414 N N . SER A 1 304 ? 6.535 25.422 4.012 1 96.56 304 SER A N 1
ATOM 2415 C CA . SER A 1 304 ? 7.684 25.672 4.875 1 96.56 304 SER A CA 1
ATOM 2416 C C . SER A 1 304 ? 8.914 24.906 4.402 1 96.56 304 SER A C 1
ATOM 2418 O O . SER A 1 304 ? 10.031 25.203 4.824 1 96.56 304 SER A O 1
ATOM 2420 N N . GLY A 1 305 ? 8.711 23.891 3.619 1 94.5 305 GLY A N 1
ATOM 2421 C CA . GLY A 1 305 ? 9.805 23.016 3.217 1 94.5 305 GLY A CA 1
ATOM 2422 C C . GLY A 1 305 ? 10 21.844 4.148 1 94.5 305 GLY A C 1
ATOM 2423 O O . GLY A 1 305 ? 10.922 21.047 3.963 1 94.5 305 GLY A O 1
ATOM 2424 N N . SER A 1 306 ? 9.156 21.734 5.102 1 93.12 306 SER A N 1
ATOM 2425 C CA . SER A 1 306 ? 9.273 20.656 6.082 1 93.12 306 SER A CA 1
ATOM 2426 C C . SER A 1 306 ? 9.078 19.297 5.426 1 93.12 306 SER A C 1
ATOM 2428 O O . SER A 1 306 ? 9.766 18.328 5.773 1 93.12 306 SER A O 1
ATOM 2430 N N . ALA A 1 307 ? 8.133 19.156 4.508 1 92.44 307 ALA A N 1
ATOM 2431 C CA . ALA A 1 307 ? 7.871 17.891 3.838 1 92.44 307 ALA A CA 1
ATOM 2432 C C . ALA A 1 307 ? 9.133 17.359 3.162 1 92.44 307 ALA A C 1
ATOM 2434 O O . ALA A 1 307 ? 9.5 16.188 3.352 1 92.44 307 ALA A O 1
ATOM 2435 N N . GLU A 1 308 ? 9.781 18.219 2.449 1 88.19 308 GLU A N 1
ATOM 2436 C CA . GLU A 1 308 ? 11.008 17.828 1.755 1 88.19 308 GLU A CA 1
ATOM 2437 C C . GLU A 1 308 ? 12.117 17.484 2.744 1 88.19 308 GLU A C 1
ATOM 2439 O O . GLU A 1 308 ? 12.883 16.547 2.52 1 88.19 308 GLU A O 1
ATOM 2444 N N . TYR A 1 309 ? 12.25 18.281 3.721 1 88.62 309 TYR A N 1
ATOM 2445 C CA . TYR A 1 309 ? 13.258 18.031 4.746 1 88.62 309 TYR A CA 1
ATOM 2446 C C . TYR A 1 309 ? 13.062 16.656 5.375 1 88.62 309 TYR A C 1
ATOM 2448 O O . TYR A 1 309 ? 14.016 15.883 5.492 1 88.62 309 TYR A O 1
ATOM 2456 N N . ILE A 1 310 ? 11.836 16.375 5.715 1 86.31 310 ILE A N 1
ATOM 2457 C CA . ILE A 1 310 ? 11.523 15.094 6.34 1 86.31 310 ILE A CA 1
ATOM 2458 C C . ILE A 1 310 ? 11.859 13.953 5.387 1 86.31 310 ILE A C 1
ATOM 2460 O O . ILE A 1 310 ? 12.484 12.961 5.789 1 86.31 310 ILE A O 1
ATOM 2464 N N . ASP A 1 311 ? 11.492 14.008 4.176 1 83.81 311 ASP A N 1
ATOM 2465 C CA . ASP A 1 311 ? 11.812 12.992 3.18 1 83.81 311 ASP A CA 1
ATOM 2466 C C . ASP A 1 311 ? 13.32 12.789 3.064 1 83.81 311 ASP A C 1
ATOM 2468 O O . ASP A 1 311 ? 13.797 11.648 2.98 1 83.81 311 ASP A O 1
ATOM 2472 N N . SER A 1 312 ? 14.055 13.867 3.051 1 81.56 312 SER A N 1
ATOM 2473 C CA . SER A 1 312 ? 15.5 13.797 2.912 1 81.56 312 SER A CA 1
ATOM 2474 C C . SER A 1 312 ? 16.141 13.086 4.105 1 81.56 312 SER A C 1
ATOM 2476 O O . SER A 1 312 ? 17.094 12.328 3.947 1 81.56 312 SER A O 1
ATOM 2478 N N . VAL A 1 313 ? 15.625 13.352 5.203 1 77.56 313 VAL A N 1
ATOM 2479 C CA . VAL A 1 313 ? 16.125 12.719 6.418 1 77.56 313 VAL A CA 1
ATOM 2480 C C . VAL A 1 313 ? 15.93 11.211 6.34 1 77.56 313 VAL A C 1
ATOM 2482 O O . VAL A 1 313 ? 16.844 10.438 6.645 1 77.56 313 VAL A O 1
ATOM 2485 N N . TYR A 1 314 ? 14.836 10.828 5.883 1 74.19 314 TYR A N 1
ATOM 2486 C CA . TYR A 1 314 ? 14.547 9.406 5.809 1 74.19 314 TYR A CA 1
ATOM 2487 C C . TYR A 1 314 ? 15.344 8.742 4.695 1 74.19 314 TYR A C 1
ATOM 2489 O O . TYR A 1 314 ? 15.773 7.59 4.832 1 74.19 314 TYR A O 1
ATOM 2497 N N . ASP A 1 315 ? 15.508 9.383 3.672 1 71.81 315 ASP A N 1
ATOM 2498 C CA . ASP A 1 315 ? 16.359 8.867 2.598 1 71.81 315 ASP A CA 1
ATOM 2499 C C . ASP A 1 315 ? 17.781 8.633 3.086 1 71.81 315 ASP A C 1
ATOM 2501 O O . ASP A 1 315 ? 18.391 7.613 2.77 1 71.81 315 ASP A O 1
ATOM 2505 N N . ASP A 1 316 ? 18.266 9.492 3.805 1 67.62 316 ASP A N 1
ATOM 2506 C CA . ASP A 1 316 ? 19.625 9.398 4.336 1 67.62 316 ASP A CA 1
ATOM 2507 C C . ASP A 1 316 ? 19.75 8.234 5.32 1 67.62 316 ASP A C 1
ATOM 2509 O O . ASP A 1 316 ? 20.734 7.512 5.316 1 67.62 316 ASP A O 1
ATOM 2513 N N . LEU A 1 317 ? 18.766 8.094 6.145 1 66.25 317 LEU A N 1
ATOM 2514 C CA . LEU A 1 317 ? 18.766 7.016 7.121 1 66.25 317 LEU A CA 1
ATOM 2515 C C . LEU A 1 317 ? 18.781 5.656 6.43 1 66.25 317 LEU A C 1
ATOM 2517 O O . LEU A 1 317 ? 19.438 4.727 6.887 1 66.25 317 LEU A O 1
ATOM 2521 N N . GLU A 1 318 ? 18.031 5.566 5.457 1 63.28 318 GLU A N 1
ATOM 2522 C CA . GLU A 1 318 ? 17.969 4.309 4.715 1 63.28 318 GLU A CA 1
ATOM 2523 C C . GLU A 1 318 ? 19.297 4.004 4.035 1 63.28 318 GLU A C 1
ATOM 2525 O O . GLU A 1 318 ? 19.688 2.84 3.926 1 63.28 318 GLU A O 1
ATOM 2530 N N . GLU A 1 319 ? 19.922 5.004 3.551 1 59.59 319 GLU A N 1
ATOM 2531 C CA . GLU A 1 319 ? 21.219 4.832 2.896 1 59.59 319 GLU A CA 1
ATOM 2532 C C . GLU A 1 319 ? 22.281 4.383 3.893 1 59.59 319 GLU A C 1
ATOM 2534 O O . GLU A 1 319 ? 23.141 3.553 3.566 1 59.59 319 GLU A O 1
ATOM 2539 N N . ILE A 1 320 ? 22.297 5.004 5.047 1 55.59 320 ILE A N 1
ATOM 2540 C CA . ILE A 1 320 ? 23.312 4.672 6.031 1 55.59 320 ILE A CA 1
ATOM 2541 C C . ILE A 1 320 ? 23.016 3.299 6.633 1 55.59 320 ILE A C 1
ATOM 2543 O O . ILE A 1 320 ? 23.922 2.635 7.148 1 55.59 320 ILE A O 1
ATOM 2547 N N . GLY A 1 321 ? 22.203 2.41 6.141 1 48.03 321 GLY A N 1
ATOM 2548 C CA . GLY A 1 321 ? 21.953 1.053 6.602 1 48.03 321 GLY A CA 1
ATOM 2549 C C . GLY A 1 321 ? 21.391 0.995 8.008 1 48.03 321 GLY A C 1
ATOM 2550 O O . GLY A 1 321 ? 21.172 -0.09 8.555 1 48.03 321 GLY A O 1
ATOM 2551 N N . VAL A 1 322 ? 21.719 1.907 8.93 1 44.16 322 VAL A N 1
ATOM 2552 C CA . VAL A 1 322 ? 21.484 1.772 10.367 1 44.16 322 VAL A CA 1
ATOM 2553 C C . VAL A 1 322 ? 20 1.545 10.617 1 44.16 322 VAL A C 1
ATOM 2555 O O . VAL A 1 322 ? 19.5 1.828 11.711 1 44.16 322 VAL A O 1
ATOM 2558 N N . LEU A 1 323 ? 19.188 1.617 9.805 1 42.69 323 LEU A N 1
ATOM 2559 C CA . LEU A 1 323 ? 17.844 1.376 10.344 1 42.69 323 LEU A CA 1
ATOM 2560 C C . LEU A 1 323 ? 17.766 -0.013 10.969 1 42.69 323 LEU A C 1
ATOM 2562 O O . LEU A 1 323 ? 17.969 -1.019 10.281 1 42.69 323 LEU A O 1
ATOM 2566 N N . ALA A 1 324 ? 18.312 -0.219 12.148 1 36.41 324 ALA A N 1
ATOM 2567 C CA . ALA A 1 324 ? 18.094 -1.491 12.828 1 36.41 324 ALA A CA 1
ATOM 2568 C C . ALA A 1 324 ? 16.719 -2.057 12.492 1 36.41 324 ALA A C 1
ATOM 2570 O O . ALA A 1 324 ? 15.758 -1.302 12.289 1 36.41 324 ALA A O 1
ATOM 2571 N N . SER A 1 325 ? 16.734 -3.383 12.125 1 34.81 325 SER A N 1
ATOM 2572 C CA . SER A 1 325 ? 15.57 -4.207 11.82 1 34.81 325 SER A CA 1
ATOM 2573 C C . SER A 1 325 ? 14.391 -3.85 12.711 1 34.81 325 SER A C 1
ATOM 2575 O O . SER A 1 325 ? 13.234 -4.098 12.352 1 34.81 325 SER A O 1
ATOM 2577 N N . ASP A 1 326 ? 14.641 -3.957 14.039 1 33.88 326 ASP A N 1
ATOM 2578 C CA . ASP A 1 326 ? 13.586 -3.98 15.047 1 33.88 326 ASP A CA 1
ATOM 2579 C C . ASP A 1 326 ? 12.961 -2.6 15.219 1 33.88 326 ASP A C 1
ATOM 2581 O O . ASP A 1 326 ? 12.18 -2.379 16.141 1 33.88 326 ASP A O 1
ATOM 2585 N N . GLY A 1 327 ? 12.773 -1.795 14.32 1 34.88 327 GLY A N 1
ATOM 2586 C CA . GLY A 1 327 ? 12.102 -0.523 14.531 1 34.88 327 GLY A CA 1
ATOM 2587 C C . GLY A 1 327 ? 12.773 0.339 15.578 1 34.88 327 GLY A C 1
ATOM 2588 O O . GLY A 1 327 ? 12.297 1.438 15.883 1 34.88 327 GLY A O 1
ATOM 2589 N N . THR A 1 328 ? 13.578 -0.258 16.469 1 30.95 328 THR A N 1
ATOM 2590 C CA . THR A 1 328 ? 14.109 0.497 17.594 1 30.95 328 THR A CA 1
ATOM 2591 C C . THR A 1 328 ? 15.211 1.45 17.141 1 30.95 328 THR A C 1
ATOM 2593 O O . THR A 1 328 ? 15.977 1.961 17.953 1 30.95 328 THR A O 1
ATOM 2596 N N . SER A 1 329 ? 15.508 1.571 15.961 1 34.09 329 SER A N 1
ATOM 2597 C CA . SER A 1 329 ? 16.578 2.531 15.719 1 34.09 329 SER A CA 1
ATOM 2598 C C . SER A 1 329 ? 16.172 3.938 16.141 1 34.09 329 SER A C 1
ATOM 2600 O O . SER A 1 329 ? 15.852 4.781 15.305 1 34.09 329 SER A O 1
ATOM 2602 N N . ASP A 1 330 ? 15.508 4.023 17.141 1 33.12 330 ASP A N 1
ATOM 2603 C CA . ASP A 1 330 ? 15.047 5.258 17.781 1 33.12 330 ASP A CA 1
ATOM 2604 C C . ASP A 1 330 ? 16.172 6.289 17.844 1 33.12 330 ASP A C 1
ATOM 2606 O O . ASP A 1 330 ? 15.938 7.488 17.672 1 33.12 330 ASP A O 1
ATOM 2610 N N . GLY A 1 331 ? 17.406 5.848 18.188 1 30.94 331 GLY A N 1
ATOM 2611 C CA . GLY A 1 331 ? 18.422 6.805 18.625 1 30.94 331 GLY A CA 1
ATOM 2612 C C . GLY A 1 331 ? 18.859 7.742 17.516 1 30.94 331 GLY A C 1
ATOM 2613 O O . GLY A 1 331 ? 19.125 8.922 17.75 1 30.94 331 GLY A O 1
ATOM 2614 N N . LEU A 1 332 ? 18.984 7.121 16.281 1 33.56 332 LEU A N 1
ATOM 2615 C CA . LEU A 1 332 ? 19.562 8.031 15.297 1 33.56 332 LEU A CA 1
ATOM 2616 C C . LEU A 1 332 ? 18.547 9.078 14.867 1 33.56 332 LEU A C 1
ATOM 2618 O O . LEU A 1 332 ? 18.891 10.234 14.641 1 33.56 332 LEU A O 1
ATOM 2622 N N . LEU A 1 333 ? 17.297 8.688 14.852 1 36.94 333 LEU A N 1
ATOM 2623 C CA . LEU A 1 333 ? 16.344 9.711 14.414 1 36.94 333 LEU A CA 1
ATOM 2624 C C . LEU A 1 333 ? 16.125 10.742 15.516 1 36.94 333 LEU A C 1
ATOM 2626 O O . LEU A 1 333 ? 15.562 11.812 15.258 1 36.94 333 LEU A O 1
ATOM 2630 N N . ARG A 1 334 ? 16.172 10.383 16.75 1 36.81 334 ARG A N 1
ATOM 2631 C CA . ARG A 1 334 ? 16.328 11.492 17.688 1 36.81 334 ARG A CA 1
ATOM 2632 C C . ARG A 1 334 ? 17.359 12.492 17.172 1 36.81 334 ARG A C 1
ATOM 2634 O O . ARG A 1 334 ? 17.172 13.711 17.312 1 36.81 334 ARG A O 1
ATOM 2641 N N . PHE A 1 335 ? 18.641 11.945 16.891 1 34.66 335 PHE A N 1
ATOM 2642 C CA . PHE A 1 335 ? 19.938 12.594 16.703 1 34.66 335 PHE A CA 1
ATOM 2643 C C . PHE A 1 335 ? 19.906 13.508 15.477 1 34.66 335 PHE A C 1
ATOM 2645 O O . PHE A 1 335 ? 20.422 14.625 15.516 1 34.66 335 PHE A O 1
ATOM 2652 N N . GLN A 1 336 ? 19.578 13.008 14.25 1 39.25 336 GLN A N 1
ATOM 2653 C CA . GLN A 1 336 ? 19.797 13.93 13.141 1 39.25 336 GLN A CA 1
ATOM 2654 C C . GLN A 1 336 ? 18.875 15.141 13.227 1 39.25 336 GLN A C 1
ATOM 2656 O O . GLN A 1 336 ? 19.266 16.25 12.852 1 39.25 336 GLN A O 1
ATOM 2661 N N . LEU A 1 337 ? 17.703 14.961 13.648 1 37.19 337 LEU A N 1
ATOM 2662 C CA . LEU A 1 337 ? 16.984 16.219 13.844 1 37.19 337 LEU A CA 1
ATOM 2663 C C . LEU A 1 337 ? 17.562 17 15.016 1 37.19 337 LEU A C 1
ATOM 2665 O O . LEU A 1 337 ? 17.656 18.219 14.961 1 37.19 337 LEU A O 1
ATOM 2669 N N . LEU A 1 338 ? 17.906 16.406 16.203 1 33.94 338 LEU A N 1
ATOM 2670 C CA . LEU A 1 338 ? 18.594 17.141 17.25 1 33.94 338 LEU A CA 1
ATOM 2671 C C . LEU A 1 338 ? 20.062 17.375 16.875 1 33.94 338 LEU A C 1
ATOM 2673 O O . LEU A 1 338 ? 20.672 18.344 17.328 1 33.94 338 LEU A O 1
ATOM 2677 N N . ALA A 1 339 ? 20.828 16.453 16.219 1 33.34 339 ALA A N 1
ATOM 2678 C CA . ALA A 1 339 ? 22.234 16.703 15.898 1 33.34 339 ALA A CA 1
ATOM 2679 C C . ALA A 1 339 ? 22.391 17.953 15.031 1 33.34 339 ALA A C 1
ATOM 2681 O O . ALA A 1 339 ? 23.484 18.516 14.938 1 33.34 339 ALA A O 1
ATOM 2682 N N . LEU A 1 340 ? 21.625 18.375 14.188 1 32.03 340 LEU A N 1
ATOM 2683 C CA . LEU A 1 340 ? 21.891 19.703 13.664 1 32.03 340 LEU A CA 1
ATOM 2684 C C . LEU A 1 340 ? 22.062 20.719 14.797 1 32.03 340 LEU A C 1
ATOM 2686 O O . LEU A 1 340 ? 22.844 21.656 14.672 1 32.03 340 LEU A O 1
ATOM 2690 N N . ASP A 1 341 ? 21.469 20.688 15.867 1 29.78 341 ASP A N 1
ATOM 2691 C CA . ASP A 1 341 ? 21.906 21.719 16.812 1 29.78 341 ASP A CA 1
ATOM 2692 C C . ASP A 1 341 ? 23.219 21.328 17.484 1 29.78 341 ASP A C 1
ATOM 2694 O O . ASP A 1 341 ? 24.094 22.188 17.688 1 29.78 341 ASP A O 1
ATOM 2698 N N . ASN A 1 342 ? 23.578 20.156 17.953 1 29.84 342 ASN A N 1
ATOM 2699 C CA . ASN A 1 342 ? 24.75 20.078 18.812 1 29.84 342 ASN A CA 1
ATOM 2700 C C . ASN A 1 342 ? 26.031 19.984 17.984 1 29.84 342 ASN A C 1
ATOM 2702 O O . ASN A 1 342 ? 27.125 19.844 18.531 1 29.84 342 ASN A O 1
ATOM 2706 N N . SER A 1 343 ? 26.25 19.609 16.812 1 29.5 343 SER A N 1
ATOM 2707 C CA . SER A 1 343 ? 27.594 19.766 16.25 1 29.5 343 SER A CA 1
ATOM 2708 C C . SER A 1 343 ? 28.047 21.219 16.312 1 29.5 343 SER A C 1
ATOM 2710 O O . SER A 1 343 ? 29.141 21.547 15.844 1 29.5 343 SER A O 1
ATOM 2712 N N . MET A 1 344 ? 27.547 22.297 16.703 1 26.78 344 MET A N 1
ATOM 2713 C CA . MET A 1 344 ? 28.359 23.469 17.047 1 26.78 344 MET A CA 1
ATOM 2714 C C . MET A 1 344 ? 29.141 23.234 18.328 1 26.78 344 MET A C 1
ATOM 2716 O O . MET A 1 344 ? 30.062 23.984 18.641 1 26.78 344 MET A O 1
ATOM 2720 N N . MET A 1 345 ? 28.891 22.531 19.391 1 26.2 345 MET A N 1
ATOM 2721 C CA . MET A 1 345 ? 29.797 22.781 20.516 1 26.2 345 MET A CA 1
ATOM 2722 C C . MET A 1 345 ? 31.047 21.906 20.406 1 26.2 345 MET A C 1
ATOM 2724 O O . MET A 1 345 ? 32.156 22.406 20.578 1 26.2 345 MET A O 1
ATOM 2728 N N . THR A 1 346 ? 31.375 20.672 20.797 1 22.2 346 THR A N 1
ATOM 2729 C CA . THR A 1 346 ? 32.625 20.188 21.375 1 22.2 346 THR A CA 1
ATOM 2730 C C . THR A 1 346 ? 33.531 19.641 20.281 1 22.2 346 THR A C 1
ATOM 2732 O O . THR A 1 346 ? 33.312 18.547 19.75 1 22.2 346 THR A O 1
ATOM 2735 N N . ILE A 1 347 ? 33.906 20.188 19.203 1 21.14 347 ILE A N 1
ATOM 2736 C CA . ILE A 1 347 ? 35.188 19.688 18.703 1 21.14 347 ILE A CA 1
ATOM 2737 C C . ILE A 1 347 ? 36.312 20.172 19.609 1 21.14 347 ILE A C 1
ATOM 2739 O O . ILE A 1 347 ? 36.781 21.297 19.469 1 21.14 347 ILE A O 1
ATOM 2743 N N . GLU A 1 348 ? 36.375 20.359 20.953 1 19.98 348 GLU A N 1
ATOM 2744 C CA . GLU A 1 348 ? 37.656 20.578 21.609 1 19.98 348 GLU A CA 1
ATOM 2745 C C . GLU A 1 348 ? 38.438 19.266 21.734 1 19.98 348 GLU A C 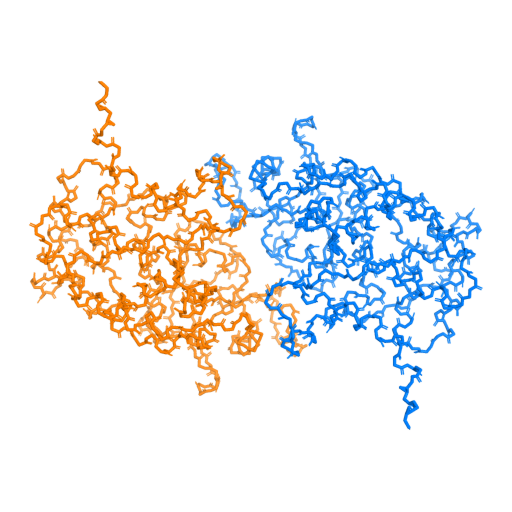1
ATOM 2747 O O . GLU A 1 348 ? 38.031 18.359 22.469 1 19.98 348 GLU A O 1
ATOM 2752 N N . ALA A 1 349 ? 38.812 18.625 20.797 1 17.02 349 ALA A N 1
ATOM 2753 C CA . ALA A 1 349 ? 40.125 18.062 20.969 1 17.02 349 ALA A CA 1
ATOM 2754 C C . ALA A 1 349 ? 41.219 19.031 20.453 1 17.02 349 ALA A C 1
ATOM 2756 O O . ALA A 1 349 ? 41 19.672 19.422 1 17.02 349 ALA A O 1
ATOM 2757 N N . MET B 1 1 ? -14.586 -15.281 -8.93 1 58.28 1 MET B N 1
ATOM 2758 C CA . MET B 1 1 ? -15.117 -16.156 -9.969 1 58.28 1 MET B CA 1
ATOM 2759 C C . MET B 1 1 ? -15.164 -17.609 -9.484 1 58.28 1 MET B C 1
ATOM 2761 O O . MET B 1 1 ? -14.297 -18.031 -8.719 1 58.28 1 MET B O 1
ATOM 2765 N N . PRO B 1 2 ? -16.203 -18.203 -9.812 1 70.5 2 PRO B N 1
ATOM 2766 C CA . PRO B 1 2 ? -16.297 -19.594 -9.406 1 70.5 2 PRO B CA 1
ATOM 2767 C C . PRO B 1 2 ? -15.25 -20.484 -10.094 1 70.5 2 PRO B C 1
ATOM 2769 O O . PRO B 1 2 ? -14.742 -20.125 -11.156 1 70.5 2 PRO B O 1
ATOM 2772 N N . SER B 1 3 ? -14.789 -21.406 -9.336 1 87.81 3 SER B N 1
ATOM 2773 C CA . SER B 1 3 ? -13.867 -22.406 -9.883 1 87.81 3 SER B CA 1
ATOM 2774 C C . SER B 1 3 ? -14.414 -23.016 -11.164 1 87.81 3 SER B C 1
ATOM 2776 O O . SER B 1 3 ? -15.633 -23.062 -11.367 1 87.81 3 SER B O 1
ATOM 2778 N N . THR B 1 4 ? -13.57 -23.344 -12.109 1 92.38 4 THR B N 1
ATOM 2779 C CA . THR B 1 4 ? -13.922 -23.891 -13.414 1 92.38 4 THR B CA 1
ATOM 2780 C C . THR B 1 4 ? -13.547 -25.375 -13.492 1 92.38 4 THR B C 1
ATOM 2782 O O . THR B 1 4 ? -12.445 -25.766 -13.109 1 92.38 4 THR B O 1
ATOM 2785 N N . PRO B 1 5 ? -14.477 -26.188 -13.945 1 95.06 5 PRO B N 1
ATOM 2786 C CA . PRO B 1 5 ? -14.117 -27.594 -14.141 1 95.06 5 PRO B CA 1
ATOM 2787 C C . PRO B 1 5 ? -12.969 -27.766 -15.133 1 95.06 5 PRO B C 1
ATOM 2789 O O . PRO B 1 5 ? -12.766 -26.938 -16.016 1 95.06 5 PRO B O 1
ATOM 2792 N N . LEU B 1 6 ? -12.25 -28.875 -14.945 1 96.44 6 LEU B N 1
ATOM 2793 C CA . LEU B 1 6 ? -11.156 -29.188 -15.859 1 96.44 6 LEU B CA 1
ATOM 2794 C C . LEU B 1 6 ? -11.68 -29.422 -17.266 1 96.44 6 LEU B C 1
ATOM 2796 O O . LEU B 1 6 ? -12.719 -30.062 -17.453 1 96.44 6 LEU B O 1
ATOM 2800 N N . PRO B 1 7 ? -10.992 -28.906 -18.219 1 95 7 PRO B N 1
ATOM 2801 C CA . PRO B 1 7 ? -11.406 -29.141 -19.609 1 95 7 PRO B CA 1
ATOM 2802 C C . PRO B 1 7 ? -11.367 -30.625 -19.984 1 95 7 PRO B C 1
ATOM 2804 O O . PRO B 1 7 ? -10.547 -31.375 -19.469 1 95 7 PRO B O 1
ATOM 2807 N N . LYS B 1 8 ? -12.18 -30.938 -20.938 1 92.81 8 LYS B N 1
ATOM 2808 C CA . LYS B 1 8 ? -12.227 -32.312 -21.422 1 92.81 8 LYS B CA 1
ATOM 2809 C C . LYS B 1 8 ? -10.992 -32.625 -22.266 1 92.81 8 LYS B C 1
ATOM 2811 O O . LYS B 1 8 ? -10.359 -31.734 -22.828 1 92.81 8 LYS B O 1
ATOM 2816 N N . PRO B 1 9 ? -10.672 -33.938 -22.328 1 88.38 9 PRO B N 1
ATOM 2817 C CA . PRO B 1 9 ? -9.461 -34.344 -23.047 1 88.38 9 PRO B CA 1
ATOM 2818 C C . PRO B 1 9 ? -9.477 -33.938 -24.516 1 88.38 9 PRO B C 1
ATOM 2820 O O . PRO B 1 9 ? -8.422 -33.75 -25.125 1 88.38 9 PRO B O 1
ATOM 2823 N N . ASP B 1 10 ? -10.68 -33.75 -25.094 1 87.31 10 ASP B N 1
ATOM 2824 C CA . ASP B 1 10 ? -10.766 -33.469 -26.516 1 87.31 10 ASP B CA 1
ATOM 2825 C C . ASP B 1 10 ? -10.727 -31.953 -26.766 1 87.31 10 ASP B C 1
ATOM 2827 O O . ASP B 1 10 ? -10.758 -31.5 -27.906 1 87.31 10 ASP B O 1
ATOM 2831 N N . SER B 1 11 ? -10.656 -31.281 -25.688 1 90 11 SER B N 1
ATOM 2832 C CA . SER B 1 11 ? -10.57 -29.844 -25.844 1 90 11 SER B CA 1
ATOM 2833 C C . SER B 1 11 ? -9.242 -29.438 -26.469 1 90 11 SER B C 1
ATOM 2835 O O . SER B 1 11 ? -8.25 -30.156 -26.359 1 90 11 SER B O 1
ATOM 2837 N N . ASP B 1 12 ? -9.195 -28.25 -27.109 1 88.5 12 ASP B N 1
ATOM 2838 C CA . ASP B 1 12 ? -8.008 -27.734 -27.766 1 88.5 12 ASP B CA 1
ATOM 2839 C C . ASP B 1 12 ? -6.875 -27.5 -26.766 1 88.5 12 ASP B C 1
ATOM 2841 O O . ASP B 1 12 ? -5.707 -27.75 -27.078 1 88.5 12 ASP B O 1
ATOM 2845 N N . GLU B 1 13 ? -7.188 -27.078 -25.625 1 87.38 13 GLU B N 1
ATOM 2846 C CA . GLU B 1 13 ? -6.195 -26.781 -24.594 1 87.38 13 GLU B CA 1
ATOM 2847 C C . GLU B 1 13 ? -5.441 -28.047 -24.172 1 87.38 13 GLU B C 1
ATOM 2849 O O . GLU B 1 13 ? -4.211 -28.031 -24.062 1 87.38 13 GLU B O 1
ATOM 2854 N N . VAL B 1 14 ? -6.168 -29.094 -24.016 1 89.31 14 VAL B N 1
ATOM 2855 C CA . VAL B 1 14 ? -5.562 -30.344 -23.562 1 89.31 14 VAL B CA 1
ATOM 2856 C C . VAL B 1 14 ? -4.785 -30.984 -24.703 1 89.31 14 VAL B C 1
ATOM 2858 O O . VAL B 1 14 ? -3.699 -31.531 -24.5 1 89.31 14 VAL B O 1
ATOM 2861 N N . GLN B 1 15 ? -5.332 -30.891 -25.891 1 85.31 15 GLN B N 1
ATOM 2862 C CA . GLN B 1 15 ? -4.664 -31.484 -27.047 1 85.31 15 GLN B CA 1
ATOM 2863 C C . GLN B 1 15 ? -3.332 -30.781 -27.312 1 85.31 15 GLN B C 1
ATOM 2865 O O . GLN B 1 15 ? -2.365 -31.422 -27.734 1 85.31 15 GLN B O 1
ATOM 2870 N N . ARG B 1 16 ? -3.373 -29.578 -27.031 1 82.25 16 ARG B N 1
ATOM 2871 C CA . ARG B 1 16 ? -2.146 -28.812 -27.25 1 82.25 16 ARG B CA 1
ATOM 2872 C C . ARG B 1 16 ? -1.075 -29.203 -26.234 1 82.25 16 ARG B C 1
ATOM 2874 O O . ARG B 1 16 ? 0.104 -29.297 -26.578 1 82.25 16 ARG B O 1
ATOM 2881 N N . PHE B 1 17 ? -1.453 -29.359 -25.094 1 80.81 17 PHE B N 1
ATOM 2882 C CA . PHE B 1 17 ? -0.528 -29.625 -24 1 80.81 17 PHE B CA 1
ATOM 2883 C C . PHE B 1 17 ? -0.04 -31.078 -24.047 1 80.81 17 PHE B C 1
ATOM 2885 O O . PHE B 1 17 ? 1.145 -31.344 -23.828 1 80.81 17 PHE B O 1
ATOM 2892 N N . ALA B 1 18 ? -0.901 -31.969 -24.344 1 74.69 18 ALA B N 1
ATOM 2893 C CA . ALA B 1 18 ? -0.622 -33.406 -24.188 1 74.69 18 ALA B CA 1
ATOM 2894 C C . ALA B 1 18 ? -0.368 -34.062 -25.547 1 74.69 18 ALA B C 1
ATOM 2896 O O . ALA B 1 18 ? -0.165 -35.281 -25.625 1 74.69 18 ALA B O 1
ATOM 2897 N N . TYR B 1 19 ? -0.327 -33.188 -26.516 1 74.06 19 TYR B N 1
ATOM 2898 C CA . TYR B 1 19 ? -0.177 -33.812 -27.828 1 74.06 19 TYR B CA 1
ATOM 2899 C C . TYR B 1 19 ? 1.123 -34.594 -27.922 1 74.06 19 TYR B C 1
ATOM 2901 O O . TYR B 1 19 ? 2.205 -34.062 -27.703 1 74.06 19 TYR B O 1
ATOM 2909 N N . GLY B 1 20 ? 0.891 -35.875 -28.141 1 75.44 20 GLY B N 1
ATOM 2910 C CA . GLY B 1 20 ? 2.018 -36.75 -28.391 1 75.44 20 GLY B CA 1
ATOM 2911 C C . GLY B 1 20 ? 2.707 -37.219 -27.125 1 75.44 20 GLY B C 1
ATOM 2912 O O . GLY B 1 20 ? 3.766 -37.844 -27.172 1 75.44 20 GLY B O 1
ATOM 2913 N N . GLU B 1 21 ? 2.203 -36.844 -25.953 1 87.88 21 GLU B N 1
ATOM 2914 C CA . GLU B 1 21 ? 2.795 -37.25 -24.688 1 87.88 21 GLU B CA 1
ATOM 2915 C C . GLU B 1 21 ? 1.807 -38.062 -23.859 1 87.88 21 GLU B C 1
ATOM 2917 O O . GLU B 1 21 ? 1.132 -37.531 -22.969 1 87.88 21 GLU B O 1
ATOM 2922 N N . PRO B 1 22 ? 1.86 -39.344 -24.047 1 88.75 22 PRO B N 1
ATOM 2923 C CA . PRO B 1 22 ? 0.873 -40.188 -23.375 1 88.75 22 PRO B CA 1
ATOM 2924 C C . PRO B 1 22 ? 0.952 -40.094 -21.844 1 88.75 22 PRO B C 1
ATOM 2926 O O . PRO B 1 22 ? -0.074 -40.188 -21.172 1 88.75 22 PRO B O 1
ATOM 2929 N N . ASN B 1 23 ? 2.154 -39.969 -21.359 1 91.44 23 ASN B N 1
ATOM 2930 C CA . ASN B 1 23 ? 2.328 -39.906 -19.922 1 91.44 23 ASN B CA 1
ATOM 2931 C C . ASN B 1 23 ? 1.595 -38.688 -19.344 1 91.44 23 ASN B C 1
ATOM 2933 O O . ASN B 1 23 ? 1.003 -38.781 -18.266 1 91.44 23 ASN B O 1
ATOM 2937 N N . LEU B 1 24 ? 1.616 -37.625 -20.016 1 93.75 24 LEU B N 1
ATOM 2938 C CA . LEU B 1 24 ? 0.947 -36.406 -19.578 1 93.75 24 LEU B CA 1
ATOM 2939 C C . LEU B 1 24 ? -0.567 -36.531 -19.688 1 93.75 24 LEU B C 1
ATOM 2941 O O . LEU B 1 24 ? -1.299 -36.125 -18.797 1 93.75 24 LEU B O 1
ATOM 2945 N N . LEU B 1 25 ? -0.979 -37.156 -20.719 1 92.94 25 LEU B N 1
ATOM 2946 C CA . LEU B 1 25 ? -2.41 -37.375 -20.906 1 92.94 25 LEU B CA 1
ATOM 2947 C C . LEU B 1 25 ? -2.971 -38.281 -19.828 1 92.94 25 LEU B C 1
ATOM 2949 O O . LEU B 1 25 ? -4.086 -38.062 -19.344 1 92.94 25 LEU B O 1
ATOM 2953 N N . ASN B 1 26 ? -2.221 -39.281 -19.516 1 93.81 26 ASN B N 1
ATOM 2954 C CA . ASN B 1 26 ? -2.648 -40.188 -18.453 1 93.81 26 ASN B CA 1
ATOM 2955 C C . ASN B 1 26 ? -2.76 -39.5 -17.109 1 93.81 26 ASN B C 1
ATOM 2957 O O . ASN B 1 26 ? -3.717 -39.719 -16.359 1 93.81 26 ASN B O 1
ATOM 2961 N N . ALA B 1 27 ? -1.722 -38.719 -16.828 1 94.94 27 ALA B N 1
ATOM 2962 C CA . ALA B 1 27 ? -1.766 -37.938 -15.578 1 94.94 27 ALA B CA 1
ATOM 2963 C C . ALA B 1 27 ? -2.984 -37.031 -15.539 1 94.94 27 ALA B C 1
ATOM 2965 O O . ALA B 1 27 ? -3.656 -36.938 -14.508 1 94.94 27 ALA B O 1
ATOM 2966 N N . TYR B 1 28 ? -3.289 -36.406 -16.656 1 96 28 TYR B N 1
ATOM 2967 C CA . TYR B 1 28 ? -4.441 -35.531 -16.75 1 96 28 TYR B CA 1
ATOM 2968 C C . TYR B 1 28 ? -5.742 -36.281 -16.578 1 96 28 TYR B C 1
ATOM 2970 O O . TYR B 1 28 ? -6.672 -35.844 -15.922 1 96 28 TYR B O 1
ATOM 2978 N N . GLN B 1 29 ? -5.746 -37.469 -17.156 1 94.44 29 GLN B N 1
ATOM 2979 C CA . GLN B 1 29 ? -6.934 -38.312 -17.047 1 94.44 29 GLN B CA 1
ATOM 2980 C C . GLN B 1 29 ? -7.199 -38.719 -15.594 1 94.44 29 GLN B C 1
ATOM 2982 O O . GLN B 1 29 ? -8.352 -38.781 -15.172 1 94.44 29 GLN B O 1
ATOM 2987 N N . VAL B 1 30 ? -6.172 -38.969 -14.898 1 95 30 VAL B N 1
ATOM 2988 C CA . VAL B 1 30 ? -6.312 -39.281 -13.484 1 95 30 VAL B CA 1
ATOM 2989 C C . VAL B 1 30 ? -6.984 -38.125 -12.758 1 95 30 VAL B C 1
ATOM 2991 O O . VAL B 1 30 ? -7.871 -38.312 -11.922 1 95 30 VAL B O 1
ATOM 2994 N N . CYS B 1 31 ? -6.578 -36.906 -13.055 1 96.06 31 CYS B N 1
ATOM 2995 C CA . CYS B 1 31 ? -7.184 -35.75 -12.461 1 96.06 31 CYS B CA 1
ATOM 2996 C C . CYS B 1 31 ? -8.664 -35.656 -12.805 1 96.06 31 CYS B C 1
ATOM 2998 O O . CYS B 1 31 ? -9.492 -35.375 -11.93 1 96.06 31 CYS B O 1
ATOM 3000 N N . LEU B 1 32 ? -8.977 -35.906 -14.047 1 95.62 32 LEU B N 1
ATOM 3001 C CA . LEU B 1 32 ? -10.367 -35.875 -14.492 1 95.62 32 LEU B CA 1
ATOM 3002 C C . LEU B 1 32 ? -11.211 -36.906 -13.758 1 95.62 32 LEU B C 1
ATOM 3004 O O . LEU B 1 32 ? -12.328 -36.625 -13.336 1 95.62 32 LEU B O 1
ATOM 3008 N N . ASP B 1 33 ? -10.695 -38.062 -13.602 1 95.12 33 ASP B N 1
ATOM 3009 C CA . ASP B 1 33 ? -11.398 -39.156 -12.922 1 95.12 33 ASP B CA 1
ATOM 3010 C C . ASP B 1 33 ? -11.688 -38.781 -11.469 1 95.12 33 ASP B C 1
ATOM 3012 O O . ASP B 1 33 ? -12.805 -38.969 -10.984 1 95.12 33 ASP B O 1
ATOM 3016 N N . PHE B 1 34 ? -10.703 -38.25 -10.836 1 94.56 34 PHE B N 1
ATOM 3017 C CA . PHE B 1 34 ? -10.883 -37.906 -9.438 1 94.56 34 PHE B CA 1
ATOM 3018 C C . PHE B 1 34 ? -11.836 -36.719 -9.297 1 94.56 34 PHE B C 1
ATOM 3020 O O . PHE B 1 34 ? -12.609 -36.656 -8.336 1 94.56 34 PHE B O 1
ATOM 3027 N N . GLU B 1 35 ? -11.742 -35.75 -10.219 1 94.88 35 GLU B N 1
ATOM 3028 C CA . GLU B 1 35 ? -12.672 -34.594 -10.164 1 94.88 35 GLU B CA 1
ATOM 3029 C C . GLU B 1 35 ? -14.117 -35.062 -10.25 1 94.88 35 GLU B C 1
ATOM 3031 O O . GLU B 1 35 ? -14.992 -34.531 -9.562 1 94.88 35 GLU B O 1
ATOM 3036 N N . GLU B 1 36 ? -14.375 -36.094 -11.031 1 93.31 36 GLU B N 1
ATOM 3037 C CA . GLU B 1 36 ? -15.727 -36.625 -11.227 1 93.31 36 GLU B CA 1
ATOM 3038 C C . GLU B 1 36 ? -16.188 -37.438 -10.016 1 93.31 36 GLU B C 1
ATOM 3040 O O . GLU B 1 36 ? -17.375 -37.438 -9.688 1 93.31 36 GLU B O 1
ATOM 3045 N N . GLN B 1 37 ? -15.297 -38.031 -9.367 1 92 37 GLN B N 1
ATOM 3046 C CA . GLN B 1 37 ? -15.609 -38.938 -8.273 1 92 37 GLN B CA 1
ATOM 3047 C C . GLN B 1 37 ? -15.828 -38.188 -6.969 1 92 37 GLN B C 1
ATOM 3049 O O . GLN B 1 37 ? -16.594 -38.625 -6.105 1 92 37 GLN B O 1
ATOM 3054 N N . LEU B 1 38 ? -15.102 -37.156 -6.848 1 89.44 38 LEU B N 1
ATOM 3055 C CA . LEU B 1 38 ? -15.125 -36.438 -5.578 1 89.44 38 LEU B CA 1
ATOM 3056 C C . LEU B 1 38 ? -16.328 -35.5 -5.492 1 89.44 38 LEU B C 1
ATOM 3058 O O . LEU B 1 38 ? -16.719 -34.875 -6.488 1 89.44 38 LEU B O 1
ATOM 3062 N N . ALA B 1 39 ? -16.953 -35.406 -4.297 1 82.75 39 ALA B N 1
ATOM 3063 C CA . ALA B 1 39 ? -18.156 -34.594 -4.07 1 82.75 39 ALA B CA 1
ATOM 3064 C C . ALA B 1 39 ? -17.828 -33.312 -3.297 1 82.75 39 ALA B C 1
ATOM 3066 O O . ALA B 1 39 ? -18.438 -32.281 -3.514 1 82.75 39 ALA B O 1
ATOM 3067 N N . LEU B 1 40 ? -16.875 -33.469 -2.496 1 84.81 40 LEU B N 1
ATOM 3068 C CA . LEU B 1 40 ? -16.547 -32.344 -1.642 1 84.81 40 LEU B CA 1
ATOM 3069 C C . LEU B 1 40 ? -15.82 -31.25 -2.434 1 84.81 40 LEU B C 1
ATOM 3071 O O . LEU B 1 40 ? -14.805 -31.516 -3.084 1 84.81 40 LEU B O 1
ATOM 3075 N N . THR B 1 41 ? -16.312 -30.078 -2.318 1 85.62 41 THR B N 1
ATOM 3076 C CA . THR B 1 41 ? -15.805 -28.922 -3.066 1 85.62 41 THR B CA 1
ATOM 3077 C C . THR B 1 41 ? -14.336 -28.688 -2.764 1 85.62 41 THR B C 1
ATOM 3079 O O . THR B 1 41 ? -13.562 -28.328 -3.658 1 85.62 41 THR B O 1
ATOM 3082 N N . GLU B 1 42 ? -13.953 -28.891 -1.555 1 86.62 42 GLU B N 1
ATOM 3083 C CA . GLU B 1 42 ? -12.57 -28.656 -1.148 1 86.62 42 GLU B CA 1
ATOM 3084 C C . GLU B 1 42 ? -11.625 -29.641 -1.819 1 86.62 42 GLU B C 1
ATOM 3086 O O . GLU B 1 42 ? -10.523 -29.266 -2.24 1 86.62 42 GLU B O 1
ATOM 3091 N N . LYS B 1 43 ? -12.039 -30.844 -1.837 1 90.81 43 LYS B N 1
ATOM 3092 C CA . LYS B 1 43 ? -11.211 -31.875 -2.467 1 90.81 43 LYS B CA 1
ATOM 3093 C C . LYS B 1 43 ? -11.156 -31.672 -3.979 1 90.81 43 LYS B C 1
ATOM 3095 O O . LYS B 1 43 ? -10.109 -31.891 -4.598 1 90.81 43 LYS B O 1
ATOM 3100 N N . VAL B 1 44 ? -12.273 -31.25 -4.531 1 94.19 44 VAL B N 1
ATOM 3101 C CA . VAL B 1 44 ? -12.328 -30.969 -5.965 1 94.19 44 VAL B CA 1
ATOM 3102 C C . VAL B 1 44 ? -11.352 -29.859 -6.312 1 94.19 44 VAL B C 1
ATOM 3104 O O . VAL B 1 44 ? -10.656 -29.922 -7.328 1 94.19 44 VAL B O 1
ATOM 3107 N N . ARG B 1 45 ? -11.289 -28.812 -5.484 1 95 45 ARG B N 1
ATOM 3108 C CA . ARG B 1 45 ? -10.344 -27.719 -5.672 1 95 45 ARG B CA 1
ATOM 3109 C C . ARG B 1 45 ? -8.914 -28.234 -5.742 1 95 45 ARG B C 1
ATOM 3111 O O . ARG B 1 45 ? -8.141 -27.828 -6.621 1 95 45 ARG B O 1
ATOM 3118 N N . LEU B 1 46 ? -8.578 -29.141 -4.855 1 94.25 46 LEU B N 1
ATOM 3119 C CA . LEU B 1 46 ? -7.219 -29.672 -4.773 1 94.25 46 LEU B CA 1
ATOM 3120 C C . LEU B 1 46 ? -6.875 -30.484 -6.016 1 94.25 46 LEU B C 1
ATOM 3122 O O . LEU B 1 46 ? -5.754 -30.406 -6.52 1 94.25 46 LEU B O 1
ATOM 3126 N N . VAL B 1 47 ? -7.828 -31.203 -6.523 1 95.75 47 VAL B N 1
ATOM 3127 C CA . VAL B 1 47 ? -7.645 -31.969 -7.75 1 95.75 47 VAL B CA 1
ATOM 3128 C C . VAL B 1 47 ? -7.48 -31.031 -8.938 1 95.75 47 VAL B C 1
ATOM 3130 O O . VAL B 1 47 ? -6.613 -31.234 -9.789 1 95.75 47 VAL B O 1
ATOM 3133 N N . ARG B 1 48 ? -8.258 -30.031 -8.945 1 96.81 48 ARG B N 1
ATOM 3134 C CA . ARG B 1 48 ? -8.203 -29.047 -10.031 1 96.81 48 ARG B CA 1
ATOM 3135 C C . ARG B 1 48 ? -6.859 -28.344 -10.055 1 96.81 48 ARG B C 1
ATOM 3137 O O . ARG B 1 48 ? -6.348 -28 -11.125 1 96.81 48 ARG B O 1
ATOM 3144 N N . ILE B 1 49 ? -6.32 -28.109 -8.906 1 97 49 ILE B N 1
ATOM 3145 C CA . ILE B 1 49 ? -4.996 -27.5 -8.844 1 97 49 ILE B CA 1
ATOM 3146 C C . ILE B 1 49 ? -4 -28.344 -9.633 1 97 49 ILE B C 1
ATOM 3148 O O . ILE B 1 49 ? -3.236 -27.812 -10.445 1 97 49 ILE B O 1
ATOM 3152 N N . LEU B 1 50 ? -4.047 -29.656 -9.445 1 96.88 50 LEU B N 1
ATOM 3153 C CA . LEU B 1 50 ? -3.125 -30.547 -10.141 1 96.88 50 LEU B CA 1
ATOM 3154 C C . LEU B 1 50 ? -3.404 -30.562 -11.641 1 96.88 50 LEU B C 1
ATOM 3156 O O . LEU B 1 50 ? -2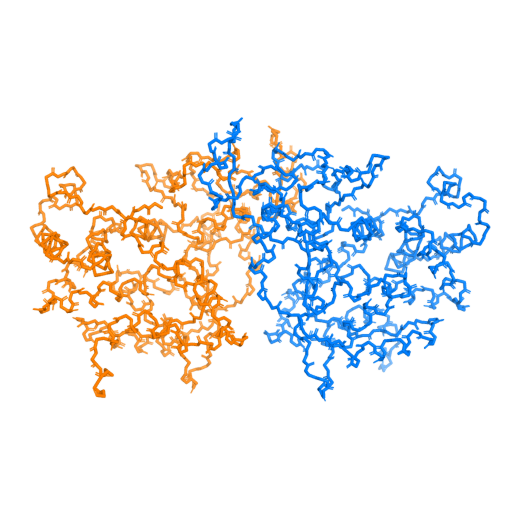.479 -30.453 -12.453 1 96.88 50 LEU B O 1
ATOM 3160 N N . GLY B 1 51 ? -4.672 -30.656 -12.008 1 96.94 51 GLY B N 1
ATOM 3161 C CA . GLY B 1 51 ? -5.031 -30.656 -13.422 1 96.94 51 GLY B CA 1
ATOM 3162 C C . GLY B 1 51 ? -4.621 -29.375 -14.133 1 96.94 51 GLY B C 1
ATOM 3163 O O . GLY B 1 51 ? -4.066 -29.438 -15.234 1 96.94 51 GLY B O 1
ATOM 3164 N N . TYR B 1 52 ? -4.867 -28.281 -13.531 1 97.44 52 TYR B N 1
ATOM 3165 C CA . TYR B 1 52 ? -4.543 -27 -14.156 1 97.44 52 TYR B CA 1
ATOM 3166 C C . TYR B 1 52 ? -3.041 -26.75 -14.133 1 97.44 52 TYR B C 1
ATOM 3168 O O . TYR B 1 52 ? -2.506 -26.078 -15.023 1 97.44 52 TYR B O 1
ATOM 3176 N N . LEU B 1 53 ? -2.33 -27.25 -13.102 1 96.94 53 LEU B N 1
ATOM 3177 C CA . LEU B 1 53 ? -0.875 -27.156 -13.117 1 96.94 53 LEU B CA 1
ATOM 3178 C C . LEU B 1 53 ? -0.294 -27.891 -14.32 1 96.94 53 LEU B C 1
ATOM 3180 O O . LEU B 1 53 ? 0.684 -27.422 -14.922 1 96.94 53 LEU B O 1
ATOM 3184 N N . LEU B 1 54 ? -0.903 -28.984 -14.664 1 95.56 54 LEU B N 1
ATOM 3185 C CA . LEU B 1 54 ? -0.476 -29.719 -15.859 1 95.56 54 LEU B CA 1
ATOM 3186 C C . LEU B 1 54 ? -0.766 -28.906 -17.125 1 95.56 54 LEU B C 1
ATOM 3188 O O . LEU B 1 54 ? 0.109 -28.734 -17.969 1 95.56 54 LEU B O 1
ATOM 3192 N N . LEU B 1 55 ? -1.896 -28.359 -17.188 1 95.44 55 LEU B N 1
ATOM 3193 C CA . LEU B 1 55 ? -2.369 -27.672 -18.375 1 95.44 55 LEU B CA 1
ATOM 3194 C C . LEU B 1 55 ? -1.591 -26.375 -18.609 1 95.44 55 LEU B C 1
ATOM 3196 O O . LEU B 1 55 ? -1.321 -26 -19.75 1 95.44 55 LEU B O 1
ATOM 3200 N N . TYR B 1 56 ? -1.263 -25.734 -17.531 1 95.81 56 TYR B N 1
ATOM 3201 C CA . TYR B 1 56 ? -0.677 -24.406 -17.672 1 95.81 56 TYR B CA 1
ATOM 3202 C C . TYR B 1 56 ? 0.729 -24.359 -17.078 1 95.81 56 TYR B C 1
ATOM 3204 O O . TYR B 1 56 ? 1.188 -23.312 -16.625 1 95.81 56 TYR B O 1
ATOM 3212 N N . ALA B 1 57 ? 1.377 -25.5 -17 1 95.5 57 ALA B N 1
ATOM 3213 C CA . ALA B 1 57 ? 2.771 -25.516 -16.562 1 95.5 57 ALA B CA 1
ATOM 3214 C C . ALA B 1 57 ? 3.609 -24.531 -17.375 1 95.5 57 ALA B C 1
ATOM 3216 O O . ALA B 1 57 ? 3.396 -24.359 -18.578 1 95.5 57 ALA B O 1
ATOM 3217 N N . PRO B 1 58 ? 4.543 -23.891 -16.766 1 94.5 58 PRO B N 1
ATOM 3218 C CA . PRO B 1 58 ? 5.336 -22.875 -17.469 1 94.5 58 PRO B CA 1
ATOM 3219 C C . PRO B 1 58 ? 6.207 -23.469 -18.562 1 94.5 58 PRO B C 1
ATOM 3221 O O . PRO B 1 58 ? 6.566 -22.781 -19.531 1 94.5 58 PRO B O 1
ATOM 3224 N N . ASN B 1 59 ? 6.637 -24.703 -18.438 1 91.12 59 ASN B N 1
ATOM 3225 C CA . ASN B 1 59 ? 7.43 -25.422 -19.422 1 91.12 59 ASN B CA 1
ATOM 3226 C C . ASN B 1 59 ? 7.258 -26.922 -19.297 1 91.12 59 ASN B C 1
ATOM 3228 O O . ASN B 1 59 ? 6.586 -27.406 -18.391 1 91.12 59 ASN B O 1
ATOM 3232 N N . LEU B 1 60 ? 7.875 -27.594 -20.203 1 90 60 LEU B N 1
ATOM 3233 C CA . LEU B 1 60 ? 7.684 -29.031 -20.281 1 90 60 LEU B CA 1
ATOM 3234 C C . LEU B 1 60 ? 8.32 -29.734 -19.094 1 90 60 LEU B C 1
ATOM 3236 O O . LEU B 1 60 ? 7.801 -30.734 -18.609 1 90 60 LEU B O 1
ATOM 3240 N N . SER B 1 61 ? 9.406 -29.188 -18.641 1 90.06 61 SER B N 1
ATOM 3241 C CA . SER B 1 61 ? 10.094 -29.781 -17.516 1 90.06 61 SER B CA 1
ATOM 3242 C C . SER B 1 61 ? 9.211 -29.781 -16.266 1 90.06 61 SER B C 1
ATOM 3244 O O . SER B 1 61 ? 9.109 -30.797 -15.57 1 90.06 61 SER B O 1
ATOM 3246 N N . VAL B 1 62 ? 8.57 -28.719 -15.992 1 93.56 62 VAL B N 1
ATOM 3247 C CA . VAL B 1 62 ? 7.672 -28.609 -14.852 1 93.56 62 VAL B CA 1
ATOM 3248 C C . VAL B 1 62 ? 6.473 -29.531 -15.047 1 93.56 62 VAL B C 1
ATOM 3250 O O . VAL B 1 62 ? 6.039 -30.203 -14.109 1 93.56 62 VAL B O 1
ATOM 3253 N N . CYS B 1 63 ? 6.016 -29.578 -16.219 1 94 63 CYS B N 1
ATOM 3254 C CA . CYS B 1 63 ? 4.891 -30.453 -16.531 1 94 63 CYS B CA 1
ATOM 3255 C C . CYS B 1 63 ? 5.215 -31.906 -16.219 1 94 63 CYS B C 1
ATOM 3257 O O . CYS B 1 63 ? 4.406 -32.594 -15.617 1 94 63 CYS B O 1
ATOM 3259 N N . ASN B 1 64 ? 6.34 -32.312 -16.609 1 92.5 64 ASN B N 1
ATOM 3260 C CA . ASN B 1 64 ? 6.773 -33.688 -16.375 1 92.5 64 ASN B CA 1
ATOM 3261 C C . ASN B 1 64 ? 6.949 -33.969 -14.883 1 92.5 64 ASN B C 1
ATOM 3263 O O . ASN B 1 64 ? 6.633 -35.062 -14.422 1 92.5 64 ASN B O 1
ATOM 3267 N N . GLU B 1 65 ? 7.469 -33 -14.25 1 91.69 65 GLU B N 1
ATOM 3268 C CA . GLU B 1 65 ? 7.633 -33.156 -12.805 1 91.69 65 GLU B CA 1
ATOM 3269 C C . GLU B 1 65 ? 6.285 -33.344 -12.117 1 91.69 65 GLU B C 1
ATOM 3271 O O . GLU B 1 65 ? 6.148 -34.156 -11.219 1 91.69 65 GLU B O 1
ATOM 3276 N N . ILE B 1 66 ? 5.312 -32.594 -12.492 1 94.12 66 ILE B N 1
ATOM 3277 C CA . ILE B 1 66 ? 3.973 -32.688 -11.914 1 94.12 66 ILE B CA 1
ATOM 3278 C C . ILE B 1 66 ? 3.355 -34.031 -12.266 1 94.12 66 ILE B C 1
ATOM 3280 O O . ILE B 1 66 ? 2.783 -34.688 -11.398 1 94.12 66 ILE B O 1
ATOM 3284 N N . ALA B 1 67 ? 3.527 -34.406 -13.484 1 94.25 67 ALA B N 1
ATOM 3285 C CA . ALA B 1 67 ? 2.996 -35.719 -13.922 1 94.25 67 ALA B CA 1
ATOM 3286 C C . ALA B 1 67 ? 3.605 -36.844 -13.117 1 94.25 67 ALA B C 1
ATOM 3288 O O . ALA B 1 67 ? 2.895 -37.75 -12.688 1 94.25 67 ALA B O 1
ATOM 3289 N N . GLN B 1 68 ? 4.879 -36.75 -12.938 1 92.12 68 GLN B N 1
ATOM 3290 C CA . GLN B 1 68 ? 5.566 -37.781 -12.172 1 92.12 68 GLN B CA 1
ATOM 3291 C C . GLN B 1 68 ? 5.055 -37.812 -10.734 1 92.12 68 GLN B C 1
ATOM 3293 O O . GLN B 1 68 ? 4.875 -38.906 -10.172 1 92.12 68 GLN B O 1
ATOM 3298 N N . SER B 1 69 ? 4.836 -36.719 -10.148 1 91.25 69 SER B N 1
ATOM 3299 C CA . SER B 1 69 ? 4.305 -36.625 -8.797 1 91.25 69 SER B CA 1
ATOM 3300 C C . SER B 1 69 ? 2.906 -37.25 -8.711 1 91.25 69 SER B C 1
ATOM 3302 O O . SER B 1 69 ? 2.578 -37.938 -7.746 1 91.25 69 SER B O 1
ATOM 3304 N N . ILE B 1 70 ? 2.156 -37 -9.711 1 93.5 70 ILE B N 1
ATOM 3305 C CA . ILE B 1 70 ? 0.793 -37.531 -9.766 1 93.5 70 ILE B CA 1
ATOM 3306 C C . ILE B 1 70 ? 0.821 -39.031 -9.875 1 93.5 70 ILE B C 1
ATOM 3308 O O . ILE B 1 70 ? 0.111 -39.75 -9.148 1 93.5 70 ILE B O 1
ATOM 3312 N N . HIS B 1 71 ? 1.679 -39.531 -10.719 1 92.56 71 HIS B N 1
ATOM 3313 C CA . HIS B 1 71 ? 1.776 -40.969 -10.945 1 92.56 71 HIS B CA 1
ATOM 3314 C C . HIS B 1 71 ? 2.291 -41.688 -9.695 1 92.56 71 HIS B C 1
ATOM 3316 O O . HIS B 1 71 ? 2.02 -42.875 -9.5 1 92.56 71 HIS B O 1
ATOM 3322 N N . SER B 1 72 ? 3.002 -41 -8.898 1 90 72 SER B N 1
ATOM 3323 C CA . SER B 1 72 ? 3.609 -41.594 -7.715 1 90 72 SER B CA 1
ATOM 3324 C C . SER B 1 72 ? 2.607 -41.688 -6.57 1 90 72 SER B C 1
ATOM 3326 O O . SER B 1 72 ? 2.9 -42.281 -5.527 1 90 72 SER B O 1
ATOM 3328 N N . CYS B 1 73 ? 1.444 -41.062 -6.793 1 89.75 73 CYS B N 1
ATOM 3329 C CA . CYS B 1 73 ? 0.425 -41.094 -5.754 1 89.75 73 CYS B CA 1
ATOM 3330 C C . CYS B 1 73 ? -0.215 -42.5 -5.688 1 89.75 73 CYS B C 1
ATOM 3332 O O . CYS B 1 73 ? -0.689 -43 -6.703 1 89.75 73 CYS B O 1
ATOM 3334 N N . LYS B 1 74 ? -0.341 -43.031 -4.457 1 85.88 74 LYS B N 1
ATOM 3335 C CA . LYS B 1 74 ? -0.8 -44.406 -4.27 1 85.88 74 LYS B CA 1
ATOM 3336 C C . LYS B 1 74 ? -2.324 -44.469 -4.242 1 85.88 74 LYS B C 1
ATOM 3338 O O . LYS B 1 74 ? -2.91 -45.5 -4.629 1 85.88 74 LYS B O 1
ATOM 3343 N N . ASP B 1 75 ? -2.936 -43.469 -3.635 1 86.06 75 ASP B N 1
ATOM 3344 C CA . ASP B 1 75 ? -4.387 -43.438 -3.49 1 86.06 75 ASP B CA 1
ATOM 3345 C C . ASP B 1 75 ? -4.938 -42.031 -3.59 1 86.06 75 ASP B C 1
ATOM 3347 O O . ASP B 1 75 ? -4.195 -41.094 -3.879 1 86.06 75 ASP B O 1
ATOM 3351 N N . GLN B 1 76 ? -6.211 -42 -3.408 1 84.56 76 GLN B N 1
ATOM 3352 C CA . GLN B 1 76 ? -6.91 -40.719 -3.551 1 84.56 76 GLN B CA 1
ATOM 3353 C C . GLN B 1 76 ? -6.465 -39.719 -2.48 1 84.56 76 GLN B C 1
ATOM 3355 O O . GLN B 1 76 ? -6.371 -38.531 -2.742 1 84.56 76 GLN B O 1
ATOM 3360 N N . SER B 1 77 ? -6.254 -40.25 -1.313 1 84.5 77 SER B N 1
ATOM 3361 C CA . SER B 1 77 ? -5.809 -39.375 -0.225 1 84.5 77 SER B CA 1
ATOM 3362 C C . SER B 1 77 ? -4.453 -38.75 -0.532 1 84.5 77 SER B C 1
ATOM 3364 O O . SER B 1 77 ? -4.254 -37.562 -0.32 1 84.5 77 SER B O 1
ATOM 3366 N N . ALA B 1 78 ? -3.596 -39.562 -1.069 1 87.88 78 ALA B N 1
ATOM 3367 C CA . ALA B 1 78 ? -2.279 -39.062 -1.461 1 87.88 78 ALA B CA 1
ATOM 3368 C C . ALA B 1 78 ? -2.396 -38.031 -2.566 1 87.88 78 ALA B C 1
ATOM 3370 O O . ALA B 1 78 ? -1.621 -37.062 -2.605 1 87.88 78 ALA B O 1
ATOM 3371 N N . PHE B 1 79 ? -3.396 -38.281 -3.344 1 91.06 79 PHE B N 1
ATOM 3372 C CA . PHE B 1 79 ? -3.627 -37.375 -4.465 1 91.06 79 PHE B CA 1
ATOM 3373 C C . PHE B 1 79 ? -4.102 -36 -3.971 1 91.06 79 PHE B C 1
ATOM 3375 O O . PHE B 1 79 ? -3.578 -34.969 -4.391 1 91.06 79 PHE B O 1
ATOM 3382 N N . THR B 1 80 ? -5 -35.938 -3.068 1 89.81 80 THR B N 1
ATOM 3383 C CA . THR B 1 80 ? -5.492 -34.688 -2.504 1 89.81 80 THR B CA 1
ATOM 3384 C C . THR B 1 80 ? -4.414 -34.031 -1.654 1 89.81 80 THR B C 1
ATOM 3386 O O . THR B 1 80 ? -4.309 -32.781 -1.629 1 89.81 80 THR B O 1
ATOM 3389 N N . ASP B 1 81 ? -3.602 -34.812 -1.034 1 87 81 ASP B N 1
ATOM 3390 C CA . ASP B 1 81 ? -2.488 -34.281 -0.261 1 87 81 ASP B CA 1
ATOM 3391 C C . ASP B 1 81 ? -1.479 -33.562 -1.168 1 87 81 ASP B C 1
ATOM 3393 O O . ASP B 1 81 ? -0.893 -32.562 -0.784 1 87 81 ASP B O 1
ATOM 3397 N N . LEU B 1 82 ? -1.301 -34.156 -2.297 1 91.38 82 LEU B N 1
ATOM 3398 C CA . LEU B 1 82 ? -0.4 -33.531 -3.264 1 91.38 82 LEU B CA 1
ATOM 3399 C C . LEU B 1 82 ? -0.938 -32.188 -3.721 1 91.38 82 LEU B C 1
ATOM 3401 O O . LEU B 1 82 ? -0.187 -31.203 -3.814 1 91.38 82 LEU B O 1
ATOM 3405 N N . GLY B 1 83 ? -2.248 -32.188 -3.982 1 93.56 83 GLY B N 1
ATOM 3406 C CA . GLY B 1 83 ? -2.885 -30.922 -4.32 1 93.56 83 GLY B CA 1
ATOM 3407 C C . GLY B 1 83 ? -2.715 -29.859 -3.248 1 93.56 83 GLY B C 1
ATOM 3408 O O . GLY B 1 83 ? -2.391 -28.719 -3.549 1 93.56 83 GLY B O 1
ATOM 3409 N N . ALA B 1 84 ? -2.877 -30.266 -2.061 1 88.69 84 ALA B N 1
ATOM 3410 C CA . ALA B 1 84 ? -2.715 -29.359 -0.926 1 88.69 84 ALA B CA 1
ATOM 3411 C C . ALA B 1 84 ? -1.27 -28.891 -0.81 1 88.69 84 ALA B C 1
ATOM 3413 O O . ALA B 1 84 ? -1.02 -27.719 -0.5 1 88.69 84 ALA B O 1
ATOM 3414 N N . PHE B 1 85 ? -0.438 -29.781 -1.074 1 87.38 85 PHE B N 1
ATOM 3415 C CA . PHE B 1 85 ? 0.988 -29.484 -1.021 1 87.38 85 PHE B CA 1
ATOM 3416 C C . PHE B 1 85 ? 1.347 -28.391 -2.008 1 87.38 85 PHE B C 1
ATOM 3418 O O . PHE B 1 85 ? 2.025 -27.422 -1.649 1 87.38 85 PHE B O 1
ATOM 3425 N N . PHE B 1 86 ? 0.869 -28.469 -3.176 1 92.06 86 PHE B N 1
ATOM 3426 C CA . PHE B 1 86 ? 1.185 -27.469 -4.188 1 92.06 86 PHE B CA 1
ATOM 3427 C C . PHE B 1 86 ? 0.434 -26.172 -3.92 1 92.06 86 PHE B C 1
ATOM 3429 O O . PHE B 1 86 ? 0.939 -25.078 -4.207 1 92.06 86 PHE B O 1
ATOM 3436 N N . GLU B 1 87 ? -0.733 -26.25 -3.385 1 92.06 87 GLU B N 1
ATOM 3437 C CA . GLU B 1 87 ? -1.471 -25.031 -3.018 1 92.06 87 GLU B CA 1
ATOM 3438 C C . GLU B 1 87 ? -0.683 -24.188 -2.021 1 92.06 87 GLU B C 1
ATOM 3440 O O . GLU B 1 87 ? -0.541 -22.984 -2.203 1 92.06 87 GLU B O 1
ATOM 3445 N N . ILE B 1 88 ? -0.067 -24.812 -1.108 1 85.69 88 ILE B N 1
ATOM 3446 C CA . ILE B 1 88 ? 0.591 -24.141 0.007 1 85.69 88 ILE B CA 1
ATOM 3447 C C . ILE B 1 88 ? 1.979 -23.672 -0.42 1 85.69 88 ILE B C 1
ATOM 3449 O O . ILE B 1 88 ? 2.445 -22.625 0.014 1 85.69 88 ILE B O 1
ATOM 3453 N N . ASN B 1 89 ? 2.582 -24.453 -1.317 1 88.12 89 ASN B N 1
ATOM 3454 C CA . ASN B 1 89 ? 3.994 -24.188 -1.57 1 88.12 89 ASN B CA 1
ATOM 3455 C C . ASN B 1 89 ? 4.199 -23.469 -2.906 1 88.12 89 ASN B C 1
ATOM 3457 O O . ASN B 1 89 ? 5.289 -22.969 -3.184 1 88.12 89 ASN B O 1
ATOM 3461 N N . ILE B 1 90 ? 3.127 -23.344 -3.695 1 91.81 90 ILE B N 1
ATOM 3462 C CA . ILE B 1 90 ? 3.303 -22.734 -5 1 91.81 90 ILE B CA 1
ATOM 3463 C C . ILE B 1 90 ? 2.303 -21.578 -5.164 1 91.81 90 ILE B C 1
ATOM 3465 O O . ILE B 1 90 ? 2.662 -20.5 -5.629 1 91.81 90 ILE B O 1
ATOM 3469 N N . ILE B 1 91 ? 1.123 -21.734 -4.766 1 92.94 91 ILE B N 1
ATOM 3470 C CA . ILE B 1 91 ? 0.087 -20.75 -5.02 1 92.94 91 ILE B CA 1
ATOM 3471 C C . ILE B 1 91 ? 0.075 -19.719 -3.889 1 92.94 91 ILE B C 1
ATOM 3473 O O . ILE B 1 91 ? 0.259 -18.516 -4.129 1 92.94 91 ILE B O 1
ATOM 3477 N N . LYS B 1 92 ? -0.001 -20.156 -2.695 1 90 92 LYS B N 1
ATOM 3478 C CA . LYS B 1 92 ? -0.162 -19.297 -1.528 1 90 92 LYS B CA 1
ATOM 3479 C C . LYS B 1 92 ? 1.007 -18.328 -1.398 1 90 92 LYS B C 1
ATOM 3481 O O . LYS B 1 92 ? 0.809 -17.141 -1.119 1 90 92 LYS B O 1
ATOM 3486 N N . PRO B 1 93 ? 2.213 -18.797 -1.628 1 87.88 93 PRO B N 1
ATOM 3487 C CA . PRO B 1 93 ? 3.336 -17.875 -1.442 1 87.88 93 PRO B CA 1
ATOM 3488 C C . PRO B 1 93 ? 3.295 -16.688 -2.41 1 87.88 93 PRO B C 1
ATOM 3490 O O . PRO B 1 93 ? 3.836 -15.617 -2.109 1 87.88 93 PRO B O 1
ATOM 3493 N N . PHE B 1 94 ? 2.695 -16.859 -3.521 1 91.75 94 PHE B N 1
ATOM 3494 C CA . PHE B 1 94 ? 2.676 -15.812 -4.539 1 91.75 94 PHE B CA 1
ATOM 3495 C C . PHE B 1 94 ? 1.498 -14.867 -4.328 1 91.75 94 PHE B C 1
ATOM 3497 O O . PHE B 1 94 ? 1.431 -13.805 -4.941 1 91.75 94 PHE B O 1
ATOM 3504 N N . LYS B 1 95 ? 0.604 -15.266 -3.576 1 87.56 95 LYS B N 1
ATOM 3505 C CA . LYS B 1 95 ? -0.583 -14.445 -3.352 1 87.56 95 LYS B CA 1
ATOM 3506 C C . LYS B 1 95 ? -0.428 -13.586 -2.102 1 87.56 95 LYS B C 1
ATOM 3508 O O . LYS B 1 95 ? 0.014 -14.07 -1.058 1 87.56 95 LYS B O 1
ATOM 3513 N N . LYS B 1 96 ? -0.515 -12.219 -2.467 1 69.44 96 LYS B N 1
ATOM 3514 C CA . LYS B 1 96 ? -0.375 -11.219 -1.416 1 69.44 96 LYS B CA 1
ATOM 3515 C C . LYS B 1 96 ? -1.123 -11.633 -0.154 1 69.44 96 LYS B C 1
ATOM 3517 O O . LYS B 1 96 ? -2.299 -12 -0.215 1 69.44 96 LYS B O 1
ATOM 3522 N N . HIS B 1 97 ? -0.201 -12.094 0.875 1 57.59 97 HIS B N 1
ATOM 3523 C CA . HIS B 1 97 ? -0.775 -12.672 2.084 1 57.59 97 HIS B CA 1
ATOM 3524 C C . HIS B 1 97 ? -0.744 -11.68 3.238 1 57.59 97 HIS B C 1
ATOM 3526 O O . HIS B 1 97 ? 0.207 -10.906 3.371 1 57.59 97 HIS B O 1
ATOM 3532 N N . ARG B 1 98 ? -1.893 -11.375 3.727 1 54.59 98 ARG B N 1
ATOM 3533 C CA . ARG B 1 98 ? -2.064 -10.734 5.027 1 54.59 98 ARG B CA 1
ATOM 3534 C C . ARG B 1 98 ? -2.057 -11.766 6.148 1 54.59 98 ARG B C 1
ATOM 3536 O O . ARG B 1 98 ? -2.059 -11.406 7.328 1 54.59 98 ARG B O 1
ATOM 3543 N N . GLY B 1 99 ? -1.262 -12.906 6.016 1 46.09 99 GLY B N 1
ATOM 3544 C CA . GLY B 1 99 ? -1.588 -13.875 7.051 1 46.09 99 GLY B CA 1
ATOM 3545 C C . GLY B 1 99 ? -0.364 -14.547 7.645 1 46.09 99 GLY B C 1
ATOM 3546 O O . GLY B 1 99 ? 0.768 -14.219 7.285 1 46.09 99 GLY B O 1
ATOM 3547 N N . PRO B 1 100 ? -0.53 -15.359 8.656 1 42.66 100 PRO B N 1
ATOM 3548 C CA . PRO B 1 100 ? 0.57 -16.078 9.312 1 42.66 100 PRO B CA 1
ATOM 3549 C C . PRO B 1 100 ? 1.264 -17.062 8.383 1 42.66 100 PRO B C 1
ATOM 3551 O O . PRO B 1 100 ? 0.693 -17.469 7.363 1 42.66 100 PRO B O 1
ATOM 3554 N N . THR B 1 101 ? 2.57 -17.359 8.695 1 47.06 101 THR B N 1
ATOM 3555 C CA . THR B 1 101 ? 3.355 -18.344 7.965 1 47.06 101 THR B CA 1
ATOM 3556 C C . THR B 1 101 ? 2.691 -19.719 8.031 1 47.06 101 THR B C 1
ATOM 3558 O O . THR B 1 101 ? 2.334 -20.188 9.109 1 47.06 101 THR B O 1
ATOM 3561 N N . PRO B 1 102 ? 2.395 -20.391 6.957 1 44.22 102 PRO B N 1
ATOM 3562 C CA . PRO B 1 102 ? 1.809 -21.734 6.941 1 44.22 102 PRO B CA 1
ATOM 3563 C C . PRO B 1 102 ? 2.713 -22.781 7.594 1 44.22 102 PRO B C 1
ATOM 3565 O O . PRO B 1 102 ? 3.926 -22.578 7.691 1 44.22 102 PRO B O 1
ATOM 3568 N N . THR B 1 103 ? 2.137 -23.891 8.156 1 43.91 103 THR B N 1
ATOM 3569 C CA . THR B 1 103 ? 2.924 -25.031 8.617 1 43.91 103 THR B CA 1
ATOM 3570 C C . THR B 1 103 ? 3.547 -25.766 7.438 1 43.91 103 THR B C 1
ATOM 3572 O O . THR B 1 103 ? 2.867 -26.062 6.453 1 43.91 103 THR B O 1
ATOM 3575 N N . PRO B 1 104 ? 4.883 -25.938 7.605 1 44.56 104 PRO B N 1
ATOM 3576 C CA . PRO B 1 104 ? 5.535 -26.672 6.523 1 44.56 104 PRO B CA 1
ATOM 3577 C C . PRO B 1 104 ? 4.926 -28.062 6.297 1 44.56 104 PRO B C 1
ATOM 3579 O O . PRO B 1 104 ? 4.441 -28.688 7.242 1 44.56 104 PRO B O 1
ATOM 3582 N N . SER B 1 105 ? 4.629 -28.438 5.059 1 51.03 105 SER B N 1
ATOM 3583 C CA . SER B 1 105 ? 4.105 -29.75 4.707 1 51.03 105 SER B CA 1
ATOM 3584 C C . SER B 1 105 ? 5.145 -30.578 3.965 1 51.03 105 SER B C 1
ATOM 3586 O O . SER B 1 105 ? 6.047 -30.031 3.326 1 51.03 105 SER B O 1
ATOM 3588 N N . GLU B 1 106 ? 5.051 -31.938 4.23 1 55.34 106 GLU B N 1
ATOM 3589 C CA . GLU B 1 106 ? 5.93 -32.844 3.523 1 55.34 106 GLU B CA 1
ATOM 3590 C C . GLU B 1 106 ? 5.395 -33.156 2.129 1 55.34 106 GLU B C 1
ATOM 3592 O O . GLU B 1 106 ? 4.184 -33.125 1.901 1 55.34 106 GLU B O 1
ATOM 3597 N N . HIS B 1 107 ? 6.309 -33.25 1.242 1 59.25 107 HIS B N 1
ATOM 3598 C CA . HIS B 1 107 ? 5.895 -33.719 -0.084 1 59.25 107 HIS B CA 1
ATOM 3599 C C . HIS B 1 107 ? 5.375 -35.125 -0.047 1 59.25 107 HIS B C 1
ATOM 3601 O O . HIS B 1 107 ? 6.043 -36.031 0.477 1 59.25 107 HIS B O 1
ATOM 3607 N N . PRO B 1 108 ? 4.266 -35.375 -0.403 1 57.06 108 PRO B N 1
ATOM 3608 C CA . PRO B 1 108 ? 3.676 -36.688 -0.196 1 57.06 108 PRO B CA 1
ATOM 3609 C C . PRO B 1 108 ? 4.387 -37.781 -0.991 1 57.06 108 PRO B C 1
ATOM 3611 O O . PRO B 1 108 ? 4.297 -38.969 -0.64 1 57.06 108 PRO B O 1
ATOM 3614 N N . SER B 1 109 ? 5.164 -37.5 -2.027 1 57.47 109 SER B N 1
ATOM 3615 C CA . SER B 1 109 ? 5.547 -38.594 -2.914 1 57.47 109 SER B CA 1
ATOM 3616 C C . SER B 1 109 ? 7.027 -38.531 -3.268 1 57.47 109 SER B C 1
ATOM 3618 O O . SER B 1 109 ? 7.488 -39.219 -4.18 1 57.47 109 SER B O 1
ATOM 3620 N N . ARG B 1 110 ? 7.758 -37.594 -2.576 1 59.09 110 ARG B N 1
ATOM 3621 C CA . ARG B 1 110 ? 9.156 -37.531 -2.988 1 59.09 110 ARG B CA 1
ATOM 3622 C C . ARG B 1 110 ? 10.078 -37.406 -1.777 1 59.09 110 ARG B C 1
ATOM 3624 O O . ARG B 1 110 ? 10.266 -36.312 -1.243 1 59.09 110 ARG B O 1
ATOM 3631 N N . PRO B 1 111 ? 10.625 -38.594 -1.366 1 60.84 111 PRO B N 1
ATOM 3632 C CA . PRO B 1 111 ? 11.555 -38.562 -0.237 1 60.84 111 PRO B CA 1
ATOM 3633 C C . PRO B 1 111 ? 12.742 -37.625 -0.499 1 60.84 111 PRO B C 1
ATOM 3635 O O . PRO B 1 111 ? 13.289 -37.031 0.438 1 60.84 111 PRO B O 1
ATOM 3638 N N . SER B 1 112 ? 13.078 -37.562 -1.752 1 71 112 SER B N 1
ATOM 3639 C CA . SER B 1 112 ? 14.211 -36.719 -2.117 1 71 112 SER B CA 1
ATOM 3640 C C . SER B 1 112 ? 13.906 -35.25 -1.844 1 71 112 SER B C 1
ATOM 3642 O O . SER B 1 112 ? 14.82 -34.438 -1.649 1 71 112 SER B O 1
ATOM 3644 N N . PHE B 1 113 ? 12.664 -34.969 -1.769 1 75.69 113 PHE B N 1
ATOM 3645 C CA . PHE B 1 113 ? 12.25 -33.594 -1.517 1 75.69 113 PHE B CA 1
ATOM 3646 C C . PHE B 1 113 ? 12.727 -33.125 -0.146 1 75.69 113 PHE B C 1
ATOM 3648 O O . PHE B 1 113 ? 13.219 -32 -0.004 1 75.69 113 PHE B O 1
ATOM 3655 N N . GLU B 1 114 ? 12.664 -34 0.786 1 75.19 114 GLU B N 1
ATOM 3656 C CA . GLU B 1 114 ? 13.008 -33.625 2.15 1 75.19 114 GLU B CA 1
ATOM 3657 C C . GLU B 1 114 ? 14.508 -33.375 2.285 1 75.19 114 GLU B C 1
ATOM 3659 O O . GLU B 1 114 ? 14.922 -32.469 3.039 1 75.19 114 GLU B O 1
ATOM 3664 N N . THR B 1 115 ? 15.258 -34.094 1.519 1 78.62 115 THR B N 1
ATOM 3665 C CA . THR B 1 115 ? 16.703 -33.875 1.528 1 78.62 115 THR B CA 1
ATOM 3666 C C . THR B 1 115 ? 17.047 -32.531 0.922 1 78.62 115 THR B C 1
ATOM 3668 O O . THR B 1 115 ? 17.828 -31.766 1.496 1 78.62 115 THR B O 1
ATOM 3671 N N . THR B 1 116 ? 16.422 -32.312 -0.173 1 79 116 THR B N 1
ATOM 3672 C CA . THR B 1 116 ? 16.641 -31.031 -0.834 1 79 116 THR B CA 1
ATOM 3673 C C . THR B 1 116 ? 16.203 -29.875 0.068 1 79 116 THR B C 1
ATOM 3675 O O . THR B 1 116 ? 16.906 -28.875 0.189 1 79 116 THR B O 1
ATOM 3678 N N . LYS B 1 117 ? 15.125 -30.031 0.688 1 81.75 117 LYS B N 1
ATOM 3679 C CA . LYS B 1 117 ? 14.594 -29 1.58 1 81.75 117 LYS B CA 1
ATOM 3680 C C . LYS B 1 117 ? 15.547 -28.734 2.74 1 81.75 117 LYS B C 1
ATOM 3682 O O . LYS B 1 117 ? 15.797 -27.578 3.094 1 81.75 117 LYS B O 1
ATOM 3687 N N . LYS B 1 118 ? 16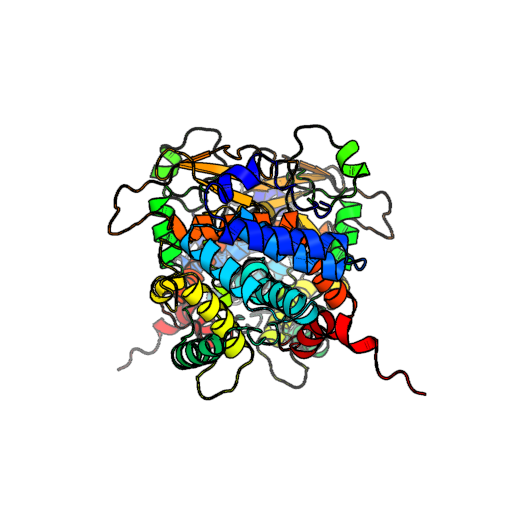.031 -29.766 3.297 1 77 118 LYS B N 1
ATOM 3688 C CA . LYS B 1 118 ? 16.953 -29.625 4.426 1 77 118 LYS B CA 1
ATOM 3689 C C . LYS B 1 118 ? 18.219 -28.891 4.02 1 77 118 LYS B C 1
ATOM 3691 O O . LYS B 1 118 ? 18.734 -28.062 4.773 1 77 118 LYS B O 1
ATOM 3696 N N . ASP B 1 119 ? 18.703 -29.234 2.863 1 81.94 119 ASP B N 1
ATOM 3697 C CA . ASP B 1 119 ? 19.891 -28.562 2.355 1 81.94 119 ASP B CA 1
ATOM 3698 C C . ASP B 1 119 ? 19.656 -27.078 2.17 1 81.94 119 ASP B C 1
ATOM 3700 O O . ASP B 1 119 ? 20.484 -26.25 2.535 1 81.94 119 ASP B O 1
ATOM 3704 N N . ILE B 1 120 ? 18.547 -26.812 1.665 1 79.56 120 ILE B N 1
ATOM 3705 C CA . ILE B 1 120 ? 18.203 -25.406 1.422 1 79.56 120 ILE B CA 1
ATOM 3706 C C . ILE B 1 120 ? 18.031 -24.688 2.754 1 79.56 120 ILE B C 1
ATOM 3708 O O . ILE B 1 120 ? 18.484 -23.547 2.916 1 79.56 120 ILE B O 1
ATOM 3712 N N . GLU B 1 121 ? 17.344 -25.297 3.631 1 76.75 121 GLU B N 1
ATOM 3713 C CA . GLU B 1 121 ? 17.078 -24.703 4.941 1 76.75 121 GLU B CA 1
ATOM 3714 C C . GLU B 1 121 ? 18.391 -24.344 5.645 1 76.75 121 GLU B C 1
ATOM 3716 O O . GLU B 1 121 ? 18.453 -23.344 6.359 1 76.75 121 GLU B O 1
ATOM 3721 N N . ALA B 1 122 ? 19.328 -25.109 5.402 1 74.75 122 ALA B N 1
ATOM 3722 C CA . ALA B 1 122 ? 20.625 -24.875 6.035 1 74.75 122 ALA B CA 1
ATOM 3723 C C . ALA B 1 122 ? 21.328 -23.656 5.445 1 74.75 122 ALA B C 1
ATOM 3725 O O . ALA B 1 122 ? 22.125 -23.016 6.121 1 74.75 122 ALA B O 1
ATOM 3726 N N . GLU B 1 123 ? 20.938 -23.344 4.238 1 76.19 123 GLU B N 1
ATOM 3727 C CA . GLU B 1 123 ? 21.719 -22.328 3.531 1 76.19 123 GLU B CA 1
ATOM 3728 C C . GLU B 1 123 ? 20.922 -21.031 3.367 1 76.19 123 GLU B C 1
ATOM 3730 O O . GLU B 1 123 ? 21.5 -19.984 3.111 1 76.19 123 GLU B O 1
ATOM 3735 N N . ILE B 1 124 ? 19.734 -21.141 3.5 1 74.88 124 ILE B N 1
ATOM 3736 C CA . ILE B 1 124 ? 18.875 -19.984 3.199 1 74.88 124 ILE B CA 1
ATOM 3737 C C . ILE B 1 124 ? 19.219 -18.828 4.141 1 74.88 124 ILE B C 1
ATOM 3739 O O . ILE B 1 124 ? 19.469 -19.047 5.332 1 74.88 124 ILE B O 1
ATOM 3743 N N . THR B 1 125 ? 19.344 -17.609 3.568 1 72.88 125 THR B N 1
ATOM 3744 C CA . THR B 1 125 ? 19.641 -16.406 4.332 1 72.88 125 THR B CA 1
ATOM 3745 C C . THR B 1 125 ? 18.547 -15.352 4.105 1 72.88 125 THR B C 1
ATOM 3747 O O . THR B 1 125 ? 17.891 -15.352 3.061 1 72.88 125 THR B O 1
ATOM 3750 N N . GLU B 1 126 ? 18.438 -14.547 5.145 1 72.31 126 GLU B N 1
ATOM 3751 C CA . GLU B 1 126 ? 17.453 -13.477 5.051 1 72.31 126 GLU B CA 1
ATOM 3752 C C . GLU B 1 126 ? 17.828 -12.469 3.971 1 72.31 126 GLU B C 1
ATOM 3754 O O . GLU B 1 126 ? 19 -12.117 3.828 1 72.31 126 GLU B O 1
ATOM 3759 N N . ALA B 1 127 ? 16.891 -12.109 3.162 1 73.75 127 ALA B N 1
ATOM 3760 C CA . ALA B 1 127 ? 17.094 -11.062 2.162 1 73.75 127 ALA B CA 1
ATOM 3761 C C . ALA B 1 127 ? 17.125 -9.68 2.809 1 73.75 127 ALA B C 1
ATOM 3763 O O . ALA B 1 127 ? 16.422 -9.43 3.785 1 73.75 127 ALA B O 1
ATOM 3764 N N . PRO B 1 128 ? 17.984 -8.789 2.229 1 70.12 128 PRO B N 1
ATOM 3765 C CA . PRO B 1 128 ? 17.906 -7.41 2.715 1 70.12 128 PRO B CA 1
ATOM 3766 C C . PRO B 1 128 ? 16.547 -6.777 2.473 1 70.12 128 PRO B C 1
ATOM 3768 O O . PRO B 1 128 ? 15.906 -7.035 1.444 1 70.12 128 PRO B O 1
ATOM 3771 N N . ARG B 1 129 ? 16.094 -6.074 3.393 1 65.69 129 ARG B N 1
ATOM 3772 C CA . ARG B 1 129 ? 14.789 -5.449 3.264 1 65.69 129 ARG B CA 1
ATOM 3773 C C . ARG B 1 129 ? 14.867 -4.176 2.432 1 65.69 129 ARG B C 1
ATOM 3775 O O . ARG B 1 129 ? 13.875 -3.762 1.822 1 65.69 129 ARG B O 1
ATOM 3782 N N . ASN B 1 130 ? 16.062 -3.682 2.471 1 66.94 130 ASN B N 1
ATOM 3783 C CA . ASN B 1 130 ? 16.234 -2.451 1.708 1 66.94 130 ASN B CA 1
ATOM 3784 C C . ASN B 1 130 ? 16.422 -2.736 0.221 1 66.94 130 ASN B C 1
ATOM 3786 O O . ASN B 1 130 ? 17.359 -3.447 -0.166 1 66.94 130 ASN B O 1
ATOM 3790 N N . HIS B 1 131 ? 15.492 -2.211 -0.53 1 76.94 131 HIS B N 1
ATOM 3791 C CA . HIS B 1 131 ? 15.602 -2.42 -1.97 1 76.94 131 HIS B CA 1
ATOM 3792 C C . HIS B 1 131 ? 15.609 -1.092 -2.721 1 76.94 131 HIS B C 1
ATOM 3794 O O . HIS B 1 131 ? 15.125 -1.012 -3.854 1 76.94 131 HIS B O 1
ATOM 3800 N N . LYS B 1 132 ? 16.094 -0.153 -2.102 1 78.31 132 LYS B N 1
ATOM 3801 C CA . LYS B 1 132 ? 16.094 1.176 -2.707 1 78.31 132 LYS B CA 1
ATOM 3802 C C . LYS B 1 132 ? 16.875 1.18 -4.02 1 78.31 132 LYS B C 1
ATOM 3804 O O . LYS B 1 132 ? 16.422 1.752 -5.016 1 78.31 132 LYS B O 1
ATOM 3809 N N . GLU B 1 133 ? 17.984 0.538 -3.975 1 82.62 133 GLU B N 1
ATOM 3810 C CA . GLU B 1 133 ? 18.797 0.502 -5.18 1 82.62 133 GLU B CA 1
ATOM 3811 C C . GLU B 1 133 ? 18.094 -0.255 -6.305 1 82.62 133 GLU B C 1
ATOM 3813 O O . GLU B 1 133 ? 18.109 0.184 -7.457 1 82.62 133 GLU B O 1
ATOM 3818 N N . ALA B 1 134 ? 17.547 -1.364 -5.961 1 88.31 134 ALA B N 1
ATOM 3819 C CA . ALA B 1 134 ? 16.797 -2.141 -6.949 1 88.31 134 ALA B CA 1
ATOM 3820 C C . ALA B 1 134 ? 15.656 -1.32 -7.539 1 88.31 134 ALA B C 1
ATOM 3822 O O . ALA B 1 134 ? 15.414 -1.355 -8.75 1 88.31 134 ALA B O 1
ATOM 3823 N N . LYS B 1 135 ? 15.039 -0.588 -6.688 1 90 135 LYS B N 1
ATOM 3824 C CA . LYS B 1 135 ? 13.938 0.257 -7.152 1 90 135 LYS B CA 1
ATOM 3825 C C . LYS B 1 135 ? 14.438 1.324 -8.117 1 90 135 LYS B C 1
ATOM 3827 O O . LYS B 1 135 ? 13.852 1.531 -9.18 1 90 135 LYS B O 1
ATOM 3832 N N . ARG B 1 136 ? 15.484 1.979 -7.777 1 89.69 136 ARG B N 1
ATOM 3833 C CA . ARG B 1 136 ? 16.031 3.027 -8.633 1 89.69 136 ARG B CA 1
ATOM 3834 C C . ARG B 1 136 ? 16.438 2.471 -9.992 1 89.69 136 ARG B C 1
ATOM 3836 O O . ARG B 1 136 ? 16.125 3.064 -11.023 1 89.69 136 ARG B O 1
ATOM 3843 N N . GLN B 1 137 ? 17.094 1.357 -9.984 1 92.62 137 GLN B N 1
ATOM 3844 C CA . GLN B 1 137 ? 17.531 0.733 -11.227 1 92.62 137 GLN B CA 1
ATOM 3845 C C . GLN B 1 137 ? 16.344 0.284 -12.062 1 92.62 137 GLN B C 1
ATOM 3847 O O . GLN B 1 137 ? 16.344 0.415 -13.289 1 92.62 137 GLN B O 1
ATOM 3852 N N . ALA B 1 138 ? 15.344 -0.214 -11.383 1 95.88 138 ALA B N 1
ATOM 3853 C CA . ALA B 1 138 ? 14.125 -0.62 -12.094 1 95.88 138 ALA B CA 1
ATOM 3854 C C . ALA B 1 138 ? 13.438 0.583 -12.727 1 95.88 138 ALA B C 1
ATOM 3856 O O . ALA B 1 138 ? 12.914 0.489 -13.844 1 95.88 138 ALA B O 1
ATOM 3857 N N . LEU B 1 139 ? 13.445 1.693 -12 1 95.19 139 LEU B N 1
ATOM 3858 C CA . LEU B 1 139 ? 12.859 2.918 -12.531 1 95.19 139 LEU B CA 1
ATOM 3859 C C . LEU B 1 139 ? 13.586 3.367 -13.797 1 95.19 139 LEU B C 1
ATOM 3861 O O . LEU B 1 139 ? 12.953 3.721 -14.789 1 95.19 139 LEU B O 1
ATOM 3865 N N . ILE B 1 140 ? 14.875 3.287 -13.742 1 94.69 140 ILE B N 1
ATOM 3866 C CA . ILE B 1 140 ? 15.664 3.676 -14.906 1 94.69 140 ILE B CA 1
ATOM 3867 C C . ILE B 1 140 ? 15.367 2.727 -16.062 1 94.69 140 ILE B C 1
ATOM 3869 O O . ILE B 1 140 ? 15.094 3.17 -17.188 1 94.69 140 ILE B O 1
ATOM 3873 N N . ARG B 1 141 ? 15.359 1.473 -15.812 1 96.12 141 ARG B N 1
ATOM 3874 C CA . ARG B 1 141 ? 15.094 0.457 -16.828 1 96.12 141 ARG B CA 1
ATOM 3875 C C . ARG B 1 141 ? 13.719 0.66 -17.453 1 96.12 141 ARG B C 1
ATOM 3877 O O . ARG B 1 141 ? 13.578 0.57 -18.672 1 96.12 141 ARG B O 1
ATOM 3884 N N . ASP B 1 142 ? 12.75 0.964 -16.625 1 96.56 142 ASP B N 1
ATOM 3885 C CA . ASP B 1 142 ? 11.359 1.032 -17.062 1 96.56 142 ASP B CA 1
ATOM 3886 C C . ASP B 1 142 ? 10.969 2.461 -17.438 1 96.56 142 ASP B C 1
ATOM 3888 O O . ASP B 1 142 ? 9.781 2.793 -17.484 1 96.56 142 ASP B O 1
ATOM 3892 N N . ASN B 1 143 ? 11.922 3.344 -17.609 1 95 143 ASN B N 1
ATOM 3893 C CA . ASN B 1 143 ? 11.727 4.734 -18 1 95 143 ASN B CA 1
ATOM 3894 C C . ASN B 1 143 ? 10.859 5.484 -17 1 95 143 ASN B C 1
ATOM 3896 O O . ASN B 1 143 ? 10.008 6.289 -17.375 1 95 143 ASN B O 1
ATOM 3900 N N . TRP B 1 144 ? 10.953 5.078 -15.727 1 94.56 144 TRP B N 1
ATOM 3901 C CA . TRP B 1 144 ? 10.312 5.723 -14.586 1 94.56 144 TRP B CA 1
ATOM 3902 C C . TRP B 1 144 ? 8.797 5.582 -14.656 1 94.56 144 TRP B C 1
ATOM 3904 O O . TRP B 1 144 ? 8.062 6.488 -14.25 1 94.56 144 TRP B O 1
ATOM 3914 N N . ARG B 1 145 ? 8.367 4.516 -15.273 1 96.19 145 ARG B N 1
ATOM 3915 C CA . ARG B 1 145 ? 6.93 4.352 -15.461 1 96.19 145 ARG B CA 1
ATOM 3916 C C . ARG B 1 145 ? 6.461 2.988 -14.969 1 96.19 145 ARG B C 1
ATOM 3918 O O . ARG B 1 145 ? 7.223 2.018 -14.992 1 96.19 145 ARG B O 1
ATOM 3925 N N . CYS B 1 146 ? 5.242 2.982 -14.438 1 97.12 146 CYS B N 1
ATOM 3926 C CA . CYS B 1 146 ? 4.566 1.692 -14.336 1 97.12 146 CYS B CA 1
ATOM 3927 C C . CYS B 1 146 ? 4.492 1.007 -15.695 1 97.12 146 CYS B C 1
ATOM 3929 O O . CYS B 1 146 ? 3.959 1.57 -16.656 1 97.12 146 CYS B O 1
ATOM 3931 N N . VAL B 1 147 ? 4.895 -0.202 -15.805 1 97.12 147 VAL B N 1
ATOM 3932 C CA . VAL B 1 147 ? 5.016 -0.863 -17.094 1 97.12 147 VAL B CA 1
ATOM 3933 C C . VAL B 1 147 ? 3.625 -1.178 -17.656 1 97.12 147 VAL B C 1
ATOM 3935 O O . VAL B 1 147 ? 3.438 -1.256 -18.859 1 97.12 147 VAL B O 1
ATOM 3938 N N . VAL B 1 148 ? 2.656 -1.3 -16.797 1 96.69 148 VAL B N 1
ATOM 3939 C CA . VAL B 1 148 ? 1.326 -1.751 -17.188 1 96.69 148 VAL B CA 1
ATOM 3940 C C . VAL B 1 148 ? 0.475 -0.551 -17.594 1 96.69 148 VAL B C 1
ATOM 3942 O O . VAL B 1 148 ? -0.295 -0.627 -18.562 1 96.69 148 VAL B O 1
ATOM 3945 N N . THR B 1 149 ? 0.625 0.606 -16.938 1 94.5 149 THR B N 1
ATOM 3946 C CA . THR B 1 149 ? -0.304 1.709 -17.156 1 94.5 149 THR B CA 1
ATOM 3947 C C . THR B 1 149 ? 0.401 2.891 -17.812 1 94.5 149 THR B C 1
ATOM 3949 O O . THR B 1 149 ? -0.251 3.795 -18.344 1 94.5 149 THR B O 1
ATOM 3952 N N . GLY B 1 150 ? 1.71 2.957 -17.719 1 94.19 150 GLY B N 1
ATOM 3953 C CA . GLY B 1 150 ? 2.453 4.102 -18.219 1 94.19 150 GLY B CA 1
ATOM 3954 C C . GLY B 1 150 ? 2.5 5.258 -17.234 1 94.19 150 GLY B C 1
ATOM 3955 O O . GLY B 1 150 ? 3.09 6.301 -17.516 1 94.19 150 GLY B O 1
ATOM 3956 N N . THR B 1 151 ? 1.924 5.09 -16.062 1 94.81 151 THR B N 1
ATOM 3957 C CA . THR B 1 151 ? 1.953 6.109 -15.031 1 94.81 151 THR B CA 1
ATOM 3958 C C . THR B 1 151 ? 3.391 6.473 -14.664 1 94.81 151 THR B C 1
ATOM 3960 O O . THR B 1 151 ? 4.223 5.59 -14.445 1 94.81 151 THR B O 1
ATOM 3963 N N . LEU B 1 152 ? 3.662 7.742 -14.641 1 95.62 152 LEU B N 1
ATOM 3964 C CA . LEU B 1 152 ? 5.012 8.242 -14.383 1 95.62 152 LEU B CA 1
ATOM 3965 C C . LEU B 1 152 ? 5.277 8.336 -12.883 1 95.62 152 LEU B C 1
ATOM 3967 O O . LEU B 1 152 ? 4.422 8.812 -12.125 1 95.62 152 LEU B O 1
ATOM 3971 N N . HIS B 1 153 ? 6.434 7.828 -12.445 1 95.19 153 HIS B N 1
ATOM 3972 C CA . HIS B 1 153 ? 6.832 7.965 -11.047 1 95.19 153 HIS B CA 1
ATOM 3973 C C . HIS B 1 153 ? 6.941 9.43 -10.648 1 95.19 153 HIS B C 1
ATOM 3975 O O . HIS B 1 153 ? 7.566 10.227 -11.352 1 95.19 153 HIS B O 1
ATOM 3981 N N . LYS B 1 154 ? 6.445 9.742 -9.602 1 92.06 154 LYS B N 1
ATOM 3982 C CA . LYS B 1 154 ? 6.273 11.133 -9.195 1 92.06 154 LYS B CA 1
ATOM 3983 C C . LYS B 1 154 ? 7.621 11.828 -9.039 1 92.06 154 LYS B C 1
ATOM 3985 O O . LYS B 1 154 ? 7.746 13.023 -9.32 1 92.06 154 LYS B O 1
ATOM 3990 N N . ASP B 1 155 ? 8.648 11.094 -8.586 1 87.69 155 ASP B N 1
ATOM 3991 C CA . ASP B 1 155 ? 9.961 11.695 -8.352 1 87.69 155 ASP B CA 1
ATOM 3992 C C . ASP B 1 155 ? 10.875 11.508 -9.562 1 87.69 155 ASP B C 1
ATOM 3994 O O . ASP B 1 155 ? 12.094 11.5 -9.43 1 87.69 155 ASP B O 1
ATOM 3998 N N . ALA B 1 156 ? 10.336 11.258 -10.68 1 92.31 156 ALA B N 1
ATOM 3999 C CA . ALA B 1 156 ? 11.141 11.141 -11.891 1 92.31 156 ALA B CA 1
ATOM 4000 C C . ALA B 1 156 ? 11.891 12.438 -12.18 1 92.31 156 ALA B C 1
ATOM 4002 O O . ALA B 1 156 ? 11.445 13.523 -11.789 1 92.31 156 ALA B O 1
ATOM 4003 N N . PRO B 1 157 ? 13.008 12.375 -12.805 1 91.62 157 PRO B N 1
ATOM 4004 C CA . PRO B 1 157 ? 13.766 13.578 -13.156 1 91.62 157 PRO B CA 1
ATOM 4005 C C . PRO B 1 157 ? 13 14.508 -14.094 1 91.62 157 PRO B C 1
ATOM 4007 O O . PRO B 1 157 ? 12.125 14.055 -14.844 1 91.62 157 PRO B O 1
ATOM 4010 N N . ALA B 1 158 ? 13.414 15.75 -14.07 1 90.38 158 ALA B N 1
ATOM 4011 C CA . ALA B 1 158 ? 12.734 16.797 -14.836 1 90.38 158 ALA B CA 1
ATOM 4012 C C . ALA B 1 158 ? 12.75 16.484 -16.328 1 90.38 158 ALA B C 1
ATOM 4014 O O . ALA B 1 158 ? 11.781 16.766 -17.031 1 90.38 158 ALA B O 1
ATOM 4015 N N . ASP B 1 159 ? 13.805 15.93 -16.797 1 91.12 159 ASP B N 1
ATOM 4016 C CA . ASP B 1 159 ? 13.938 15.641 -18.219 1 91.12 159 ASP B CA 1
ATOM 4017 C C . ASP B 1 159 ? 12.922 14.586 -18.672 1 91.12 159 ASP B C 1
ATOM 4019 O O . ASP B 1 159 ? 12.43 14.641 -19.797 1 91.12 159 ASP B O 1
ATOM 4023 N N . ILE B 1 160 ? 12.602 13.688 -17.766 1 92 160 ILE B N 1
ATOM 4024 C CA . ILE B 1 160 ? 11.617 12.648 -18.078 1 92 160 ILE B CA 1
ATOM 4025 C C . ILE B 1 160 ? 10.234 13.273 -18.188 1 92 160 ILE B C 1
ATOM 4027 O O . ILE B 1 160 ? 9.469 12.938 -19.094 1 92 160 ILE B O 1
ATOM 4031 N N . PHE B 1 161 ? 9.922 14.188 -17.297 1 92 161 PHE B N 1
ATOM 4032 C CA . PHE B 1 161 ? 8.641 14.883 -17.344 1 92 161 PHE B CA 1
ATOM 4033 C C . PHE B 1 161 ? 8.516 15.703 -18.625 1 92 161 PHE B C 1
ATOM 4035 O O . PHE B 1 161 ? 7.461 15.727 -19.25 1 92 161 PHE B O 1
ATOM 4042 N N . LYS B 1 162 ? 9.562 16.375 -19.016 1 91.88 162 LYS B N 1
ATOM 4043 C CA . LYS B 1 162 ? 9.562 17.219 -20.203 1 91.88 162 LYS B CA 1
ATOM 4044 C C . LYS B 1 162 ? 9.328 16.391 -21.453 1 91.88 162 LYS B C 1
ATOM 4046 O O . LYS B 1 162 ? 8.664 16.844 -22.391 1 91.88 162 LYS B O 1
ATOM 4051 N N . ALA B 1 163 ? 9.844 15.188 -21.438 1 91.75 163 ALA B N 1
ATOM 4052 C CA . ALA B 1 163 ? 9.758 14.32 -22.609 1 91.75 163 ALA B CA 1
ATOM 4053 C C . ALA B 1 163 ? 8.422 13.594 -22.656 1 91.75 163 ALA B C 1
ATOM 4055 O O . ALA B 1 163 ? 8.047 13.023 -23.688 1 91.75 163 ALA B O 1
ATOM 4056 N N . ALA B 1 164 ? 7.707 13.641 -21.516 1 91.19 164 ALA B N 1
ATOM 4057 C CA . ALA B 1 164 ? 6.465 12.883 -21.438 1 91.19 164 ALA B CA 1
ATOM 4058 C C . ALA B 1 164 ? 5.348 13.555 -22.234 1 91.19 164 ALA B C 1
ATOM 4060 O O . ALA B 1 164 ? 5.23 14.781 -22.234 1 91.19 164 ALA B O 1
ATOM 4061 N N . GLU B 1 165 ? 4.578 12.766 -22.906 1 89.62 165 GLU B N 1
ATOM 4062 C CA . GLU B 1 165 ? 3.432 13.266 -23.656 1 89.62 165 GLU B CA 1
ATOM 4063 C C . GLU B 1 165 ? 2.166 13.266 -22.797 1 89.62 165 GLU B C 1
ATOM 4065 O O . GLU B 1 165 ? 1.916 12.312 -22.062 1 89.62 165 GLU B O 1
ATOM 4070 N N . PRO B 1 166 ? 1.43 14.297 -22.906 1 87.12 166 PRO B N 1
ATOM 4071 C CA . PRO B 1 166 ? 0.167 14.305 -22.172 1 87.12 166 PRO B CA 1
ATOM 4072 C C . PRO B 1 166 ? -0.808 13.234 -22.641 1 87.12 166 PRO B C 1
ATOM 4074 O O . PRO B 1 166 ? -0.751 12.812 -23.797 1 87.12 166 PRO B O 1
ATOM 4077 N N . PRO B 1 167 ? -1.743 12.836 -21.891 1 87.31 167 PRO B N 1
ATOM 4078 C CA . PRO B 1 167 ? -1.871 13.234 -20.484 1 87.31 167 PRO B CA 1
ATOM 4079 C C . PRO B 1 167 ? -0.841 12.555 -19.578 1 87.31 167 PRO B C 1
ATOM 4081 O O . PRO B 1 167 ? -0.544 11.367 -19.766 1 87.31 167 PRO B O 1
ATOM 4084 N N . ILE B 1 168 ? -0.321 13.32 -18.672 1 90.44 168 ILE B N 1
ATOM 4085 C CA . ILE B 1 168 ? 0.662 12.789 -17.734 1 90.44 168 ILE B CA 1
ATOM 4086 C C . ILE B 1 168 ? -0.018 12.461 -16.406 1 90.44 168 ILE B C 1
ATOM 4088 O O . ILE B 1 168 ? -0.6 13.344 -15.766 1 90.44 168 ILE B O 1
ATOM 4092 N N . ILE B 1 169 ? -0.012 11.195 -16.109 1 92.19 169 ILE B N 1
ATOM 4093 C CA . ILE B 1 169 ? -0.508 10.719 -14.82 1 92.19 169 ILE B CA 1
ATOM 4094 C C . ILE B 1 169 ? 0.662 10.266 -13.953 1 92.19 169 ILE B C 1
ATOM 4096 O O . ILE B 1 169 ? 1.573 9.586 -14.438 1 92.19 169 ILE B O 1
ATOM 4100 N N . THR B 1 170 ? 0.658 10.695 -12.711 1 93.5 170 THR B N 1
ATOM 4101 C CA . THR B 1 170 ? 1.797 10.367 -11.859 1 93.5 170 THR B CA 1
ATOM 4102 C C . THR B 1 170 ? 1.347 9.586 -10.625 1 93.5 170 THR B C 1
ATOM 4104 O O . THR B 1 170 ? 0.18 9.656 -10.234 1 93.5 170 THR B O 1
ATOM 4107 N N . ALA B 1 171 ? 2.135 8.781 -10.094 1 93.31 171 ALA B N 1
ATOM 4108 C CA . ALA B 1 171 ? 1.973 8.062 -8.836 1 93.31 171 ALA B CA 1
ATOM 4109 C C . ALA B 1 171 ? 3.326 7.648 -8.258 1 93.31 171 ALA B C 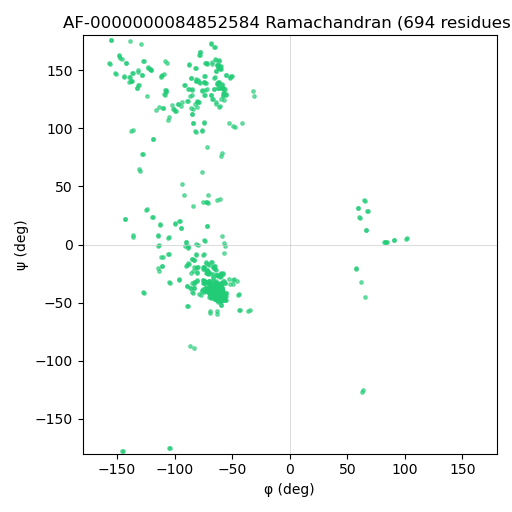1
ATOM 4111 O O . ALA B 1 171 ? 4.336 7.664 -8.969 1 93.31 171 ALA B O 1
ATOM 4112 N N . TYR B 1 172 ? 3.346 7.461 -6.969 1 92.56 172 TYR B N 1
ATOM 4113 C CA . TYR B 1 172 ? 4.516 6.797 -6.41 1 92.56 172 TYR B CA 1
ATOM 4114 C C . TYR B 1 172 ? 4.496 5.305 -6.727 1 92.56 172 TYR B C 1
ATOM 4116 O O . TYR B 1 172 ? 3.725 4.551 -6.133 1 92.56 172 TYR B O 1
ATOM 4124 N N . THR B 1 173 ? 5.332 4.953 -7.676 1 94.75 173 THR B N 1
ATOM 4125 C CA . THR B 1 173 ? 5.371 3.555 -8.086 1 94.75 173 THR B CA 1
ATOM 4126 C C . THR B 1 173 ? 6.152 2.717 -7.078 1 94.75 173 THR B C 1
ATOM 4128 O O . THR B 1 173 ? 6.801 3.26 -6.184 1 94.75 173 THR B O 1
ATOM 4131 N N . GLU B 1 174 ? 5.984 1.402 -7.207 1 93.81 174 GLU B N 1
ATOM 4132 C CA . GLU B 1 174 ? 6.641 0.43 -6.34 1 93.81 174 GLU B CA 1
ATOM 4133 C C . GLU B 1 174 ? 7.398 -0.614 -7.156 1 93.81 174 GLU B C 1
ATOM 4135 O O . GLU B 1 174 ? 7.16 -0.763 -8.359 1 93.81 174 GLU B O 1
ATOM 4140 N N . CYS B 1 175 ? 8.344 -1.168 -6.391 1 91.44 175 CYS B N 1
ATOM 4141 C CA . CYS B 1 175 ? 9.047 -2.326 -6.934 1 91.44 175 CYS B CA 1
ATOM 4142 C C . CYS B 1 175 ? 8.258 -3.607 -6.684 1 91.44 175 CYS B C 1
ATOM 4144 O O . CYS B 1 175 ? 8.227 -4.113 -5.562 1 91.44 175 CYS B O 1
ATOM 4146 N N . ALA B 1 176 ? 7.637 -4.117 -7.719 1 94.81 176 ALA B N 1
ATOM 4147 C CA . ALA B 1 176 ? 6.867 -5.355 -7.605 1 94.81 176 ALA B CA 1
ATOM 4148 C C . ALA B 1 176 ? 7.75 -6.574 -7.867 1 94.81 176 ALA B C 1
ATOM 4150 O O . ALA B 1 176 ? 8.375 -6.68 -8.922 1 94.81 176 ALA B O 1
ATOM 4151 N N . HIS B 1 177 ? 7.809 -7.453 -6.957 1 94.75 177 HIS B N 1
ATOM 4152 C CA . HIS B 1 177 ? 8.586 -8.68 -7.117 1 94.75 177 HIS B CA 1
ATOM 4153 C C . HIS B 1 177 ? 7.766 -9.773 -7.785 1 94.75 177 HIS B C 1
ATOM 4155 O O . HIS B 1 177 ? 6.609 -10 -7.418 1 94.75 177 HIS B O 1
ATOM 4161 N N . ILE B 1 178 ? 8.359 -10.391 -8.719 1 96.62 178 ILE B N 1
ATOM 4162 C CA . ILE B 1 178 ? 7.695 -11.523 -9.359 1 96.62 178 ILE B CA 1
ATOM 4163 C C . ILE B 1 178 ? 7.609 -12.695 -8.383 1 96.62 178 ILE B C 1
ATOM 4165 O O . ILE B 1 178 ? 6.523 -13.227 -8.141 1 96.62 178 ILE B O 1
ATOM 4169 N N . ILE B 1 179 ? 8.789 -13.102 -7.91 1 93.19 179 ILE B N 1
ATOM 4170 C CA . ILE B 1 179 ? 8.844 -13.977 -6.742 1 93.19 179 ILE B CA 1
ATOM 4171 C C . ILE B 1 179 ? 8.812 -13.133 -5.469 1 93.19 179 ILE B C 1
ATOM 4173 O O . ILE B 1 179 ? 9.695 -12.305 -5.238 1 93.19 179 ILE B O 1
ATOM 4177 N N . PRO B 1 180 ? 7.809 -13.312 -4.699 1 90 180 PRO B N 1
ATOM 4178 C CA . PRO B 1 180 ? 7.617 -12.422 -3.553 1 90 180 PRO B CA 1
ATOM 4179 C C . PRO B 1 180 ? 8.805 -12.438 -2.592 1 90 180 PRO B C 1
ATOM 4181 O O . PRO B 1 180 ? 9.281 -13.508 -2.207 1 90 180 PRO B O 1
ATOM 4184 N N . GLU B 1 181 ? 9.141 -11.242 -2.145 1 85.25 181 GLU B N 1
ATOM 4185 C CA . GLU B 1 181 ? 10.273 -11.094 -1.229 1 85.25 181 GLU B CA 1
ATOM 4186 C C . GLU B 1 181 ? 9.938 -11.656 0.148 1 85.25 181 GLU B C 1
ATOM 4188 O O . GLU B 1 181 ? 10.836 -12.07 0.888 1 85.25 181 GLU B O 1
ATOM 4193 N N . ALA B 1 182 ? 8.703 -11.719 0.448 1 76.94 182 ALA B N 1
ATOM 4194 C CA . ALA B 1 182 ? 8.258 -12.188 1.76 1 76.94 182 ALA B CA 1
ATOM 4195 C C . ALA B 1 182 ? 8.719 -13.617 2.018 1 76.94 182 ALA B C 1
ATOM 4197 O O . ALA B 1 182 ? 8.828 -14.039 3.17 1 76.94 182 ALA B O 1
ATOM 4198 N N . ILE B 1 183 ? 8.945 -14.367 0.938 1 78.19 183 ILE B N 1
ATOM 4199 C CA . ILE B 1 183 ? 9.445 -15.734 1.059 1 78.19 183 ILE B CA 1
ATOM 4200 C C . ILE B 1 183 ? 10.773 -15.734 1.81 1 78.19 183 ILE B C 1
ATOM 4202 O O . ILE B 1 183 ? 11.078 -16.672 2.539 1 78.19 183 ILE B O 1
ATOM 4206 N N . PHE B 1 184 ? 11.43 -14.664 1.75 1 74.31 184 PHE B N 1
ATOM 4207 C CA . PHE B 1 184 ? 12.805 -14.648 2.234 1 74.31 184 PHE B CA 1
ATOM 4208 C C . PHE B 1 184 ? 12.938 -13.758 3.465 1 74.31 184 PHE B C 1
ATOM 4210 O O . PHE B 1 184 ? 14.031 -13.578 3.992 1 74.31 184 PHE B O 1
ATOM 4217 N N . PHE B 1 185 ? 11.867 -13.141 3.918 1 68.38 185 PHE B N 1
ATOM 4218 C CA . PHE B 1 185 ? 11.914 -12.266 5.082 1 68.38 185 PHE B CA 1
ATOM 4219 C C . PHE B 1 185 ? 11.719 -13.062 6.367 1 68.38 185 PHE B C 1
ATOM 4221 O O . PHE B 1 185 ? 11.078 -14.109 6.363 1 68.38 185 PHE B O 1
ATOM 4228 N N . ASN B 1 186 ? 12.25 -12.469 7.418 1 64.62 186 ASN B N 1
ATOM 4229 C CA . ASN B 1 186 ? 12.086 -12.984 8.773 1 64.62 186 ASN B CA 1
ATOM 4230 C C . ASN B 1 186 ? 12.656 -14.391 8.914 1 64.62 186 ASN B C 1
ATOM 4232 O O . ASN B 1 186 ? 12.078 -15.234 9.602 1 64.62 186 ASN B O 1
ATOM 4236 N N . ILE B 1 187 ? 13.586 -14.742 8.039 1 68.31 187 ILE B N 1
ATOM 4237 C CA . ILE B 1 187 ? 14.305 -16 8.188 1 68.31 187 ILE B CA 1
ATOM 4238 C C . ILE B 1 187 ? 15.352 -15.867 9.297 1 68.31 187 ILE B C 1
ATOM 4240 O O . ILE B 1 187 ? 16.328 -15.125 9.148 1 68.31 187 ILE B O 1
ATOM 4244 N N . LYS B 1 188 ? 14.984 -16.328 10.477 1 66.19 188 LYS B N 1
ATOM 4245 C CA . LYS B 1 188 ? 15.875 -16.25 11.633 1 66.19 188 LYS B CA 1
ATOM 4246 C C . LYS B 1 188 ? 17.125 -17.109 11.43 1 66.19 188 LYS B C 1
ATOM 4248 O O . LYS B 1 188 ? 17.188 -17.891 10.492 1 66.19 188 LYS B O 1
ATOM 4253 N N . SER B 1 189 ? 18.047 -16.938 12.297 1 68.31 189 SER B N 1
ATOM 4254 C CA . SER B 1 189 ? 19.328 -17.641 12.211 1 68.31 189 SER B CA 1
ATOM 4255 C C . SER B 1 189 ? 19.141 -19.141 12.297 1 68.31 189 SER B C 1
ATOM 4257 O O . SER B 1 189 ? 18.094 -19.609 12.766 1 68.31 189 SER B O 1
ATOM 4259 N N . LYS B 1 190 ? 19.953 -19.906 11.742 1 64.12 190 LYS B N 1
ATOM 4260 C CA . LYS B 1 190 ? 19.953 -21.359 11.617 1 64.12 190 LYS B CA 1
ATOM 4261 C C . LYS B 1 190 ? 19.719 -22.031 12.969 1 64.12 190 LYS B C 1
ATOM 4263 O O . LYS B 1 190 ? 19.141 -23.109 13.039 1 64.12 190 LYS B O 1
ATOM 4268 N N . GLU B 1 191 ? 20.141 -21.375 13.836 1 61.22 191 GLU B N 1
ATOM 4269 C CA . GLU B 1 191 ? 20.109 -22.016 15.148 1 61.22 191 GLU B CA 1
ATOM 4270 C C . GLU B 1 191 ? 18.688 -22.047 15.719 1 61.22 191 GLU B C 1
ATOM 4272 O O . GLU B 1 191 ? 18.391 -22.875 16.578 1 61.22 191 GLU B O 1
ATOM 4277 N N . GLU B 1 192 ? 17.875 -21.281 15.266 1 58.56 192 GLU B N 1
ATOM 4278 C CA . GLU B 1 192 ? 16.531 -21.203 15.82 1 58.56 192 GLU B CA 1
ATOM 4279 C C . GLU B 1 192 ? 15.508 -21.859 14.883 1 58.56 192 GLU B C 1
ATOM 4281 O O . GLU B 1 192 ? 15.492 -21.562 13.688 1 58.56 192 GLU B O 1
ATOM 4286 N N . LYS B 1 193 ? 15.07 -23.062 15.383 1 60.41 193 LYS B N 1
ATOM 4287 C CA . LYS B 1 193 ? 13.969 -23.656 14.633 1 60.41 193 LYS B CA 1
ATOM 4288 C C . LYS B 1 193 ? 12.852 -22.641 14.398 1 60.41 193 LYS B C 1
ATOM 4290 O O . LYS B 1 193 ? 12.305 -22.078 15.344 1 60.41 193 LYS B O 1
ATOM 4295 N N . SER B 1 194 ? 12.75 -22.062 13.203 1 70.44 194 SER B N 1
ATOM 4296 C CA . SER B 1 194 ? 11.742 -21.078 12.859 1 70.44 194 SER B CA 1
ATOM 4297 C C . SER B 1 194 ? 10.773 -21.609 11.805 1 70.44 194 SER B C 1
ATOM 4299 O O . SER B 1 194 ? 11.203 -22.172 10.797 1 70.44 194 SER B O 1
ATOM 4301 N N . PRO B 1 195 ? 9.516 -21.719 12.07 1 68.81 195 PRO B N 1
ATOM 4302 C CA . PRO B 1 195 ? 8.516 -22.141 11.086 1 68.81 195 PRO B CA 1
ATOM 4303 C C . PRO B 1 195 ? 8.641 -21.391 9.758 1 68.81 195 PRO B C 1
ATOM 4305 O O . PRO B 1 195 ? 8.414 -21.984 8.695 1 68.81 195 PRO B O 1
ATOM 4308 N N . LYS B 1 196 ? 9.078 -20.266 9.883 1 75.12 196 LYS B N 1
ATOM 4309 C CA . LYS B 1 196 ? 9.242 -19.469 8.672 1 75.12 196 LYS B CA 1
ATOM 4310 C C . LYS B 1 196 ? 10.398 -20 7.824 1 75.12 196 LYS B C 1
ATOM 4312 O O . LYS B 1 196 ? 10.281 -20.078 6.598 1 75.12 196 LYS B O 1
ATOM 4317 N N . ARG B 1 197 ? 11.438 -20.375 8.398 1 78.25 197 ARG B N 1
ATOM 4318 C CA . ARG B 1 197 ? 12.594 -20.938 7.699 1 78.25 197 ARG B CA 1
ATOM 4319 C C . ARG B 1 197 ? 12.227 -22.25 7.016 1 78.25 197 ARG B C 1
ATOM 4321 O O . ARG B 1 197 ? 12.57 -22.469 5.852 1 78.25 197 ARG B O 1
ATOM 4328 N N . ASP B 1 198 ? 11.539 -23.031 7.734 1 77.38 198 ASP B N 1
ATOM 4329 C CA . ASP B 1 198 ? 11.102 -24.312 7.199 1 77.38 198 ASP B CA 1
ATOM 4330 C C . ASP B 1 198 ? 10.172 -24.125 6.004 1 77.38 198 ASP B C 1
ATOM 4332 O O . ASP B 1 198 ? 10.312 -24.812 4.984 1 77.38 198 ASP B O 1
ATOM 4336 N N . TYR B 1 199 ? 9.258 -23.266 6.129 1 79.25 199 TYR B N 1
ATOM 4337 C CA . TYR B 1 199 ? 8.305 -22.984 5.062 1 79.25 199 TYR B CA 1
ATOM 4338 C C . TYR B 1 199 ? 9.008 -22.438 3.826 1 79.25 199 TYR B C 1
ATOM 4340 O O . TYR B 1 199 ? 8.773 -22.906 2.711 1 79.25 199 TYR B O 1
ATOM 4348 N N . SER B 1 200 ? 9.852 -21.484 4.051 1 83.19 200 SER B N 1
ATOM 4349 C CA . SER B 1 200 ? 10.602 -20.922 2.938 1 83.19 200 SER B CA 1
ATOM 4350 C C . SER B 1 200 ? 11.43 -21.984 2.229 1 83.19 200 SER B C 1
ATOM 4352 O O . SER B 1 200 ? 11.508 -22 0.998 1 83.19 200 SER B O 1
ATOM 4354 N N . ALA B 1 201 ? 11.977 -22.859 3.023 1 83.12 201 ALA B N 1
ATOM 4355 C CA . ALA B 1 201 ? 12.766 -23.938 2.451 1 83.12 201 ALA B CA 1
ATOM 4356 C C . ALA B 1 201 ? 11.898 -24.875 1.613 1 83.12 201 ALA B C 1
ATOM 4358 O O . ALA B 1 201 ? 12.336 -25.391 0.583 1 83.12 201 ALA B O 1
ATOM 4359 N N . SER B 1 202 ? 10.734 -25.109 2.031 1 83.19 202 SER B N 1
ATOM 4360 C CA . SER B 1 202 ? 9.805 -25.953 1.286 1 83.19 202 SER B CA 1
ATOM 4361 C C . SER B 1 202 ? 9.461 -25.328 -0.067 1 83.19 202 SER B C 1
ATOM 4363 O O . SER B 1 202 ? 9.461 -26.031 -1.087 1 83.19 202 SER B O 1
ATOM 4365 N N . ILE B 1 203 ? 9.18 -24.062 -0.061 1 87 203 ILE B N 1
ATOM 4366 C CA . ILE B 1 203 ? 8.859 -23.359 -1.294 1 87 203 ILE B CA 1
ATOM 4367 C C . ILE B 1 203 ? 10.023 -23.469 -2.273 1 87 203 ILE B C 1
ATOM 4369 O O . ILE B 1 203 ? 9.836 -23.844 -3.432 1 87 203 ILE B O 1
ATOM 4373 N N . LEU B 1 204 ? 11.188 -23.234 -1.776 1 88.38 204 LEU B N 1
ATOM 4374 C CA . LEU B 1 204 ? 12.375 -23.234 -2.631 1 88.38 204 LEU B CA 1
ATOM 4375 C C . LEU B 1 204 ? 12.68 -24.641 -3.135 1 88.38 204 LEU B C 1
ATOM 4377 O O . LEU B 1 204 ? 13.156 -24.812 -4.258 1 88.38 204 LEU B O 1
ATOM 4381 N N . ALA B 1 205 ? 12.453 -25.562 -2.322 1 88 205 ALA B N 1
ATOM 4382 C CA . ALA B 1 2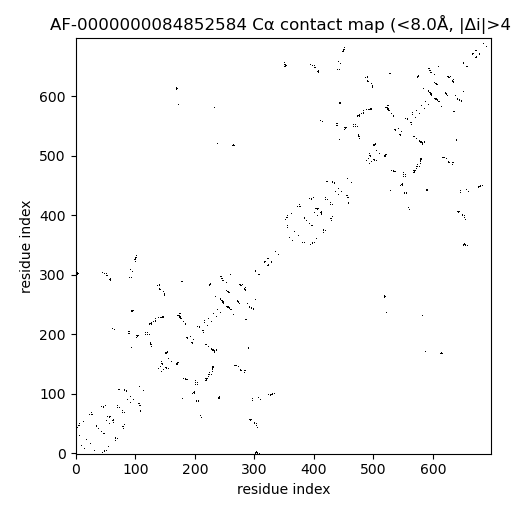05 ? 12.672 -26.953 -2.73 1 88 205 ALA B CA 1
ATOM 4383 C C . ALA B 1 205 ? 11.742 -27.328 -3.879 1 88 205 ALA B C 1
ATOM 4385 O O . ALA B 1 205 ? 12.156 -28.031 -4.816 1 88 205 ALA B O 1
ATOM 4386 N N . VAL B 1 206 ? 10.547 -26.953 -3.824 1 90.19 206 VAL B N 1
ATOM 4387 C CA . VAL B 1 206 ? 9.602 -27.234 -4.902 1 90.19 206 VAL B CA 1
ATOM 4388 C C . VAL B 1 206 ? 10.07 -26.547 -6.188 1 90.19 206 VAL B C 1
ATOM 4390 O O . VAL B 1 206 ? 10.078 -27.156 -7.258 1 90.19 206 VAL B O 1
ATOM 4393 N N . LEU B 1 207 ? 10.492 -25.312 -6.062 1 91.88 207 LEU B N 1
ATOM 4394 C CA . LEU B 1 207 ? 10.961 -24.578 -7.23 1 91.88 207 LEU B CA 1
ATOM 4395 C C . LEU B 1 207 ? 12.203 -25.234 -7.828 1 91.88 207 LEU B C 1
ATOM 4397 O O . LEU B 1 207 ? 12.344 -25.297 -9.047 1 91.88 207 LEU B O 1
ATOM 4401 N N . LYS B 1 208 ? 13.016 -25.688 -6.961 1 89.5 208 LYS B N 1
ATOM 4402 C CA . LYS B 1 208 ? 14.188 -26.406 -7.43 1 89.5 208 LYS B CA 1
ATOM 4403 C C . LYS B 1 208 ? 13.789 -27.672 -8.172 1 89.5 208 LYS B C 1
ATOM 4405 O O . LYS B 1 208 ? 14.352 -28 -9.227 1 89.5 208 LYS B O 1
ATOM 4410 N N . GLN B 1 209 ? 12.898 -28.344 -7.656 1 89 209 GLN B N 1
ATOM 4411 C CA . GLN B 1 209 ? 12.383 -29.547 -8.32 1 89 209 GLN B CA 1
ATOM 4412 C C . GLN B 1 209 ? 11.789 -29.203 -9.68 1 89 209 GLN B C 1
ATOM 4414 O O . GLN B 1 209 ? 11.859 -30.016 -10.609 1 89 209 GLN B O 1
ATOM 4419 N N . PHE B 1 210 ? 11.211 -28.062 -9.789 1 92 210 PHE B N 1
ATOM 4420 C CA . PHE B 1 210 ? 10.633 -27.594 -11.039 1 92 210 PHE B CA 1
ATOM 4421 C C . PHE B 1 210 ? 11.727 -27.156 -12.008 1 92 210 PHE B C 1
ATOM 4423 O O . PHE B 1 210 ? 11.445 -26.828 -13.164 1 92 210 PHE B O 1
ATOM 4430 N N . GLY B 1 211 ? 12.984 -27.094 -11.523 1 91.25 211 GLY B N 1
ATOM 4431 C CA . GLY B 1 211 ? 14.102 -26.828 -12.406 1 91.25 211 GLY B CA 1
ATOM 4432 C C . GLY B 1 211 ? 14.586 -25.391 -12.336 1 91.25 211 GLY B C 1
ATOM 4433 O O . GLY B 1 211 ? 15.43 -24.969 -13.133 1 91.25 211 GLY B O 1
ATOM 4434 N N . TYR B 1 212 ? 14.016 -24.625 -11.422 1 92.38 212 TYR B N 1
ATOM 4435 C CA . TYR B 1 212 ? 14.445 -23.234 -11.297 1 92.38 212 TYR B CA 1
ATOM 4436 C C . TYR B 1 212 ? 15.766 -23.141 -10.531 1 92.38 212 TYR B C 1
ATOM 4438 O O . TYR B 1 212 ? 15.984 -23.875 -9.57 1 92.38 212 TYR B O 1
ATOM 4446 N N . ASP B 1 213 ? 16.578 -22.297 -10.992 1 92.19 213 ASP B N 1
ATOM 4447 C CA . ASP B 1 213 ? 17.797 -21.953 -10.25 1 92.19 213 ASP B CA 1
ATOM 4448 C C . ASP B 1 213 ? 17.5 -20.922 -9.164 1 92.19 213 ASP B C 1
ATOM 4450 O O . ASP B 1 213 ? 17.578 -19.719 -9.406 1 92.19 213 ASP B O 1
ATOM 4454 N N . THR B 1 214 ? 17.297 -21.344 -7.938 1 88.94 214 THR B N 1
ATOM 4455 C CA . THR B 1 214 ? 16.844 -20.5 -6.844 1 88.94 214 THR B CA 1
ATOM 4456 C C . THR B 1 214 ? 17.938 -19.516 -6.418 1 88.94 214 THR B C 1
ATOM 4458 O O . THR B 1 214 ? 17.656 -18.516 -5.746 1 88.94 214 THR B O 1
ATOM 4461 N N . SER B 1 215 ? 19.156 -19.766 -6.789 1 86.94 215 SER B N 1
ATOM 4462 C CA . SER B 1 215 ? 20.25 -18.875 -6.426 1 86.94 215 SER B CA 1
ATOM 4463 C C . SER B 1 215 ? 20.141 -17.531 -7.129 1 86.94 215 SER B C 1
ATOM 4465 O O . SER B 1 215 ? 20.734 -16.547 -6.699 1 86.94 215 SER B O 1
ATOM 4467 N N . THR B 1 216 ? 19.328 -17.469 -8.125 1 87.75 216 THR B N 1
ATOM 4468 C CA . THR B 1 216 ? 19.219 -16.266 -8.922 1 87.75 216 THR B CA 1
ATOM 4469 C C . THR B 1 216 ? 18.25 -15.273 -8.281 1 87.75 216 THR B C 1
ATOM 4471 O O . THR B 1 216 ? 18.219 -14.094 -8.648 1 87.75 216 THR B O 1
ATOM 4474 N N . PHE B 1 217 ? 17.516 -15.742 -7.324 1 88.5 217 PHE B N 1
ATOM 4475 C CA . PHE B 1 217 ? 16.547 -14.836 -6.719 1 88.5 217 PHE B CA 1
ATOM 4476 C C . PHE B 1 217 ? 16.438 -15.07 -5.219 1 88.5 217 PHE B C 1
ATOM 4478 O O . PHE B 1 217 ? 15.383 -14.867 -4.621 1 88.5 217 PHE B O 1
ATOM 4485 N N . SER B 1 218 ? 17.406 -15.641 -4.633 1 83 218 SER B N 1
ATOM 4486 C CA . SER B 1 218 ? 17.469 -15.844 -3.188 1 83 218 SER B CA 1
ATOM 4487 C C . SER B 1 218 ? 18.484 -14.906 -2.535 1 83 218 SER B C 1
ATOM 4489 O O . SER B 1 218 ? 19.359 -14.375 -3.209 1 83 218 SER B O 1
ATOM 4491 N N . GLY B 1 219 ? 18.219 -14.68 -1.2 1 79.88 219 GLY B N 1
ATOM 4492 C CA . GLY B 1 219 ? 19.109 -13.773 -0.496 1 79.88 219 GLY B CA 1
ATOM 4493 C C . GLY B 1 219 ? 19.078 -12.359 -1.026 1 79.88 219 GLY B C 1
ATOM 4494 O O . GLY B 1 219 ? 18 -11.781 -1.188 1 79.88 219 GLY B O 1
ATOM 4495 N N . GLU B 1 220 ? 20.203 -11.844 -1.371 1 78.69 220 GLU B N 1
ATOM 4496 C CA . GLU B 1 220 ? 20.281 -10.477 -1.877 1 78.69 220 GLU B CA 1
ATOM 4497 C C . GLU B 1 220 ? 19.703 -10.375 -3.285 1 78.69 220 GLU B C 1
ATOM 4499 O O . GLU B 1 220 ? 19.234 -9.312 -3.688 1 78.69 220 GLU B O 1
ATOM 4504 N N . LYS B 1 221 ? 19.688 -11.492 -3.904 1 86.44 221 LYS B N 1
ATOM 4505 C CA . LYS B 1 221 ? 19.266 -11.5 -5.305 1 86.44 221 LYS B CA 1
ATOM 4506 C C . LYS B 1 221 ? 17.75 -11.461 -5.43 1 86.44 221 LYS B C 1
ATOM 4508 O O . LYS B 1 221 ? 17.219 -11.359 -6.539 1 86.44 221 LYS B O 1
ATOM 4513 N N . VAL B 1 222 ? 17.125 -11.438 -4.324 1 88.81 222 VAL B N 1
ATOM 4514 C CA . VAL B 1 222 ? 15.672 -11.328 -4.359 1 88.81 222 VAL B CA 1
ATOM 4515 C C . VAL B 1 222 ? 15.273 -10 -4.996 1 88.81 222 VAL B C 1
ATOM 4517 O O . VAL B 1 222 ? 14.203 -9.891 -5.609 1 88.81 222 VAL B O 1
ATOM 4520 N N . HIS B 1 223 ? 16.203 -9.008 -4.883 1 89.69 223 HIS B N 1
ATOM 4521 C CA . HIS B 1 223 ? 15.945 -7.68 -5.422 1 89.69 223 HIS B CA 1
ATOM 4522 C C . HIS B 1 223 ? 16.625 -7.488 -6.777 1 89.69 223 HIS B C 1
ATOM 4524 O O . HIS B 1 223 ? 16.766 -6.359 -7.246 1 89.69 223 HIS B O 1
ATOM 4530 N N . SER B 1 224 ? 16.984 -8.648 -7.383 1 92.38 224 SER B N 1
ATOM 4531 C CA . SER B 1 224 ? 17.547 -8.555 -8.727 1 92.38 224 SER B CA 1
ATOM 4532 C C . SER B 1 224 ? 16.531 -8.008 -9.719 1 92.38 224 SER B C 1
ATOM 4534 O O . SER B 1 224 ? 15.328 -8.273 -9.586 1 92.38 224 SER B O 1
ATOM 4536 N N . LEU B 1 225 ? 17.047 -7.289 -10.758 1 94.81 225 LEU B N 1
ATOM 4537 C CA . LEU B 1 225 ? 16.172 -6.66 -11.734 1 94.81 225 LEU B CA 1
ATOM 4538 C C . LEU B 1 225 ? 15.406 -7.711 -12.539 1 94.81 225 LEU B C 1
ATOM 4540 O O . LEU B 1 225 ? 14.344 -7.422 -13.094 1 94.81 225 LEU B O 1
ATOM 4544 N N . THR B 1 226 ? 15.898 -8.914 -12.555 1 96.06 226 THR B N 1
ATOM 4545 C CA . THR B 1 226 ? 15.211 -10 -13.25 1 96.06 226 THR B CA 1
ATOM 4546 C C . THR B 1 226 ? 13.961 -10.422 -12.477 1 96.06 226 THR B C 1
ATOM 4548 O O . THR B 1 226 ? 13.094 -11.117 -13.023 1 96.06 226 THR B O 1
ATOM 4551 N N . ASN B 1 227 ? 13.883 -9.992 -11.172 1 95.88 227 ASN B N 1
ATOM 4552 C CA . ASN B 1 227 ? 12.766 -10.383 -10.32 1 95.88 227 ASN B CA 1
ATOM 4553 C C . ASN B 1 227 ? 11.906 -9.18 -9.938 1 95.88 227 ASN B C 1
ATOM 4555 O O . ASN B 1 227 ? 11.047 -9.281 -9.055 1 95.88 227 ASN B O 1
ATOM 4559 N N . VAL B 1 228 ? 12.141 -8.023 -10.492 1 95.69 228 VAL B N 1
ATOM 4560 C CA . VAL B 1 228 ? 11.367 -6.867 -10.062 1 95.69 228 VAL B CA 1
ATOM 4561 C C . VAL B 1 228 ? 10.836 -6.121 -11.289 1 95.69 228 VAL B C 1
ATOM 4563 O O . VAL B 1 228 ? 11.461 -6.125 -12.352 1 95.69 228 VAL B O 1
ATOM 4566 N N . ILE B 1 229 ? 9.68 -5.492 -11.102 1 97.44 229 ILE B N 1
ATOM 4567 C CA . ILE B 1 229 ? 9 -4.699 -12.125 1 97.44 229 ILE B CA 1
ATOM 4568 C C . ILE B 1 229 ? 8.422 -3.434 -11.5 1 97.44 229 ILE B C 1
ATOM 4570 O O . ILE B 1 229 ? 7.895 -3.471 -10.383 1 97.44 229 ILE B O 1
ATOM 4574 N N . THR B 1 230 ? 8.516 -2.318 -12.195 1 96.88 230 THR B N 1
ATOM 4575 C CA . THR B 1 230 ? 7.945 -1.074 -11.688 1 96.88 230 THR B CA 1
ATOM 4576 C C . THR B 1 230 ? 6.438 -1.036 -11.914 1 96.88 230 THR B C 1
ATOM 4578 O O . THR B 1 230 ? 5.973 -1.132 -13.055 1 96.88 230 THR B O 1
ATOM 4581 N N . MET B 1 231 ? 5.691 -0.872 -10.797 1 97 231 MET B N 1
ATOM 4582 C CA . MET B 1 231 ? 4.238 -0.816 -10.898 1 97 231 MET B CA 1
ATOM 4583 C C . MET B 1 231 ? 3.668 0.256 -9.977 1 97 231 MET B C 1
ATOM 4585 O O . MET B 1 231 ? 4.238 0.539 -8.922 1 97 231 MET B O 1
ATOM 4589 N N . ASP B 1 232 ? 2.613 0.897 -10.469 1 95.38 232 ASP B N 1
ATOM 4590 C CA . ASP B 1 232 ? 1.914 1.729 -9.492 1 95.38 232 ASP B CA 1
ATOM 4591 C C . ASP B 1 232 ? 1.226 0.873 -8.438 1 95.38 232 ASP B C 1
ATOM 4593 O O . ASP B 1 232 ? 1.172 -0.352 -8.555 1 95.38 232 ASP B O 1
ATOM 4597 N N . LYS B 1 233 ? 0.692 1.484 -7.438 1 94.06 233 LYS B N 1
ATOM 4598 C CA . LYS B 1 233 ? 0.252 0.763 -6.246 1 94.06 233 LYS B CA 1
ATOM 4599 C C . LYS B 1 233 ? -0.991 -0.073 -6.539 1 94.06 233 LYS B C 1
ATOM 4601 O O . LYS B 1 233 ? -1.142 -1.177 -6.012 1 94.06 233 LYS B O 1
ATOM 4606 N N . ASN B 1 234 ? -1.925 0.407 -7.312 1 94.38 234 ASN B N 1
ATOM 4607 C CA . ASN B 1 234 ? -3.121 -0.355 -7.652 1 94.38 234 ASN B CA 1
ATOM 4608 C C . ASN B 1 234 ? -2.781 -1.603 -8.461 1 94.38 234 ASN B C 1
ATOM 4610 O O . ASN B 1 234 ? -3.279 -2.691 -8.172 1 94.38 234 ASN B O 1
ATOM 4614 N N . ILE B 1 235 ? -1.865 -1.457 -9.461 1 95.5 235 ILE B N 1
ATOM 4615 C CA . ILE B 1 235 ? -1.449 -2.572 -10.305 1 95.5 235 ILE B CA 1
ATOM 4616 C C . ILE B 1 235 ? -0.649 -3.574 -9.469 1 95.5 235 ILE B C 1
ATOM 4618 O O . ILE B 1 235 ? -0.851 -4.785 -9.586 1 95.5 235 ILE B O 1
ATOM 4622 N N . HIS B 1 236 ? 0.239 -3.037 -8.695 1 95.69 236 HIS B N 1
ATOM 4623 C CA . HIS B 1 236 ? 1.044 -3.895 -7.832 1 95.69 236 HIS B CA 1
ATOM 4624 C C . HIS B 1 236 ? 0.162 -4.77 -6.945 1 95.69 236 HIS B C 1
ATOM 4626 O O . HIS B 1 236 ? 0.461 -5.945 -6.734 1 95.69 236 HIS B O 1
ATOM 4632 N N . ASP B 1 237 ? -0.867 -4.188 -6.426 1 93.69 237 ASP B N 1
ATOM 4633 C CA . ASP B 1 237 ? -1.767 -4.902 -5.527 1 93.69 237 ASP B CA 1
ATOM 4634 C C . ASP B 1 237 ? -2.424 -6.086 -6.238 1 93.69 237 ASP B C 1
ATOM 4636 O O . ASP B 1 237 ? -2.426 -7.203 -5.723 1 93.69 237 ASP B O 1
ATOM 4640 N N . VAL B 1 238 ? -2.973 -5.844 -7.43 1 94.38 238 VAL B N 1
ATOM 4641 C CA . VAL B 1 238 ? -3.654 -6.914 -8.148 1 94.38 238 VAL B CA 1
ATOM 4642 C C . VAL B 1 238 ? -2.635 -7.938 -8.641 1 94.38 238 VAL B C 1
ATOM 4644 O O . VAL B 1 238 ? -2.936 -9.133 -8.727 1 94.38 238 VAL B O 1
ATOM 4647 N N . PHE B 1 239 ? -1.391 -7.523 -8.977 1 96.38 239 PHE B N 1
ATOM 4648 C CA . PHE B 1 239 ? -0.31 -8.438 -9.328 1 96.38 239 PHE B CA 1
ATOM 4649 C C . PHE B 1 239 ? 0.005 -9.375 -8.172 1 96.38 239 PHE B C 1
ATOM 4651 O O . PHE B 1 239 ? 0.102 -10.594 -8.367 1 96.38 239 PHE B O 1
ATOM 4658 N N . ASN B 1 240 ? 0.002 -8.805 -7 1 93.81 240 ASN B N 1
ATOM 4659 C CA . ASN B 1 240 ? 0.313 -9.578 -5.801 1 93.81 240 ASN B CA 1
ATOM 4660 C C . ASN B 1 240 ? -0.849 -10.484 -5.398 1 93.81 240 ASN B C 1
ATOM 4662 O O . ASN B 1 240 ? -0.66 -11.453 -4.664 1 93.81 240 ASN B O 1
ATOM 4666 N N . ARG B 1 241 ? -2.012 -10.195 -5.832 1 92.62 241 ARG B N 1
ATOM 4667 C CA . ARG B 1 241 ? -3.191 -10.992 -5.523 1 92.62 241 ARG B CA 1
ATOM 4668 C C . ARG B 1 241 ? -3.4 -12.086 -6.566 1 92.62 241 ARG B C 1
ATOM 4670 O O . ARG B 1 241 ? -4.395 -12.812 -6.523 1 92.62 241 ARG B O 1
ATOM 4677 N N . LEU B 1 242 ? -2.488 -12.164 -7.523 1 95.5 242 LEU B N 1
ATOM 4678 C CA . LEU B 1 242 ? -2.541 -13.133 -8.617 1 95.5 242 LEU B CA 1
ATOM 4679 C C . LEU B 1 242 ? -3.746 -12.875 -9.516 1 95.5 242 LEU B C 1
ATOM 4681 O O . LEU B 1 242 ? -4.383 -13.82 -9.992 1 95.5 242 LEU B O 1
ATOM 4685 N N . GLU B 1 243 ? -4.055 -11.633 -9.734 1 95.19 243 GLU B N 1
ATOM 4686 C CA . GLU B 1 243 ? -5.211 -11.281 -10.555 1 95.19 243 GLU B CA 1
ATOM 4687 C C . GLU B 1 243 ? -4.777 -10.672 -11.883 1 95.19 243 GLU B C 1
ATOM 4689 O O . GLU B 1 243 ? -5.605 -10.469 -12.781 1 95.19 243 GLU B O 1
ATOM 4694 N N . LEU B 1 244 ? -3.557 -10.375 -12 1 96.25 244 LEU B N 1
ATOM 4695 C CA . LEU B 1 244 ? -2.951 -9.844 -13.211 1 96.25 244 LEU B CA 1
ATOM 4696 C C . LEU B 1 244 ? -1.658 -10.586 -13.547 1 96.25 244 LEU B C 1
ATOM 4698 O O . LEU B 1 244 ? -0.851 -10.852 -12.656 1 96.25 244 LEU B O 1
ATOM 4702 N N . TYR B 1 245 ? -1.476 -10.953 -14.797 1 97.5 245 TYR B N 1
ATOM 4703 C CA . TYR B 1 245 ? -0.255 -11.656 -15.172 1 97.5 245 TYR B CA 1
ATOM 4704 C C . TYR B 1 245 ? 0.148 -11.328 -16.594 1 97.5 245 TYR B C 1
ATOM 4706 O O . TYR B 1 245 ? -0.637 -10.75 -17.359 1 97.5 245 TYR B O 1
ATOM 4714 N N . PHE B 1 246 ? 1.361 -11.609 -16.906 1 98.38 246 PHE B N 1
ATOM 4715 C CA . PHE B 1 246 ? 1.929 -11.398 -18.234 1 98.38 246 PHE B CA 1
ATOM 4716 C C . PHE B 1 246 ? 1.991 -12.703 -19.016 1 98.38 246 PHE B C 1
ATOM 4718 O O . PHE B 1 246 ? 2.693 -13.633 -18.609 1 98.38 246 PHE B O 1
ATOM 4725 N N . GLU B 1 247 ? 1.286 -12.758 -20.078 1 97.62 247 GLU B N 1
ATOM 4726 C CA . GLU B 1 247 ? 1.279 -13.938 -20.953 1 97.62 247 GLU B CA 1
ATOM 4727 C C . GLU B 1 247 ? 2.223 -13.758 -22.125 1 97.62 247 GLU B C 1
ATOM 4729 O O . GLU B 1 247 ? 2.053 -12.836 -22.938 1 97.62 247 GLU B O 1
ATOM 4734 N N . ALA B 1 248 ? 3.178 -14.664 -22.219 1 97 248 ALA B N 1
ATOM 4735 C CA . ALA B 1 248 ? 4.164 -14.562 -23.281 1 97 248 ALA B CA 1
ATOM 4736 C C . ALA B 1 248 ? 3.506 -14.695 -24.656 1 97 248 ALA B C 1
ATOM 4738 O O . ALA B 1 248 ? 2.584 -15.5 -24.828 1 97 248 ALA B O 1
ATOM 4739 N N . THR B 1 249 ? 3.939 -13.906 -25.547 1 97 249 THR B N 1
ATOM 4740 C CA . THR B 1 249 ? 3.512 -14 -26.938 1 97 249 THR B CA 1
ATOM 4741 C C . THR B 1 249 ? 4.602 -14.633 -27.797 1 97 249 THR B C 1
ATOM 4743 O O . THR B 1 249 ? 5.629 -15.078 -27.281 1 97 249 THR B O 1
ATOM 4746 N N . ALA B 1 250 ? 4.352 -14.664 -29.109 1 95.06 250 ALA B N 1
ATOM 4747 C CA . ALA B 1 250 ? 5.332 -15.203 -30.047 1 95.06 250 ALA B CA 1
ATOM 4748 C C . ALA B 1 250 ? 6.539 -14.273 -30.172 1 95.06 250 ALA B C 1
ATOM 4750 O O . ALA B 1 250 ? 7.629 -14.711 -30.562 1 95.06 250 ALA B O 1
ATOM 4751 N N . THR B 1 251 ? 6.305 -13 -29.891 1 96.31 251 THR B N 1
ATOM 4752 C CA . THR B 1 251 ? 7.387 -12.023 -29.938 1 96.31 251 THR B CA 1
ATOM 4753 C C . THR B 1 251 ? 8.156 -12 -28.625 1 96.31 251 THR B C 1
ATOM 4755 O O . THR B 1 251 ? 7.566 -11.867 -27.547 1 96.31 251 THR B O 1
ATOM 4758 N N . GLN B 1 252 ? 9.438 -12.117 -28.734 1 95.5 252 GLN B N 1
ATOM 4759 C CA . GLN B 1 252 ? 10.289 -12.156 -27.562 1 95.5 252 GLN B CA 1
ATOM 4760 C C . GLN B 1 252 ? 10.109 -10.906 -26.703 1 95.5 252 GLN B C 1
ATOM 4762 O O . GLN B 1 252 ? 10.023 -9.797 -27.234 1 95.5 252 GLN B O 1
ATOM 4767 N N . ASN B 1 253 ? 10 -11.094 -25.438 1 96.88 253 ASN B N 1
ATOM 4768 C CA . ASN B 1 253 ? 9.93 -10.039 -24.438 1 96.88 253 ASN B CA 1
ATOM 4769 C C . ASN B 1 253 ? 8.648 -9.219 -24.578 1 96.88 253 ASN B C 1
ATOM 4771 O O . ASN B 1 253 ? 8.547 -8.117 -24.031 1 96.88 253 ASN B O 1
ATOM 4775 N N . HIS B 1 254 ? 7.746 -9.766 -25.375 1 98.12 254 HIS B N 1
ATOM 4776 C CA . HIS B 1 254 ? 6.434 -9.148 -25.531 1 98.12 254 HIS B CA 1
ATOM 4777 C C . HIS B 1 254 ? 5.348 -9.977 -24.859 1 98.12 254 HIS B C 1
ATOM 4779 O O . HIS B 1 254 ? 5.27 -11.188 -25.062 1 98.12 254 HIS B O 1
ATOM 4785 N N . TYR B 1 255 ? 4.598 -9.312 -24.078 1 98.5 255 TYR B N 1
ATOM 4786 C CA . TYR B 1 255 ? 3.625 -10.016 -23.25 1 98.5 255 TYR B CA 1
ATOM 4787 C C . TYR B 1 255 ? 2.25 -9.367 -23.344 1 98.5 255 TYR B C 1
ATOM 4789 O O . TYR B 1 255 ? 2.139 -8.133 -23.375 1 98.5 255 TYR B O 1
ATOM 4797 N N . ASP B 1 256 ? 1.23 -10.164 -23.453 1 98.19 256 ASP B N 1
ATOM 4798 C CA . ASP B 1 256 ? -0.126 -9.672 -23.234 1 98.19 256 ASP B CA 1
ATOM 4799 C C . ASP B 1 256 ? -0.405 -9.484 -21.734 1 98.19 256 ASP B C 1
ATOM 4801 O O . ASP B 1 256 ? -0.063 -10.344 -20.922 1 98.19 256 ASP B O 1
ATOM 4805 N N . VAL B 1 257 ? -0.961 -8.312 -21.406 1 97.25 257 VAL B N 1
ATOM 4806 C CA . VAL B 1 257 ? -1.379 -8.07 -20.031 1 97.25 257 VAL B CA 1
ATOM 4807 C C . VAL B 1 257 ? -2.777 -8.641 -19.812 1 97.25 257 VAL B C 1
ATOM 4809 O O . VAL B 1 257 ? -3.756 -8.141 -20.375 1 97.25 257 VAL B O 1
ATOM 4812 N N . LYS B 1 258 ? -2.824 -9.711 -18.969 1 96.38 258 LYS B N 1
ATOM 4813 C CA . LYS B 1 258 ? -4.09 -10.391 -18.719 1 96.38 258 LYS B CA 1
ATOM 4814 C C . LYS B 1 258 ? -4.562 -10.172 -17.281 1 96.38 258 LYS B C 1
ATOM 4816 O O . LYS B 1 258 ? -3.748 -9.992 -16.375 1 96.38 258 LYS B O 1
ATOM 4821 N N . SER B 1 259 ? -5.855 -10.078 -17.141 1 92.88 259 SER B N 1
ATOM 4822 C CA . SER B 1 259 ? -6.457 -9.906 -15.828 1 92.88 259 SER B CA 1
ATOM 4823 C C . SER B 1 259 ? -7.688 -10.797 -15.664 1 92.88 259 SER B C 1
ATOM 4825 O O . SER B 1 259 ? -8.344 -11.141 -16.656 1 92.88 259 SER B O 1
ATOM 4827 N N . PHE B 1 260 ? -7.977 -11.273 -14.516 1 90.62 260 PHE B N 1
ATOM 4828 C CA . PHE B 1 260 ? -9.172 -12.055 -14.219 1 90.62 260 PHE B CA 1
ATOM 4829 C C . PHE B 1 260 ? -10.328 -11.148 -13.828 1 90.62 260 PHE B C 1
ATOM 4831 O O . PHE B 1 260 ? -11.461 -11.609 -13.641 1 90.62 260 PHE B O 1
ATOM 4838 N N . SER B 1 261 ? -10.062 -9.875 -13.773 1 84.06 261 SER B N 1
ATOM 4839 C CA . SER B 1 261 ? -11.117 -8.906 -13.5 1 84.06 261 SER B CA 1
ATOM 4840 C C . SER B 1 261 ? -11.844 -8.508 -14.781 1 84.06 261 SER B C 1
ATOM 4842 O O . SER B 1 261 ? -11.227 -8.391 -15.836 1 84.06 261 SER B O 1
ATOM 4844 N N . ALA B 1 262 ? -13.141 -8.32 -14.633 1 83.38 262 ALA B N 1
ATOM 4845 C CA . ALA B 1 262 ? -13.945 -7.883 -15.766 1 83.38 262 ALA B CA 1
ATOM 4846 C C . ALA B 1 262 ? -13.711 -6.406 -16.078 1 83.38 262 ALA B C 1
ATOM 4848 O O . ALA B 1 262 ? -13.992 -5.945 -17.188 1 83.38 262 ALA B O 1
ATOM 4849 N N . TYR B 1 263 ? -13.227 -5.738 -15.148 1 87.25 263 TYR B N 1
ATOM 4850 C CA . TYR B 1 263 ? -13.031 -4.301 -15.312 1 87.25 263 TYR B CA 1
ATOM 4851 C C . TYR B 1 263 ? -11.562 -3.924 -15.148 1 87.25 263 TYR B C 1
ATOM 4853 O O . TYR B 1 263 ? -10.844 -4.539 -14.367 1 87.25 263 TYR B O 1
ATOM 4861 N N . PRO B 1 264 ? -11.227 -2.881 -15.852 1 85.25 264 PRO B N 1
ATOM 4862 C CA . PRO B 1 264 ? -9.828 -2.461 -15.75 1 85.25 264 PRO B CA 1
ATOM 4863 C C . PRO B 1 264 ? -9.508 -1.82 -14.398 1 85.25 264 PRO B C 1
ATOM 4865 O O . PRO B 1 264 ? -10.398 -1.316 -13.719 1 85.25 264 PRO B O 1
ATOM 4868 N N . ILE B 1 265 ? -8.266 -1.881 -14.07 1 84.25 265 ILE B N 1
ATOM 4869 C CA . ILE B 1 265 ? -7.758 -1.307 -12.828 1 84.25 265 ILE B CA 1
ATOM 4870 C C . ILE B 1 265 ? -7.336 0.143 -13.062 1 84.25 265 ILE B C 1
ATOM 4872 O O . ILE B 1 265 ? -7.184 0.915 -12.109 1 84.25 265 ILE B O 1
ATOM 4876 N N . ASN B 1 266 ? -7.152 0.471 -14.211 1 80.69 266 ASN B N 1
ATOM 4877 C CA . ASN B 1 266 ? -6.711 1.798 -14.633 1 80.69 266 ASN B CA 1
ATOM 4878 C C . ASN B 1 266 ? -7.227 2.143 -16.016 1 80.69 266 ASN B C 1
ATOM 4880 O O . ASN B 1 266 ? -7.32 1.271 -16.891 1 80.69 266 ASN B O 1
ATOM 4884 N N . ALA B 1 267 ? -7.488 3.377 -16.203 1 79.69 267 ALA B N 1
ATOM 4885 C CA . ALA B 1 267 ? -8 3.822 -17.5 1 79.69 267 ALA B CA 1
ATOM 4886 C C . ALA B 1 267 ? -6.953 3.656 -18.594 1 79.69 267 ALA B C 1
ATOM 4888 O O . ALA B 1 267 ? -7.293 3.541 -19.781 1 79.69 267 ALA B O 1
ATOM 4889 N N . TYR B 1 268 ? -5.738 3.551 -18.188 1 82.5 268 TYR B N 1
ATOM 4890 C CA . TYR B 1 268 ? -4.656 3.516 -19.172 1 82.5 268 TYR B CA 1
ATOM 4891 C C . TYR B 1 268 ? -3.984 2.148 -19.188 1 82.5 268 TYR B C 1
ATOM 4893 O O . TYR B 1 268 ? -2.85 2.014 -19.656 1 82.5 268 TYR B O 1
ATOM 4901 N N . GLN B 1 269 ? -4.633 1.199 -18.656 1 88.19 269 GLN B N 1
ATOM 4902 C CA . GLN B 1 269 ? -4.055 -0.141 -18.688 1 88.19 269 GLN B CA 1
ATOM 4903 C C . GLN B 1 269 ? -3.775 -0.594 -20.125 1 88.19 269 GLN B C 1
ATOM 4905 O O . GLN B 1 269 ? -4.668 -0.572 -20.969 1 88.19 269 GLN B O 1
ATOM 4910 N N . ARG B 1 270 ? -2.574 -1.022 -20.328 1 91.19 270 ARG B N 1
ATOM 4911 C CA . ARG B 1 270 ? -2.154 -1.485 -21.641 1 91.19 270 ARG B CA 1
ATOM 4912 C C . ARG B 1 270 ? -2.59 -2.928 -21.875 1 91.19 270 ARG B C 1
ATOM 4914 O O . ARG B 1 270 ? -2.611 -3.736 -20.953 1 91.19 270 ARG B O 1
ATOM 4921 N N . ASP B 1 271 ? -2.775 -3.18 -23.094 1 94.12 271 ASP B N 1
ATOM 4922 C CA . ASP B 1 271 ? -3.133 -4.547 -23.469 1 94.12 271 ASP B CA 1
ATOM 4923 C C . ASP B 1 271 ? -1.896 -5.441 -23.516 1 94.12 271 ASP B C 1
ATOM 4925 O O . ASP B 1 271 ? -1.99 -6.652 -23.312 1 94.12 271 ASP B O 1
ATOM 4929 N N . SER B 1 272 ? -0.798 -4.797 -23.875 1 97.19 272 SER B N 1
ATOM 4930 C CA . SER B 1 272 ? 0.445 -5.551 -23.984 1 97.19 272 SER B CA 1
ATOM 4931 C C . SER B 1 272 ? 1.646 -4.703 -23.578 1 97.19 272 SER B C 1
ATOM 4933 O O . SER B 1 272 ? 1.548 -3.477 -23.5 1 97.19 272 SER B O 1
ATOM 4935 N N . VAL B 1 273 ? 2.682 -5.383 -23.25 1 97.31 273 VAL B N 1
ATOM 4936 C CA . VAL B 1 273 ? 3.908 -4.715 -22.828 1 97.31 273 VAL B CA 1
ATOM 4937 C C . VAL B 1 273 ? 5.113 -5.391 -23.469 1 97.31 273 VAL B C 1
ATOM 4939 O O . VAL B 1 273 ? 5.125 -6.609 -23.656 1 97.31 273 VAL B O 1
ATOM 4942 N N . THR B 1 274 ? 6.07 -4.641 -23.875 1 97.5 274 THR B N 1
ATOM 4943 C CA . THR B 1 274 ? 7.383 -5.133 -24.281 1 97.5 274 THR B CA 1
ATOM 4944 C C . THR B 1 274 ? 8.453 -4.723 -23.266 1 97.5 274 THR B C 1
ATOM 4946 O O . THR B 1 274 ? 8.656 -3.533 -23.031 1 97.5 274 THR B O 1
ATOM 4949 N N . PHE B 1 275 ? 9.047 -5.656 -22.672 1 97.69 275 PHE B N 1
ATOM 4950 C CA . PHE B 1 275 ? 10.164 -5.352 -21.781 1 97.69 275 PHE B CA 1
ATOM 4951 C C . PHE B 1 275 ? 11.445 -5.129 -22.562 1 97.69 275 PHE B C 1
ATOM 4953 O O . PHE B 1 275 ? 11.828 -5.969 -23.391 1 97.69 275 PHE B O 1
ATOM 4960 N N . SER B 1 276 ? 12.039 -4.012 -22.406 1 95.06 276 SER B N 1
ATOM 4961 C CA . SER B 1 276 ? 13.281 -3.672 -23.078 1 95.06 276 SER B CA 1
ATOM 4962 C C . SER B 1 276 ? 14.211 -2.877 -22.172 1 95.06 276 SER B C 1
ATOM 4964 O O . SER B 1 276 ? 13.789 -2.373 -21.125 1 95.06 276 SER B O 1
ATOM 4966 N N . THR B 1 277 ? 15.445 -2.965 -22.5 1 93.88 277 THR B N 1
ATOM 4967 C CA . THR B 1 277 ? 16.453 -2.213 -21.766 1 93.88 277 THR B CA 1
ATOM 4968 C C . THR B 1 277 ? 17.562 -1.732 -22.703 1 93.88 277 THR B C 1
ATOM 4970 O O . THR B 1 277 ? 17.859 -2.389 -23.703 1 93.88 277 THR B O 1
ATOM 4973 N N . LYS B 1 278 ? 18.062 -0.576 -22.438 1 87.88 278 LYS B N 1
ATOM 4974 C CA . LYS B 1 278 ? 19.219 -0.063 -23.188 1 87.88 278 LYS B CA 1
ATOM 4975 C C . LYS B 1 278 ? 20.516 -0.679 -22.672 1 87.88 278 LYS B C 1
ATOM 4977 O O . LYS B 1 278 ? 21.516 -0.703 -23.406 1 87.88 278 LYS B O 1
ATOM 4982 N N . TYR B 1 279 ? 20.453 -1.23 -21.422 1 91.25 279 TYR B N 1
ATOM 4983 C CA . TYR B 1 279 ? 21.641 -1.756 -20.766 1 91.25 279 TYR B CA 1
ATOM 4984 C C . TYR B 1 279 ? 21.406 -3.182 -20.281 1 91.25 279 TYR B C 1
ATOM 4986 O O . TYR B 1 279 ? 21.297 -3.424 -19.078 1 91.25 279 TYR B O 1
ATOM 4994 N N . PRO B 1 280 ? 21.453 -4.129 -21.156 1 91 280 PRO B N 1
ATOM 4995 C CA . PRO B 1 280 ? 21.078 -5.5 -20.812 1 91 280 PRO B CA 1
ATOM 4996 C C . PRO B 1 280 ? 21.938 -6.102 -19.719 1 91 280 PRO B C 1
ATOM 4998 O O . PRO B 1 280 ? 21.469 -6.93 -18.938 1 91 280 PRO B O 1
ATOM 5001 N N . GLU B 1 281 ? 23.188 -5.688 -19.547 1 90.25 281 GLU B N 1
ATOM 5002 C CA . GLU B 1 281 ? 24.078 -6.27 -18.547 1 90.25 281 GLU B CA 1
ATOM 5003 C C . GLU B 1 2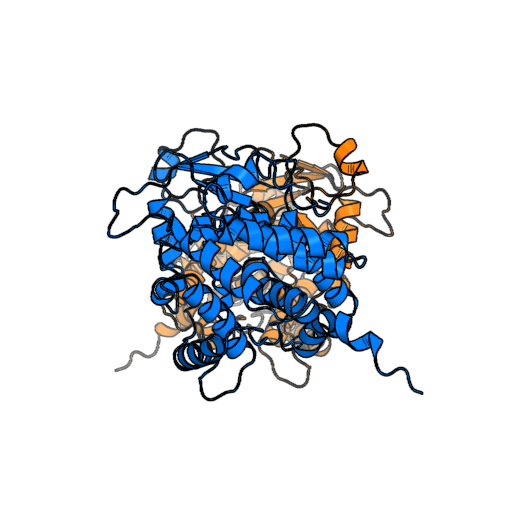81 ? 23.844 -5.648 -17.172 1 90.25 281 GLU B C 1
ATOM 5005 O O . GLU B 1 281 ? 23.828 -6.355 -16.156 1 90.25 281 GLU B O 1
ATOM 5010 N N . SER B 1 282 ? 23.578 -4.383 -17.156 1 90.38 282 SER B N 1
ATOM 5011 C CA . SER B 1 282 ? 23.469 -3.68 -15.883 1 90.38 282 SER B CA 1
ATOM 5012 C C . SER B 1 282 ? 22.016 -3.572 -15.43 1 90.38 282 SER B C 1
ATOM 5014 O O . SER B 1 282 ? 21.75 -3.547 -14.227 1 90.38 282 SER B O 1
ATOM 5016 N N . LEU B 1 283 ? 21.156 -3.533 -16.406 1 95.12 283 LEU B N 1
ATOM 5017 C CA . LEU B 1 283 ? 19.734 -3.379 -16.109 1 95.12 283 LEU B CA 1
ATOM 5018 C C . LEU B 1 283 ? 18.906 -4.422 -16.859 1 95.12 283 LEU B C 1
ATOM 5020 O O . LEU B 1 283 ? 18.078 -4.07 -17.688 1 95.12 283 LEU B O 1
ATOM 5024 N N . PRO B 1 284 ? 19.125 -5.641 -16.516 1 96.12 284 PRO B N 1
ATOM 5025 C CA . PRO B 1 284 ? 18.422 -6.699 -17.266 1 96.12 284 PRO B CA 1
ATOM 5026 C C . PRO B 1 284 ? 16.906 -6.617 -17.109 1 96.12 284 PRO B C 1
ATOM 5028 O O . PRO B 1 284 ? 16.406 -6.055 -16.141 1 96.12 284 PRO B O 1
ATOM 5031 N N . ILE B 1 285 ? 16.234 -7.121 -18.078 1 97.5 285 ILE B N 1
ATOM 5032 C CA . ILE B 1 285 ? 14.773 -7.164 -18.062 1 97.5 285 ILE B CA 1
ATOM 5033 C C . ILE B 1 285 ? 14.297 -8.305 -17.172 1 97.5 285 ILE B C 1
ATOM 5035 O O . ILE B 1 285 ? 15.086 -9.172 -16.797 1 97.5 285 ILE B O 1
ATOM 5039 N N . PRO B 1 286 ? 13 -8.289 -16.75 1 97.31 286 PRO B N 1
ATOM 5040 C CA . PRO B 1 286 ? 12.461 -9.383 -15.93 1 97.31 286 PRO B CA 1
ATOM 5041 C C . PRO B 1 286 ? 12.641 -10.75 -16.578 1 97.31 286 PRO B C 1
ATOM 5043 O O . PRO B 1 286 ? 12.516 -10.875 -17.812 1 97.31 286 PRO B O 1
ATOM 5046 N N . SER B 1 287 ? 12.867 -11.766 -15.742 1 96.94 287 SER B N 1
ATOM 5047 C CA . SER B 1 287 ? 13.086 -13.125 -16.234 1 96.94 287 SER B CA 1
ATOM 5048 C C . SER B 1 287 ? 11.82 -13.688 -16.875 1 96.94 287 SER B C 1
ATOM 5050 O O . SER B 1 287 ? 10.773 -13.766 -16.219 1 96.94 287 SER B O 1
ATOM 5052 N N . PRO B 1 288 ? 11.977 -14.125 -18.141 1 97.06 288 PRO B N 1
ATOM 5053 C CA . PRO B 1 288 ? 10.82 -14.758 -18.766 1 97.06 288 PRO B CA 1
ATOM 5054 C C . PRO B 1 288 ? 10.336 -15.992 -18 1 97.06 288 PRO B C 1
ATOM 5056 O O . PRO B 1 288 ? 9.133 -16.25 -17.938 1 97.06 288 PRO B O 1
ATOM 5059 N N . GLU B 1 289 ? 11.211 -16.688 -17.422 1 96.31 289 GLU B N 1
ATOM 5060 C CA . GLU B 1 289 ? 10.859 -17.891 -16.672 1 96.31 289 GLU B CA 1
ATOM 5061 C C . GLU B 1 289 ? 10.039 -17.562 -15.43 1 96.31 289 GLU B C 1
ATOM 5063 O O . GLU B 1 289 ? 9.078 -18.25 -15.109 1 96.31 289 GLU B O 1
ATOM 5068 N N . LEU B 1 290 ? 10.445 -16.5 -14.781 1 97 290 LEU B N 1
ATOM 5069 C CA . LEU B 1 290 ? 9.727 -16.094 -13.578 1 97 290 LEU B CA 1
ATOM 5070 C C . LEU B 1 290 ? 8.352 -15.555 -13.93 1 97 290 LEU B C 1
ATOM 5072 O O . LEU B 1 290 ? 7.375 -15.828 -13.219 1 97 290 LEU B O 1
ATOM 5076 N N . LEU B 1 291 ? 8.305 -14.812 -14.984 1 98.12 291 LEU B N 1
ATOM 5077 C CA . LEU B 1 291 ? 7.02 -14.297 -15.445 1 98.12 291 LEU B CA 1
ATOM 5078 C C . LEU B 1 291 ? 6.07 -15.445 -15.797 1 98.12 291 LEU B C 1
ATOM 5080 O O . LEU B 1 291 ? 4.883 -15.391 -15.469 1 98.12 291 LEU B O 1
ATOM 5084 N N . ALA B 1 292 ? 6.617 -16.453 -16.406 1 97.75 292 ALA B N 1
ATOM 5085 C CA . ALA B 1 292 ? 5.812 -17.625 -16.766 1 97.75 292 ALA B CA 1
ATOM 5086 C C . ALA B 1 292 ? 5.312 -18.344 -15.523 1 97.75 292 ALA B C 1
ATOM 5088 O O . ALA B 1 292 ? 4.164 -18.797 -15.484 1 97.75 292 ALA B O 1
ATOM 5089 N N . LEU B 1 293 ? 6.164 -18.484 -14.602 1 97.38 293 LEU B N 1
ATOM 5090 C CA . LEU B 1 293 ? 5.773 -19.109 -13.344 1 97.38 293 LEU B CA 1
ATOM 5091 C C . LEU B 1 293 ? 4.645 -18.328 -12.68 1 97.38 293 LEU B C 1
ATOM 5093 O O . LEU B 1 293 ? 3.656 -18.922 -12.234 1 97.38 293 LEU B O 1
ATOM 5097 N N . HIS B 1 294 ? 4.793 -17.062 -12.578 1 97.88 294 HIS B N 1
ATOM 5098 C CA . HIS B 1 294 ? 3.762 -16.219 -11.984 1 97.88 294 HIS B CA 1
ATOM 5099 C C . HIS B 1 294 ? 2.439 -16.359 -12.734 1 97.88 294 HIS B C 1
ATOM 5101 O O . HIS B 1 294 ? 1.378 -16.453 -12.109 1 97.88 294 HIS B O 1
ATOM 5107 N N . ALA B 1 295 ? 2.541 -16.359 -14.023 1 98.25 295 ALA B N 1
ATOM 5108 C CA . ALA B 1 295 ? 1.343 -16.531 -14.836 1 98.25 295 ALA B CA 1
ATOM 5109 C C . ALA B 1 295 ? 0.66 -17.859 -14.523 1 98.25 295 ALA B C 1
ATOM 5111 O O . ALA B 1 295 ? -0.566 -17.922 -14.406 1 98.25 295 ALA B O 1
ATOM 5112 N N . THR B 1 296 ? 1.433 -18.859 -14.414 1 97.75 296 THR B N 1
ATOM 5113 C CA . THR B 1 296 ? 0.91 -20.172 -14.047 1 97.75 296 THR B CA 1
ATOM 5114 C C . THR B 1 296 ? 0.187 -20.109 -12.711 1 97.75 296 THR B C 1
ATOM 5116 O O . THR B 1 296 ? -0.931 -20.609 -12.578 1 97.75 296 THR B O 1
ATOM 5119 N N . CYS B 1 297 ? 0.809 -19.516 -11.773 1 97.44 297 CYS B N 1
ATOM 5120 C CA . CYS B 1 297 ? 0.205 -19.406 -10.445 1 97.44 297 CYS B CA 1
ATOM 5121 C C . CYS B 1 297 ? -1.126 -18.656 -10.523 1 97.44 297 CYS B C 1
ATOM 5123 O O . CYS B 1 297 ? -2.1 -19.062 -9.883 1 97.44 297 CYS B O 1
ATOM 5125 N N . CYS B 1 298 ? -1.152 -17.609 -11.281 1 97.31 298 CYS B N 1
ATOM 5126 C CA . CYS B 1 298 ? -2.381 -16.844 -11.453 1 97.31 298 CYS B CA 1
ATOM 5127 C C . CYS B 1 298 ? -3.49 -17.719 -12.039 1 97.31 298 CYS B C 1
ATOM 5129 O O . CYS B 1 298 ? -4.578 -17.797 -11.469 1 97.31 298 CYS B O 1
ATOM 5131 N N . LYS B 1 299 ? -3.195 -18.375 -13.109 1 97.19 299 LYS B N 1
ATOM 5132 C CA . LYS B 1 299 ? -4.191 -19.188 -13.805 1 97.19 299 LYS B CA 1
ATOM 5133 C C . LYS B 1 299 ? -4.676 -20.328 -12.922 1 97.19 299 LYS B C 1
ATOM 5135 O O . LYS B 1 299 ? -5.883 -20.531 -12.773 1 97.19 299 LYS B O 1
ATOM 5140 N N . VAL B 1 300 ? -3.775 -21.016 -12.328 1 97.69 300 VAL B N 1
ATOM 5141 C CA . VAL B 1 300 ? -4.129 -22.156 -11.492 1 97.69 300 VAL B CA 1
ATOM 5142 C C . VAL B 1 300 ? -4.945 -21.688 -10.289 1 97.69 300 VAL B C 1
ATOM 5144 O O . VAL B 1 300 ? -5.961 -22.297 -9.945 1 97.69 300 VAL B O 1
ATOM 5147 N N . ALA B 1 301 ? -4.512 -20.625 -9.664 1 96.69 301 ALA B N 1
ATOM 5148 C CA . ALA B 1 301 ? -5.191 -20.125 -8.477 1 96.69 301 ALA B CA 1
ATOM 5149 C C . ALA B 1 301 ? -6.645 -19.781 -8.773 1 96.69 301 ALA B C 1
ATOM 5151 O O . ALA B 1 301 ? -7.547 -20.156 -8.023 1 96.69 301 ALA B O 1
ATOM 5152 N N . HIS B 1 302 ? -6.887 -19.188 -9.859 1 96 302 HIS B N 1
ATOM 5153 C CA . HIS B 1 302 ? -8.234 -18.703 -10.148 1 96 302 HIS B CA 1
ATOM 5154 C C . HIS B 1 302 ? -9.094 -19.797 -10.758 1 96 302 HIS B C 1
ATOM 5156 O O . HIS B 1 302 ? -10.25 -19.969 -10.375 1 96 302 HIS B O 1
ATOM 5162 N N . LEU B 1 303 ? -8.57 -20.578 -11.641 1 96.31 303 LEU B N 1
ATOM 5163 C CA . LEU B 1 303 ? -9.359 -21.594 -12.32 1 96.31 303 LEU B CA 1
ATOM 5164 C C . LEU B 1 303 ? -9.719 -22.734 -11.367 1 96.31 303 LEU B C 1
ATOM 5166 O O . LEU B 1 303 ? -10.797 -23.312 -11.477 1 96.31 303 LEU B O 1
ATOM 5170 N N . SER B 1 304 ? -8.852 -23.031 -10.406 1 96.56 304 SER B N 1
ATOM 5171 C CA . SER B 1 304 ? -9.102 -24.125 -9.461 1 96.56 304 SER B CA 1
ATOM 5172 C C . SER B 1 304 ? -10.008 -23.656 -8.32 1 96.56 304 SER B C 1
ATOM 5174 O O . SER B 1 304 ? -10.555 -24.484 -7.586 1 96.56 304 SER B O 1
ATOM 5176 N N . GLY B 1 305 ? -10.102 -22.375 -8.125 1 94.5 305 GLY B N 1
ATOM 5177 C CA . GLY B 1 305 ? -10.828 -21.844 -6.988 1 94.5 305 GLY B CA 1
ATOM 5178 C C . GLY B 1 305 ? -9.961 -21.641 -5.758 1 94.5 305 GLY B C 1
ATOM 5179 O O . GLY B 1 305 ? -10.461 -21.25 -4.703 1 94.5 305 GLY B O 1
ATOM 5180 N N . SER B 1 306 ? -8.719 -21.891 -5.902 1 93.06 306 SER B N 1
ATOM 5181 C CA . SER B 1 306 ? -7.793 -21.766 -4.777 1 93.06 306 SER B CA 1
ATOM 5182 C C . SER B 1 306 ? -7.691 -20.312 -4.305 1 93.06 306 SER B C 1
ATOM 5184 O O . SER B 1 306 ? -7.621 -20.062 -3.102 1 93.06 306 SER B O 1
ATOM 5186 N N . ALA B 1 307 ? -7.637 -19.359 -5.219 1 92.5 307 ALA B N 1
ATOM 5187 C CA . ALA B 1 307 ? -7.535 -17.938 -4.855 1 92.5 307 ALA B CA 1
ATOM 5188 C C . ALA B 1 307 ? -8.672 -17.531 -3.924 1 92.5 307 ALA B C 1
ATOM 5190 O O . ALA B 1 307 ? -8.43 -16.938 -2.873 1 92.5 307 ALA B O 1
ATOM 5191 N N . GLU B 1 308 ? -9.852 -17.891 -4.281 1 88.19 308 GLU B N 1
ATOM 5192 C CA . GLU B 1 308 ? -11.016 -17.562 -3.469 1 88.19 308 GLU B CA 1
ATOM 5193 C C . GLU B 1 308 ? -10.969 -18.281 -2.119 1 88.19 308 GLU B C 1
ATOM 5195 O O . GLU B 1 308 ? -11.344 -17.703 -1.096 1 88.19 308 GLU B O 1
ATOM 5200 N N . TYR B 1 309 ? -10.641 -19.5 -2.172 1 88.62 309 TYR B N 1
ATOM 5201 C CA . TYR B 1 309 ? -10.531 -20.281 -0.941 1 88.62 309 TYR B CA 1
ATOM 5202 C C . TYR B 1 309 ? -9.555 -19.625 0.028 1 88.62 309 TYR B C 1
ATOM 5204 O O . TYR B 1 309 ? -9.867 -19.438 1.204 1 88.62 309 TYR B O 1
ATOM 5212 N N . ILE B 1 310 ? -8.414 -19.266 -0.491 1 86.25 310 ILE B N 1
ATOM 5213 C CA . ILE B 1 310 ? -7.383 -18.641 0.336 1 86.25 310 ILE B CA 1
ATOM 5214 C C . ILE B 1 310 ? -7.906 -17.328 0.92 1 86.25 310 ILE B C 1
ATOM 5216 O O . ILE B 1 310 ? -7.738 -17.062 2.111 1 86.25 310 ILE B O 1
ATOM 5220 N N . ASP B 1 311 ? -8.516 -16.5 0.164 1 83.94 311 ASP B N 1
ATOM 5221 C CA . ASP B 1 311 ? -9.086 -15.242 0.639 1 83.94 311 ASP B CA 1
ATOM 5222 C C . ASP B 1 311 ? -10.109 -15.484 1.75 1 83.94 311 ASP B C 1
ATOM 5224 O O . ASP B 1 311 ? -10.125 -14.766 2.752 1 83.94 311 ASP B O 1
ATOM 5228 N N . SER B 1 312 ? -10.93 -16.484 1.564 1 81.62 312 SER B N 1
ATOM 5229 C CA . SER B 1 312 ? -11.969 -16.781 2.545 1 81.62 312 SER B CA 1
ATOM 5230 C C . SER B 1 312 ? -11.359 -17.219 3.873 1 81.62 312 SER B C 1
ATOM 5232 O O . SER B 1 312 ? -11.867 -16.875 4.941 1 81.62 312 SER B O 1
ATOM 5234 N N . VAL B 1 313 ? -10.352 -17.938 3.791 1 77.5 313 VAL B N 1
ATOM 5235 C CA . VAL B 1 313 ? -9.664 -18.406 4.992 1 77.5 313 VAL B CA 1
ATOM 5236 C C . VAL B 1 313 ? -9.125 -17.203 5.773 1 77.5 313 VAL B C 1
ATOM 5238 O O . VAL B 1 313 ? -9.289 -17.125 6.992 1 77.5 313 VAL B O 1
ATOM 5241 N N . TYR B 1 314 ? -8.586 -16.312 5.082 1 74.44 314 TYR B N 1
ATOM 5242 C CA . TYR B 1 314 ? -8.008 -15.148 5.742 1 74.44 314 TYR B CA 1
ATOM 5243 C C . TYR B 1 314 ? -9.094 -14.234 6.289 1 74.44 314 TYR B C 1
ATOM 5245 O O . TYR B 1 314 ? -8.93 -13.625 7.352 1 74.44 314 TYR B O 1
ATOM 5253 N N . ASP B 1 315 ? -10.102 -14.094 5.594 1 71.81 315 ASP B N 1
ATOM 5254 C CA . ASP B 1 315 ? -11.242 -13.312 6.082 1 71.81 315 ASP B CA 1
ATOM 5255 C C . ASP B 1 315 ? -11.789 -13.891 7.383 1 71.81 315 ASP B C 1
ATOM 5257 O O . ASP B 1 315 ? -12.094 -13.148 8.32 1 71.81 315 ASP B O 1
ATOM 5261 N N . ASP B 1 316 ? -11.891 -15.102 7.453 1 67.81 316 ASP B N 1
ATOM 5262 C CA . ASP B 1 316 ? -12.398 -15.789 8.641 1 67.81 316 ASP B CA 1
ATOM 5263 C C . ASP B 1 316 ? -11.453 -15.609 9.828 1 67.81 316 ASP B C 1
ATOM 5265 O O . ASP B 1 316 ? -11.891 -15.398 10.953 1 67.81 316 ASP B O 1
ATOM 5269 N N . LEU B 1 317 ? -10.195 -15.719 9.562 1 66.5 317 LEU B N 1
ATOM 5270 C CA . LEU B 1 317 ? -9.195 -15.547 10.609 1 66.5 317 LEU B CA 1
ATOM 5271 C C . LEU B 1 317 ? -9.258 -14.141 11.203 1 66.5 317 LEU B C 1
ATOM 5273 O O . LEU B 1 317 ? -9.094 -13.969 12.406 1 66.5 317 LEU B O 1
ATOM 5277 N N . GLU B 1 318 ? -9.398 -13.234 10.367 1 63.47 318 GLU B N 1
ATOM 5278 C CA . GLU B 1 318 ? -9.477 -11.852 10.828 1 63.47 318 GLU B CA 1
ATOM 5279 C C . GLU B 1 318 ? -10.727 -11.625 11.672 1 63.47 318 GLU B C 1
ATOM 5281 O O . GLU B 1 318 ? -10.711 -10.844 12.625 1 63.47 318 GLU B O 1
ATOM 5286 N N . GLU B 1 319 ? -11.773 -12.234 11.289 1 60 319 GLU B N 1
ATOM 5287 C CA . GLU B 1 319 ? -13.023 -12.109 12.039 1 60 319 GLU B CA 1
ATOM 5288 C C . GLU B 1 319 ? -12.906 -12.742 13.422 1 60 319 GLU B C 1
ATOM 5290 O O . GLU B 1 319 ? -13.43 -12.203 14.398 1 60 319 GLU B O 1
ATOM 5295 N N . ILE B 1 320 ? -12.336 -13.891 13.469 1 56.12 320 ILE B N 1
ATOM 5296 C CA . ILE B 1 320 ? -12.227 -14.586 14.75 1 56.12 320 ILE B CA 1
ATOM 5297 C C . ILE B 1 320 ? -11.203 -13.883 15.633 1 56.12 320 ILE B C 1
ATOM 5299 O O . ILE B 1 320 ? -11.25 -14 16.859 1 56.12 320 ILE B O 1
ATOM 5303 N N . GLY B 1 321 ? -10.727 -12.664 15.461 1 47.56 321 GLY B N 1
ATOM 5304 C CA . GLY B 1 321 ? -9.844 -11.867 16.297 1 47.56 321 GLY B CA 1
ATOM 5305 C C . GLY B 1 321 ? -8.445 -12.453 16.422 1 47.56 321 GLY B C 1
ATOM 5306 O O . GLY B 1 321 ? -7.594 -11.891 17.125 1 47.56 321 GLY B O 1
ATOM 5307 N N . VAL B 1 322 ? -8.258 -13.812 16.672 1 44.06 322 VAL B N 1
ATOM 5308 C CA . VAL B 1 322 ? -7.051 -14.391 17.234 1 44.06 322 VAL B CA 1
ATOM 5309 C C . VAL B 1 322 ? -5.848 -14.039 16.359 1 44.06 322 VAL B C 1
ATOM 5311 O O . VAL B 1 322 ? -4.984 -14.883 16.109 1 44.06 322 VAL B O 1
ATOM 5314 N N . LEU B 1 323 ? -5.879 -13.391 15.406 1 42 323 LEU B N 1
ATOM 5315 C CA . LEU B 1 323 ? -4.551 -13.227 14.828 1 42 323 LEU B CA 1
ATOM 5316 C C . LEU B 1 323 ? -3.604 -12.57 15.828 1 42 323 LEU B C 1
ATOM 5318 O O . LEU B 1 323 ? -3.871 -11.461 16.312 1 42 323 LEU B O 1
ATOM 5322 N N . ALA B 1 324 ? -3.078 -13.32 16.781 1 35.81 324 ALA B N 1
ATOM 5323 C CA . ALA B 1 324 ? -2.039 -12.75 17.625 1 35.81 324 ALA B CA 1
ATOM 5324 C C . ALA B 1 324 ? -1.209 -11.719 16.859 1 35.81 324 ALA B C 1
ATOM 5326 O O . ALA B 1 324 ? -1.005 -11.859 15.648 1 35.81 324 ALA B O 1
ATOM 5327 N N . SER B 1 325 ? -1.111 -10.516 17.5 1 34.31 325 SER B N 1
ATOM 5328 C CA . SER B 1 325 ? -0.324 -9.383 17.031 1 34.31 325 SER B CA 1
ATOM 5329 C C . SER B 1 325 ? 0.95 -9.844 16.328 1 34.31 325 SER B C 1
ATOM 5331 O O . SER B 1 325 ? 1.508 -9.117 15.5 1 34.31 325 SER B O 1
ATOM 5333 N N . ASP B 1 326 ? 1.735 -10.633 17.094 1 33.69 326 ASP B N 1
ATOM 5334 C CA . ASP B 1 326 ? 3.127 -10.922 16.75 1 33.69 326 ASP B CA 1
ATOM 5335 C C . ASP B 1 326 ? 3.219 -11.859 15.555 1 33.69 326 ASP B C 1
ATOM 5337 O O . ASP B 1 326 ? 4.297 -12.359 15.227 1 33.69 326 ASP B O 1
ATOM 5341 N N . GLY B 1 327 ? 2.457 -11.828 14.602 1 34.31 327 GLY B N 1
ATOM 5342 C CA . GLY B 1 327 ? 2.641 -12.695 13.453 1 34.31 327 GLY B CA 1
ATOM 5343 C C . GLY B 1 327 ? 2.648 -14.172 13.812 1 34.31 327 GLY B C 1
ATOM 5344 O O . GLY B 1 327 ? 2.811 -15.031 12.945 1 34.31 327 GLY B O 1
ATOM 5345 N N . THR B 1 328 ? 2.912 -14.492 15.102 1 30.73 328 THR B N 1
ATOM 5346 C CA . THR B 1 328 ? 3.07 -15.891 15.461 1 30.73 328 THR B CA 1
ATOM 5347 C C . THR B 1 328 ? 1.721 -16.609 15.477 1 30.73 328 THR B C 1
ATOM 5349 O O . THR B 1 328 ? 1.592 -17.688 16.031 1 30.73 328 THR B O 1
ATOM 5352 N N . SER B 1 329 ? 0.707 -16.016 15.156 1 34.34 329 SER B N 1
ATOM 5353 C CA . SER B 1 329 ? -0.475 -16.875 15.195 1 34.34 329 SER B CA 1
ATOM 5354 C C . SER B 1 329 ? -0.341 -18.047 14.227 1 34.34 329 SER B C 1
ATOM 5356 O O . SER B 1 329 ? -0.946 -18.047 13.148 1 34.34 329 SER B O 1
ATOM 5358 N N . ASP B 1 330 ? 0.765 -18.547 14.156 1 32.81 330 ASP B N 1
ATOM 5359 C CA . ASP B 1 330 ? 1.157 -19.703 13.352 1 32.81 330 ASP B CA 1
ATOM 5360 C C . ASP B 1 330 ? 0.133 -20.828 13.469 1 32.81 330 ASP B C 1
ATOM 5362 O O . ASP B 1 330 ? -0.151 -21.531 12.492 1 32.81 330 ASP B O 1
ATOM 5366 N N . GLY B 1 331 ? -0.358 -21.109 14.719 1 30.67 331 GLY B N 1
ATOM 5367 C CA . GLY B 1 331 ? -1.026 -22.375 14.953 1 30.67 331 GLY B CA 1
ATOM 5368 C C . GLY B 1 331 ? -2.348 -22.516 14.219 1 30.67 331 GLY B C 1
ATOM 5369 O O . GLY B 1 331 ? -2.719 -23.594 13.781 1 30.67 331 GLY B O 1
ATOM 5370 N N . LEU B 1 332 ? -3.1 -21.359 14.203 1 33.59 332 LEU B N 1
ATOM 5371 C CA . LEU B 1 332 ? -4.418 -21.578 13.625 1 33.59 332 LEU B CA 1
ATOM 5372 C C . LEU B 1 332 ? -4.324 -21.766 12.117 1 33.59 332 LEU B C 1
ATOM 5374 O O . LEU B 1 332 ? -5.055 -22.578 11.539 1 33.59 332 LEU B O 1
ATOM 5378 N N . LEU B 1 333 ? -3.395 -21.062 11.508 1 36.91 333 LEU B N 1
ATOM 5379 C CA . LEU B 1 333 ? -3.377 -21.25 10.062 1 36.91 333 LEU B CA 1
ATOM 5380 C C . LEU B 1 333 ? -2.773 -22.609 9.695 1 36.91 333 LEU B C 1
ATOM 5382 O O . LEU B 1 333 ? -2.85 -23.031 8.539 1 36.91 333 LEU B O 1
ATOM 5386 N N . ARG B 1 334 ? -1.861 -23.109 10.445 1 36.25 334 ARG B N 1
ATOM 5387 C CA . ARG B 1 334 ? -1.645 -24.531 10.203 1 36.25 334 ARG B CA 1
ATOM 5388 C C . ARG B 1 334 ? -2.971 -25.281 10.07 1 36.25 334 ARG B C 1
ATOM 5390 O O . ARG B 1 334 ? -3.104 -26.172 9.234 1 36.25 334 ARG B O 1
ATOM 5397 N N . PHE B 1 335 ? -3.863 -25.141 11.18 1 34.47 335 PHE B N 1
ATOM 5398 C CA . PHE B 1 335 ? -5.047 -25.906 11.555 1 34.47 335 PHE B CA 1
ATOM 5399 C C . PHE B 1 335 ? -6.137 -25.766 10.5 1 34.47 335 PHE B C 1
ATOM 5401 O O . PHE B 1 335 ? -6.785 -26.75 10.141 1 34.47 335 PHE B O 1
ATOM 5408 N N . GLN B 1 336 ? -6.656 -24.547 10.172 1 39.38 336 GLN B N 1
ATOM 5409 C CA . GLN B 1 336 ? -7.863 -24.562 9.352 1 39.38 336 GLN B CA 1
ATOM 5410 C C . GLN B 1 336 ? -7.586 -25.141 7.973 1 39.38 336 GLN B C 1
ATOM 5412 O O . GLN B 1 336 ? -8.438 -25.812 7.391 1 39.38 336 GLN B O 1
ATOM 5417 N N . LEU B 1 337 ? -6.477 -24.891 7.414 1 37.28 337 LEU B N 1
ATOM 5418 C CA . LEU B 1 337 ? -6.289 -25.672 6.195 1 37.28 337 LEU B CA 1
ATOM 5419 C C . LEU B 1 337 ? -6.098 -27.141 6.523 1 37.28 337 LEU B C 1
ATOM 5421 O O . LEU B 1 337 ? -6.602 -28.016 5.809 1 37.28 337 LEU B O 1
ATOM 5425 N N . LEU B 1 338 ? -5.336 -27.578 7.547 1 34.06 338 LEU B N 1
ATOM 5426 C CA . LEU B 1 338 ? -5.305 -28.984 7.945 1 34.06 338 LEU B CA 1
ATOM 5427 C C . LEU B 1 338 ? -6.59 -29.375 8.664 1 34.06 338 LEU B C 1
ATOM 5429 O O . LEU B 1 338 ? -7.008 -30.531 8.617 1 34.06 338 LEU B O 1
ATOM 5433 N N . ALA B 1 339 ? -7.238 -28.547 9.586 1 33.62 339 ALA B N 1
ATOM 5434 C CA . ALA B 1 339 ? -8.43 -28.969 10.328 1 33.62 339 ALA B CA 1
ATOM 5435 C C . ALA B 1 339 ? -9.578 -29.297 9.375 1 33.62 339 ALA B C 1
ATOM 5437 O O . ALA B 1 339 ? -10.539 -29.969 9.758 1 33.62 339 ALA B O 1
ATOM 5438 N N . LEU B 1 340 ? -9.867 -28.797 8.297 1 32.31 340 LEU B N 1
ATOM 5439 C CA . LEU B 1 340 ? -10.906 -29.469 7.52 1 32.31 340 LEU B CA 1
ATOM 5440 C C . LEU B 1 340 ? -10.625 -30.953 7.414 1 32.31 340 LEU B C 1
ATOM 5442 O O . LEU B 1 340 ? -11.555 -31.766 7.371 1 32.31 340 LEU B O 1
ATOM 5446 N N . ASP B 1 341 ? -9.539 -31.484 7.348 1 29.47 341 ASP B N 1
ATOM 5447 C CA . ASP B 1 341 ? -9.562 -32.938 7.336 1 29.47 341 ASP B CA 1
ATOM 5448 C C . ASP B 1 341 ? -9.805 -33.5 8.742 1 29.47 341 ASP B C 1
ATOM 5450 O O . ASP B 1 341 ? -10.547 -34.469 8.914 1 29.47 341 ASP B O 1
ATOM 5454 N N . ASN B 1 342 ? -9.281 -33.125 9.898 1 29.62 342 ASN B N 1
ATOM 5455 C CA . ASN B 1 342 ? -9.422 -34 11.047 1 29.62 342 ASN B CA 1
ATOM 5456 C C . ASN B 1 342 ? -10.742 -33.781 11.781 1 29.62 342 ASN B C 1
ATOM 5458 O O . ASN B 1 342 ? -11 -34.375 12.812 1 29.62 342 ASN B O 1
ATOM 5462 N N . SER B 1 343 ? -11.5 -32.781 11.836 1 29.84 343 SER B N 1
ATOM 5463 C CA . SER B 1 343 ? -12.758 -32.875 12.57 1 29.84 343 SER B CA 1
ATOM 5464 C C . SER B 1 343 ? -13.641 -33.969 12.008 1 29.84 343 SER B C 1
ATOM 5466 O O . SER B 1 343 ? -14.781 -34.156 12.453 1 29.84 343 SER B O 1
ATOM 5468 N N . MET B 1 344 ? -13.516 -34.906 11.133 1 26.33 344 MET B N 1
ATOM 5469 C CA . MET B 1 344 ? -14.266 -36.156 11.141 1 26.33 344 MET B CA 1
ATOM 5470 C C . MET B 1 344 ? -13.859 -37.031 12.328 1 26.33 344 MET B C 1
ATOM 5472 O O . MET B 1 344 ? -14.578 -37.969 12.711 1 26.33 344 MET B O 1
ATOM 5476 N N . MET B 1 345 ? -12.719 -37.219 12.961 1 26.23 345 MET B N 1
ATOM 5477 C CA . MET B 1 345 ? -12.703 -38.375 13.852 1 26.23 345 MET B CA 1
ATOM 5478 C C . MET B 1 345 ? -13.305 -38.031 15.211 1 26.23 345 MET B C 1
ATOM 5480 O O . MET B 1 345 ? -14.141 -38.781 15.727 1 26.23 345 MET B O 1
ATOM 5484 N N . THR B 1 346 ? -12.797 -37.562 16.328 1 22.39 346 THR B N 1
ATOM 5485 C CA . THR B 1 346 ? -13.07 -37.969 17.688 1 22.39 346 THR B CA 1
ATOM 5486 C C . THR B 1 346 ? -14.203 -37.125 18.281 1 22.39 346 THR B C 1
ATOM 5488 O O . THR B 1 346 ? -13.984 -36 18.719 1 22.39 346 THR B O 1
ATOM 5491 N N . ILE B 1 347 ? -15.266 -36.781 17.719 1 20.45 347 ILE B N 1
ATOM 5492 C CA . ILE B 1 347 ? -16.359 -36.5 18.625 1 20.45 347 ILE B CA 1
ATOM 5493 C C . ILE B 1 347 ? -16.875 -37.781 19.25 1 20.45 347 ILE B C 1
ATOM 5495 O O . ILE B 1 347 ? -17.641 -38.531 18.625 1 20.45 347 ILE B O 1
ATOM 5499 N N . GLU B 1 348 ? -16.125 -38.875 19.766 1 19.64 348 GLU B N 1
ATOM 5500 C CA . GLU B 1 348 ? -16.703 -39.812 20.75 1 19.64 348 GLU B CA 1
ATOM 5501 C C . GLU B 1 348 ? -16.844 -39.125 22.109 1 19.64 348 GLU B C 1
ATOM 5503 O O . GLU B 1 348 ? -15.836 -38.75 22.734 1 19.64 348 GLU B O 1
ATOM 5508 N N . ALA B 1 349 ? -17.766 -38.469 22.359 1 16.3 349 ALA B N 1
ATOM 5509 C CA . ALA B 1 349 ? -18.531 -38.688 23.578 1 16.3 349 ALA B CA 1
ATOM 5510 C C . ALA B 1 349 ? -19.641 -39.719 23.344 1 16.3 349 ALA B C 1
ATOM 5512 O O . ALA B 1 349 ? -20.25 -39.75 22.281 1 16.3 349 ALA B O 1
#

Nearest PDB structures (foldseek):
  7upq-assembly4_J  TM=5.766E-01  e=1.328E+00  synthetic construct
  7upp-assembly1_B  TM=5.764E-01  e=4.012E+00  synthetic construct
  7upq-assembly4_J  TM=5.772E-01  e=1.282E+00  synthetic construct
  7upp-assembly1_B  TM=5.770E-01  e=3.902E+00  synthetic construct

Foldseek 3Di:
DDAADQDDCPDPLNCVLCPPPVLLSVLLVVLNVLLVVDDDLLLNLLSLLLNLCLSQPLDPLLNVLSSVLSVQQDDSVLSSLQSVLCLLQAQVQLADDPAFQAFFDDRSRDPVLVVQLVVCLQPAAAADPDLPVLFVLQCVQCLQAAQFQRAHEPPDDPVSVVPDDPPHHHAHKDKAFLRDSQLRHPSDDSVDDDSSSSSSSSNVSSVVSSVDDCVCCGHHNVSPLQGIHIHGDLVSNCLSLLFWAWDDDPDPQKTAIDGPDPDDSDPRGDRIGHRDGPDCVVRNHHHPSSRSSSNSSSSSCVNSVVSVVVVVVSVVVVVVVPCPPPSPPNPVNNCPVVVVVPVPDDPPD/DDAADQDDCPDPLNCVLCPPPVLLVVLLVVLNVLLVVDDDLLLNLLSLLLNLCLSQPLDDLLNVLSSVLSVQQDDSVLSSLQSVLCLLQAQVQLAPDPAFQAFFDDSSRDPVLVVQLVVCLQPAAAADPDLPVLFVLQCVQCLQAAQFQRAHEPPDDPVSVVPDDPPHHHAHKDKAFLRDSQLRHPSDDSVDPDSSSSSSSSNVSSVVSSVDDCVCCGHHNVSPLQGIHIHGPQVSNCLSNLFWAWDDDPDPQKTAIDGPDPDDSDPRGDRMGHRDGPDCVVRNHHHPSSRSSSNSSSSSCVNSVVSVVSVVVVVVVVVVVPCPPPSPPNPVNNCPVVVVVPVPDPPPD